Protein AF-A0A4Z1SU25-F1 (afdb_monomer_lite)

pLDDT: mean 70.7, std 11.26, range [32.59, 88.38]

Foldseek 3Di:
DDDDDDDQDDDDDFPFDQDDPVRLVVLCVVLVLDPPDPLVVVCVVPVDPDLDDPDLVSLLSSVQVLCVVVVHQGLQNVLQVVLVVQCVVCVPPPDRCSVVSSLVSSQVVLCVVLVVLRDNPDDSCLSPVDDDSSNNVNHVSVSSSSSSVVVVVVVVVVVVVVVVVVVVVVVVVVVVVVVVVVVVVVVVVVVVVVVVVVVVVVVVVVVVVVVVVVVVVVVVVVVVVVVVVVVVVVVVVVVVVVVVVVVVVVVVVVVVVVVVVVVVVPPDDPCVVVVVVVVVVVVVVVVVVVVVVVVVVVVVVVVVVVVVVVVVVVVVVVVVVVVVVVVVVVVVVVVVVVVVLVVLVVVLVVLVVVLVVLVVVLVVLVVVLVVCVVPVPPDDDDVVVVSVVVSVVSVVVSVVSVVVSVVSVVVSVVSVVVSVVSVVVVVVVVVVVVVVVVVVCVVVVVVVVVVVVVVVVVVVVVPDDD

Sequence (466 aa):
MQTKGSEAVKPPPVNFPLIPWDELYTILADMQLYPGDAHRILSQRTGKPIGIVLPADSVRTIFRLFYEDFELPTPDSVGRALADRVADIYAGASFDPSPLLPTYTQLALYQKLLSACDYDSLVQADISPVTDMAHCKARFQVTISALTNFLRFKGMVVGDFQTKLDELSETRKQMADLTESARSLQLIVDMLSSSQAAVNGMMGRFTEETKEAVAAYHEALHVQDSLDAEQKKCLAELQYLKDRVERLRYSIDQTHAEIAQLRERLITKEDSDALEAQCEAVEKVLKENQQRYEELNRTIMQSDSKIRSLEMTLGDISTLIDLVAQYDEAAGDLEARQKGVEELRGDNDAKEQETKHLRGRIEALRNEIHNYDANGQVGVSADDTAASRHYARLVAERDELIGKRQSIIQKRDAVYGELSKLEAREAQLISAHEQKVAGIVGPTQTLFDLFSRQVSLLMQELRRPV

Organism: Giardia muris (NCBI:txid5742)

Radius of gyration: 61.67 Å; chains: 1; bounding box: 126×102×176 Å

Structure (mmCIF, N/CA/C/O backbone):
data_AF-A0A4Z1SU25-F1
#
_entry.id   AF-A0A4Z1SU25-F1
#
loop_
_atom_site.group_PDB
_atom_site.id
_atom_site.type_symbol
_atom_site.label_atom_id
_atom_site.label_alt_id
_atom_site.label_comp_id
_atom_site.label_asym_id
_atom_site.label_entity_id
_atom_site.label_seq_id
_atom_site.pdbx_PDB_ins_code
_atom_site.Cartn_x
_atom_site.Cartn_y
_atom_site.Cartn_z
_atom_site.occupancy
_atom_site.B_iso_or_equiv
_atom_site.auth_seq_id
_atom_site.auth_comp_id
_atom_site.auth_asym_id
_atom_site.auth_atom_id
_atom_site.pdbx_PDB_model_num
ATOM 1 N N . MET A 1 1 ? 61.034 42.117 -81.019 1.00 40.47 1 MET A N 1
ATOM 2 C CA . MET A 1 1 ? 61.505 41.628 -79.704 1.00 40.47 1 MET A CA 1
ATOM 3 C C . MET A 1 1 ? 60.902 40.251 -79.476 1.00 40.47 1 MET A C 1
ATOM 5 O O . MET A 1 1 ? 59.686 40.143 -79.467 1.00 40.47 1 MET A O 1
ATOM 9 N N . GLN A 1 2 ? 61.728 39.204 -79.413 1.00 32.59 2 GLN A N 1
ATOM 10 C CA . GLN A 1 2 ? 61.295 37.832 -79.122 1.00 32.59 2 GLN A CA 1
ATOM 11 C C . GLN A 1 2 ? 60.893 37.730 -77.644 1.00 32.59 2 GLN A C 1
ATOM 13 O O . GLN A 1 2 ? 61.698 38.036 -76.765 1.00 32.59 2 GLN A O 1
ATOM 18 N N . THR A 1 3 ? 59.660 37.312 -77.364 1.00 37.78 3 THR A N 1
ATOM 19 C CA . THR A 1 3 ? 59.222 36.929 -76.018 1.00 37.78 3 THR A CA 1
ATOM 20 C C . THR A 1 3 ? 59.907 35.614 -75.650 1.00 37.78 3 THR A C 1
ATOM 22 O O . THR A 1 3 ? 59.643 34.585 -76.272 1.00 37.78 3 THR A O 1
ATOM 25 N N . LYS A 1 4 ? 60.821 35.652 -74.672 1.00 43.50 4 LYS A N 1
ATOM 26 C CA . LYS A 1 4 ? 61.389 34.450 -74.046 1.00 43.50 4 LYS A CA 1
ATOM 27 C C . LYS A 1 4 ? 60.244 33.552 -73.564 1.00 43.50 4 LYS A C 1
ATOM 29 O O . LYS A 1 4 ? 59.293 34.051 -72.967 1.00 43.50 4 LYS A O 1
ATOM 34 N N . GLY A 1 5 ? 60.339 32.254 -73.852 1.00 43.28 5 GLY A N 1
ATOM 35 C CA . GLY A 1 5 ? 59.385 31.255 -73.380 1.00 43.28 5 GLY A CA 1
ATOM 36 C C . GLY A 1 5 ? 59.253 31.316 -71.860 1.00 43.28 5 GLY A C 1
ATOM 37 O O . GLY A 1 5 ? 60.256 31.296 -71.151 1.00 43.28 5 GLY A O 1
ATOM 38 N N . SER A 1 6 ? 58.014 31.440 -71.390 1.00 45.91 6 SER A N 1
ATOM 39 C CA . SER A 1 6 ? 57.644 31.297 -69.985 1.00 45.91 6 SER A CA 1
ATOM 40 C C . SER A 1 6 ? 57.999 29.872 -69.551 1.00 45.91 6 SER A C 1
ATOM 42 O O . SER A 1 6 ? 57.409 28.906 -70.034 1.00 45.91 6 SER A O 1
ATOM 44 N N . GLU A 1 7 ? 59.022 29.729 -68.705 1.00 47.31 7 GLU A N 1
ATOM 45 C CA . GLU A 1 7 ? 59.263 28.482 -67.982 1.00 47.31 7 GLU A CA 1
ATOM 46 C C . GLU A 1 7 ? 58.016 28.167 -67.153 1.00 47.31 7 GLU A C 1
ATOM 48 O O . GLU A 1 7 ? 57.533 29.010 -66.396 1.00 47.31 7 GLU A O 1
ATOM 53 N N . ALA A 1 8 ? 57.479 26.956 -67.315 1.00 56.53 8 ALA A N 1
ATOM 54 C CA . ALA A 1 8 ? 56.336 26.490 -66.546 1.00 56.53 8 ALA A CA 1
ATOM 55 C C . ALA A 1 8 ? 56.692 26.508 -65.053 1.00 56.53 8 ALA A C 1
ATOM 57 O O . ALA A 1 8 ? 57.445 25.661 -64.566 1.00 56.53 8 ALA A O 1
ATOM 58 N N . VAL A 1 9 ? 56.167 27.496 -64.329 1.00 58.59 9 VAL A N 1
ATOM 59 C CA . VAL A 1 9 ? 56.385 27.634 -62.891 1.00 58.59 9 VAL A CA 1
ATOM 60 C C . VAL A 1 9 ? 55.740 26.439 -62.197 1.00 58.59 9 VAL A C 1
ATOM 62 O O . VAL A 1 9 ? 54.522 26.263 -62.249 1.00 58.59 9 VAL A O 1
ATOM 65 N N . LYS A 1 10 ? 56.561 25.596 -61.563 1.00 66.31 10 LYS A N 1
ATOM 66 C CA . LYS A 1 10 ? 56.062 24.477 -60.760 1.00 66.31 10 LYS A CA 1
ATOM 67 C C . LYS A 1 10 ? 55.269 25.027 -59.564 1.00 66.31 10 LYS A C 1
ATOM 69 O O . LYS A 1 10 ? 55.740 25.974 -58.930 1.00 66.31 10 LYS A O 1
ATOM 74 N N . PRO A 1 11 ? 54.087 24.465 -59.252 1.00 68.25 11 PRO A N 1
ATOM 75 C CA . PRO A 1 11 ? 53.352 24.841 -58.051 1.00 68.25 11 PRO A CA 1
ATOM 76 C C . PRO A 1 11 ? 54.197 24.562 -56.795 1.00 68.25 11 PRO A C 1
ATOM 78 O O . PRO A 1 11 ? 55.082 23.698 -56.836 1.00 68.25 11 PRO A O 1
ATOM 81 N N . PRO A 1 12 ? 53.949 25.287 -55.689 1.00 73.81 12 PRO A N 1
ATOM 82 C CA . PRO A 1 12 ? 54.618 25.016 -54.422 1.00 73.81 12 PRO A CA 1
ATOM 83 C C . PRO A 1 12 ? 54.389 23.554 -53.997 1.00 73.81 12 PRO A C 1
ATOM 85 O O . PRO A 1 12 ? 53.321 23.002 -54.281 1.00 73.81 12 PRO A O 1
ATOM 88 N N . PRO A 1 13 ? 55.374 22.907 -53.348 1.00 77.75 13 PRO A N 1
ATOM 89 C CA . PRO A 1 13 ? 55.189 21.565 -52.811 1.00 77.75 13 PRO A CA 1
ATOM 90 C C . PRO A 1 13 ? 54.075 21.586 -51.760 1.00 77.75 13 PRO A C 1
ATOM 92 O O . PRO A 1 13 ? 54.032 22.485 -50.921 1.00 77.75 13 PRO A O 1
ATOM 95 N N . VAL A 1 14 ? 53.180 20.603 -51.819 1.00 85.62 14 VAL A N 1
ATOM 96 C CA . VAL A 1 14 ? 52.057 20.460 -50.887 1.00 85.62 14 VAL A CA 1
ATOM 97 C C . VAL A 1 14 ? 51.999 19.049 -50.318 1.00 85.62 14 VAL A C 1
ATOM 99 O O . VAL A 1 14 ? 52.392 18.094 -50.986 1.00 85.62 14 VAL A O 1
ATOM 102 N N . ASN A 1 15 ? 51.504 18.931 -49.085 1.00 86.44 15 ASN A N 1
ATOM 103 C CA . ASN A 1 15 ? 51.419 17.668 -48.341 1.00 86.44 15 ASN A CA 1
ATOM 104 C C . ASN A 1 15 ? 50.101 16.908 -48.568 1.00 86.44 15 ASN A C 1
ATOM 106 O O . ASN A 1 15 ? 49.859 15.883 -47.938 1.00 86.44 15 ASN A O 1
ATOM 110 N N . PHE A 1 16 ? 49.253 17.391 -49.474 1.00 85.31 16 PHE A N 1
ATOM 111 C CA . PHE A 1 16 ? 47.976 16.781 -49.829 1.00 85.31 16 PHE A CA 1
ATOM 112 C C . PHE A 1 16 ? 47.946 16.411 -51.318 1.00 85.31 16 PHE A C 1
ATOM 114 O O . PHE A 1 16 ? 48.629 17.045 -52.131 1.00 85.31 16 PHE A O 1
ATOM 121 N N . PRO A 1 17 ? 47.163 15.390 -51.712 1.00 87.06 17 PRO A N 1
ATOM 122 C CA . PRO A 1 17 ? 47.054 15.001 -53.109 1.00 87.06 17 PRO A CA 1
ATOM 123 C C . PRO A 1 17 ? 46.431 16.134 -53.930 1.00 87.06 17 PRO A C 1
ATOM 125 O O . PRO A 1 17 ? 45.371 16.664 -53.589 1.00 87.06 17 PRO A O 1
ATOM 128 N N . LEU A 1 18 ? 47.095 16.501 -55.028 1.00 88.38 18 LEU A N 1
ATOM 129 C CA . LEU A 1 18 ? 46.533 17.426 -56.007 1.00 88.38 18 LEU A CA 1
ATOM 130 C C . LEU A 1 18 ? 45.430 16.723 -56.787 1.00 88.38 18 LEU A C 1
ATOM 132 O O . LEU A 1 18 ? 45.662 15.676 -57.391 1.00 88.38 18 LEU A O 1
ATOM 136 N N . ILE A 1 19 ? 44.246 17.324 -56.791 1.00 84.44 19 ILE A N 1
ATOM 137 C CA . ILE A 1 19 ? 43.075 16.753 -57.443 1.00 84.44 19 ILE A CA 1
ATOM 138 C C . ILE A 1 19 ? 43.116 17.138 -58.929 1.00 84.44 19 ILE A C 1
ATOM 140 O O . ILE A 1 19 ? 43.270 18.327 -59.247 1.00 84.44 19 ILE A O 1
ATOM 144 N N . PRO A 1 20 ? 43.013 16.171 -59.858 1.00 86.69 20 PRO A N 1
ATOM 145 C CA . PRO A 1 20 ? 42.868 16.443 -61.284 1.00 86.69 20 PRO A CA 1
ATOM 146 C C . PRO A 1 20 ? 41.696 17.390 -61.568 1.00 86.69 20 PRO A C 1
ATOM 148 O O . PRO A 1 20 ? 40.693 17.394 -60.861 1.00 86.69 20 PRO A O 1
ATOM 151 N N . TRP A 1 21 ? 41.811 18.225 -62.600 1.00 80.19 21 TRP A N 1
ATOM 152 C CA . TRP A 1 21 ? 40.805 19.255 -62.886 1.00 80.19 21 TRP A CA 1
ATOM 153 C C . TRP A 1 21 ? 39.403 18.691 -63.133 1.00 80.19 21 TRP A C 1
ATOM 155 O O . TRP A 1 21 ? 38.427 19.255 -62.655 1.00 80.19 21 TRP A O 1
ATOM 165 N N . ASP A 1 22 ? 39.306 17.592 -63.870 1.00 79.31 22 ASP A N 1
ATOM 166 C CA . ASP A 1 22 ? 38.074 16.855 -64.152 1.00 79.31 22 ASP A CA 1
ATOM 167 C C . ASP A 1 22 ? 37.378 16.355 -62.878 1.00 79.31 22 ASP A C 1
ATOM 169 O O . ASP A 1 22 ? 36.166 16.529 -62.720 1.00 79.31 22 ASP A O 1
ATOM 173 N N . GLU A 1 23 ? 38.148 15.818 -61.933 1.00 80.62 23 GLU A N 1
ATOM 174 C CA . GLU A 1 23 ? 37.634 15.396 -60.630 1.00 80.62 23 GLU A CA 1
ATOM 175 C C . GLU A 1 23 ? 37.217 16.611 -59.784 1.00 80.62 23 GLU A C 1
ATOM 177 O O . GLU A 1 23 ? 36.121 16.643 -59.229 1.00 80.62 23 GLU A O 1
ATOM 182 N N . LEU A 1 24 ? 38.037 17.662 -59.764 1.00 77.75 24 LEU A N 1
ATOM 183 C CA . LEU A 1 24 ? 37.784 18.895 -59.018 1.00 77.75 24 LEU A CA 1
ATOM 184 C C . LEU A 1 24 ? 36.498 19.600 -59.475 1.00 77.75 24 LEU A C 1
ATOM 186 O O . LEU A 1 24 ? 35.753 20.108 -58.642 1.00 77.75 24 LEU A O 1
ATOM 190 N N . TYR A 1 25 ? 36.186 19.589 -60.775 1.00 76.94 25 TYR A N 1
ATOM 191 C CA . TYR A 1 25 ? 34.913 20.116 -61.280 1.00 76.94 25 TYR A CA 1
ATOM 192 C C . TYR A 1 25 ? 33.709 19.314 -60.807 1.00 76.94 25 TYR A C 1
ATOM 194 O O . TYR A 1 25 ? 32.689 19.908 -60.466 1.00 76.94 25 TYR A O 1
ATOM 202 N N . THR A 1 26 ? 33.826 17.988 -60.790 1.00 77.94 26 THR A N 1
ATOM 203 C CA . THR A 1 26 ? 32.750 17.106 -60.324 1.00 77.94 26 THR A CA 1
ATOM 204 C C . THR A 1 26 ? 32.462 17.377 -58.852 1.00 77.94 26 THR A C 1
ATOM 206 O O . THR A 1 26 ? 31.325 17.641 -58.483 1.00 77.94 26 THR A O 1
ATOM 209 N N . ILE A 1 27 ? 33.513 17.465 -58.038 1.00 75.12 27 ILE A N 1
ATOM 210 C CA . ILE A 1 27 ? 33.401 17.768 -56.611 1.00 75.12 27 ILE A CA 1
ATOM 211 C C . ILE A 1 27 ? 32.795 19.157 -56.374 1.00 75.12 27 ILE A C 1
ATOM 213 O O . ILE A 1 27 ? 31.881 19.299 -55.567 1.00 75.12 27 ILE A O 1
ATOM 217 N N . LEU A 1 28 ? 33.279 20.193 -57.068 1.00 73.00 28 LEU A N 1
ATOM 218 C CA . LEU A 1 28 ? 32.728 21.544 -56.920 1.00 73.00 28 LEU A CA 1
ATOM 219 C C . LEU A 1 28 ? 31.258 21.617 -57.360 1.00 73.00 28 LEU A C 1
ATOM 221 O O . LEU A 1 28 ? 30.499 22.405 -56.799 1.00 73.00 28 LEU A O 1
ATOM 225 N N . ALA A 1 29 ? 30.852 20.820 -58.352 1.00 75.44 29 ALA A N 1
ATOM 226 C CA . ALA A 1 29 ? 29.458 20.714 -58.769 1.00 75.44 29 ALA A CA 1
ATOM 227 C C . ALA A 1 29 ? 28.600 19.994 -57.715 1.00 75.44 29 ALA A C 1
ATOM 229 O O . ALA A 1 29 ? 27.524 20.490 -57.386 1.00 75.44 29 ALA A O 1
ATOM 230 N N . ASP A 1 30 ? 29.093 18.894 -57.141 1.00 73.06 30 ASP A N 1
ATOM 231 C CA . ASP A 1 30 ? 28.410 18.146 -56.076 1.00 73.06 30 ASP A CA 1
ATOM 232 C C . ASP A 1 30 ? 28.228 18.994 -54.809 1.00 73.06 30 ASP A C 1
ATOM 234 O O . ASP A 1 30 ? 27.188 18.937 -54.157 1.00 73.06 30 ASP A O 1
ATOM 238 N N . MET A 1 31 ? 29.204 19.852 -54.502 1.00 67.56 31 MET A N 1
ATOM 239 C CA . MET A 1 31 ? 29.132 20.818 -53.400 1.00 67.56 31 MET A CA 1
ATOM 240 C C . MET A 1 31 ? 28.268 22.051 -53.725 1.00 67.56 31 MET A C 1
ATOM 242 O O . MET A 1 31 ? 28.169 22.956 -52.904 1.00 67.56 31 MET A O 1
ATOM 246 N N . GLN A 1 32 ? 27.669 22.126 -54.921 1.00 72.44 32 GLN A N 1
ATOM 247 C CA . GLN A 1 32 ? 26.916 23.290 -55.418 1.00 72.44 32 GLN A CA 1
ATOM 248 C C . GLN A 1 32 ? 27.735 24.598 -55.446 1.00 72.44 32 GLN A C 1
ATOM 250 O O . GLN A 1 32 ? 27.188 25.698 -55.505 1.00 72.44 32 GLN A O 1
ATOM 255 N N . LEU A 1 33 ? 29.066 24.488 -55.457 1.00 64.62 33 LEU A N 1
ATOM 256 C CA . LEU A 1 33 ? 30.014 25.607 -55.462 1.00 64.62 33 LEU A CA 1
ATOM 257 C C . LEU A 1 33 ? 30.331 26.108 -56.878 1.00 64.62 33 LEU A C 1
ATOM 259 O O . LEU A 1 33 ? 31.034 27.108 -57.043 1.00 64.62 33 LEU A O 1
ATOM 263 N N . TYR A 1 34 ? 29.834 25.417 -57.908 1.00 62.97 34 TYR A N 1
ATOM 264 C CA . TYR A 1 34 ? 30.057 25.760 -59.307 1.00 62.97 34 TYR A CA 1
ATOM 265 C C . TYR A 1 34 ? 28.765 26.268 -59.975 1.00 62.97 34 TYR A C 1
ATOM 267 O O . TYR A 1 34 ? 27.800 25.509 -60.084 1.00 62.97 34 TYR A O 1
ATOM 275 N N . PRO A 1 35 ? 28.719 27.514 -60.487 1.00 56.31 35 PRO A N 1
ATOM 276 C CA . PRO A 1 35 ? 27.588 28.001 -61.275 1.00 56.31 35 PRO A CA 1
ATOM 277 C C . PRO A 1 35 ? 27.606 27.317 -62.656 1.00 56.31 35 PRO A C 1
ATOM 279 O O . PRO A 1 35 ? 28.254 27.768 -63.601 1.00 56.31 35 PRO A O 1
ATOM 282 N N . GLY A 1 36 ? 26.944 26.163 -62.746 1.00 55.53 36 GLY A N 1
ATOM 283 C CA . GLY A 1 36 ? 27.107 25.159 -63.804 1.00 55.53 36 GLY A CA 1
ATOM 284 C C . GLY A 1 36 ? 26.664 25.519 -65.224 1.00 55.53 36 GLY A C 1
ATOM 285 O O . GLY A 1 36 ? 26.983 24.768 -66.150 1.00 55.53 36 GLY A O 1
ATOM 286 N N . ASP A 1 37 ? 25.998 26.647 -65.459 1.00 50.38 37 ASP A N 1
ATOM 287 C CA . ASP A 1 37 ? 25.332 26.848 -66.753 1.00 50.38 37 ASP A CA 1
ATOM 288 C C . ASP A 1 37 ? 26.237 27.425 -67.854 1.00 50.38 37 ASP A C 1
ATOM 290 O O . ASP A 1 37 ? 26.097 27.066 -69.024 1.00 50.38 37 ASP A O 1
ATOM 294 N N . ALA A 1 38 ? 27.237 28.249 -67.533 1.00 45.72 38 ALA A N 1
ATOM 295 C CA . ALA A 1 38 ? 28.064 28.883 -68.569 1.00 45.72 38 ALA A CA 1
ATOM 296 C C . ALA A 1 38 ? 29.086 27.915 -69.203 1.00 45.72 38 ALA A C 1
ATOM 298 O O . ALA A 1 38 ? 29.364 27.972 -70.404 1.00 45.72 38 ALA A O 1
ATOM 299 N N . HIS A 1 39 ? 29.634 26.994 -68.408 1.00 52.75 39 HIS A N 1
ATOM 300 C CA . HIS A 1 39 ? 30.741 26.138 -68.832 1.00 52.75 39 HIS A CA 1
ATOM 301 C C . HIS A 1 39 ? 30.292 24.967 -69.716 1.00 52.75 39 HIS A C 1
ATOM 303 O O . HIS A 1 39 ? 30.917 24.656 -70.735 1.00 52.75 39 HIS A O 1
ATOM 309 N N . ARG A 1 40 ? 29.169 24.333 -69.354 1.00 49.66 40 ARG A N 1
ATOM 310 C CA . ARG A 1 40 ? 28.601 23.204 -70.102 1.00 49.66 40 ARG A CA 1
ATOM 311 C C . ARG A 1 40 ? 28.147 23.636 -71.502 1.00 49.66 40 ARG A C 1
ATOM 313 O O . ARG A 1 40 ? 28.410 22.926 -72.469 1.00 49.66 40 ARG A O 1
ATOM 320 N N . ILE A 1 41 ? 27.570 24.836 -71.621 1.00 43.09 41 ILE A N 1
ATOM 321 C CA . ILE A 1 41 ? 27.072 25.405 -72.885 1.00 43.09 41 ILE A CA 1
ATOM 322 C C . ILE A 1 41 ? 28.219 25.811 -73.836 1.00 43.09 41 ILE A C 1
ATOM 324 O O . ILE A 1 41 ? 28.113 25.617 -75.049 1.00 43.09 41 ILE A O 1
ATOM 328 N N . LEU A 1 42 ? 29.338 26.334 -73.318 1.00 39.56 42 LEU A N 1
ATOM 329 C CA . LEU A 1 42 ? 30.480 26.779 -74.136 1.00 39.56 42 LEU A CA 1
ATOM 330 C C . LEU A 1 42 ? 31.423 25.634 -74.552 1.00 39.56 42 LEU A C 1
ATOM 332 O O . LEU A 1 42 ? 31.930 25.637 -75.678 1.00 39.56 42 LEU A O 1
ATOM 336 N N . SER A 1 43 ? 31.604 24.629 -73.691 1.00 50.34 43 SER A N 1
ATOM 337 C CA . SER A 1 43 ? 32.351 23.398 -73.997 1.00 50.34 43 SER A CA 1
ATOM 338 C C . SER A 1 43 ? 31.679 22.591 -75.118 1.00 50.34 43 SER A C 1
ATOM 340 O O . SER A 1 43 ? 32.318 22.247 -76.116 1.00 50.34 43 SER A O 1
ATOM 342 N N . GLN A 1 44 ? 30.357 22.383 -75.022 1.00 47.22 44 GLN A N 1
ATOM 343 C CA . GLN A 1 44 ? 29.587 21.632 -76.022 1.00 47.22 44 GLN A CA 1
ATOM 344 C C . GLN A 1 44 ? 29.523 22.325 -77.392 1.00 47.22 44 GLN A C 1
ATOM 346 O O . GLN A 1 44 ? 29.439 21.648 -78.412 1.00 47.22 44 GLN A O 1
ATOM 351 N N . ARG A 1 45 ? 29.589 23.664 -77.443 1.00 39.22 45 ARG A N 1
ATOM 352 C CA . ARG A 1 45 ? 29.542 24.424 -78.705 1.00 39.22 45 ARG A CA 1
ATOM 353 C C . ARG A 1 45 ? 30.869 24.505 -79.460 1.00 39.22 45 ARG A C 1
ATOM 355 O O . ARG A 1 45 ? 30.842 24.756 -80.660 1.00 39.22 45 ARG A O 1
ATOM 362 N N . THR A 1 46 ? 32.013 24.352 -78.794 1.00 44.59 46 THR A N 1
ATOM 363 C CA . THR A 1 46 ? 33.323 24.688 -79.392 1.00 44.59 46 THR A CA 1
ATOM 364 C C . THR A 1 46 ? 34.257 23.497 -79.592 1.00 44.59 46 THR A C 1
ATOM 366 O O . THR A 1 46 ? 35.241 23.626 -80.322 1.00 44.59 46 THR A O 1
ATOM 369 N N . GLY A 1 47 ? 33.970 22.337 -78.985 1.00 39.66 47 GLY A N 1
ATOM 370 C CA . GLY A 1 47 ? 34.723 21.094 -79.206 1.00 39.66 47 GLY A CA 1
ATOM 371 C C . GLY A 1 47 ? 36.205 21.151 -78.806 1.00 39.66 47 GLY A C 1
ATOM 372 O O . GLY A 1 47 ? 36.974 20.267 -79.175 1.00 39.66 47 GLY A O 1
ATOM 373 N N . LYS A 1 48 ? 36.627 22.186 -78.071 1.00 38.69 48 LYS A N 1
ATOM 374 C CA . LYS A 1 48 ? 37.988 22.358 -77.552 1.00 38.69 48 LYS A CA 1
ATOM 375 C C . LYS A 1 48 ? 37.930 22.654 -76.053 1.00 38.69 48 LYS A C 1
ATOM 377 O O . LYS A 1 48 ? 36.996 23.327 -75.618 1.00 38.69 48 LYS A O 1
ATOM 382 N N . PRO A 1 49 ? 38.934 22.224 -75.266 1.00 46.56 49 PRO A N 1
ATOM 383 C CA . PRO A 1 49 ? 39.082 22.686 -73.895 1.00 46.56 49 PRO A CA 1
ATOM 384 C C . PRO A 1 49 ? 39.409 24.182 -73.940 1.00 46.56 49 PRO A C 1
ATOM 386 O O . PRO A 1 49 ? 40.548 24.579 -74.184 1.00 46.56 49 PRO A O 1
ATOM 389 N N . ILE A 1 50 ? 38.393 25.029 -73.777 1.00 49.22 50 ILE A N 1
ATOM 390 C CA . ILE A 1 50 ? 38.595 26.464 -73.579 1.00 49.22 50 ILE A CA 1
ATOM 391 C C . ILE A 1 50 ? 39.422 26.597 -72.298 1.00 49.22 50 ILE A C 1
ATOM 393 O O . ILE A 1 50 ? 39.065 26.024 -71.274 1.00 49.22 50 ILE A O 1
ATOM 397 N N . GLY A 1 51 ? 40.554 27.303 -72.350 1.00 50.50 51 GLY A N 1
ATOM 398 C CA . GLY A 1 51 ? 41.296 27.678 -71.149 1.00 50.50 51 GLY A CA 1
ATOM 399 C C . GLY A 1 51 ? 40.403 28.564 -70.288 1.00 50.50 51 GLY A C 1
ATOM 400 O O . GLY A 1 51 ? 40.148 29.712 -70.636 1.00 50.50 51 GLY A O 1
ATOM 401 N N . ILE A 1 52 ? 39.863 27.999 -69.215 1.00 53.22 52 ILE A N 1
ATOM 402 C CA . ILE A 1 52 ? 38.820 28.627 -68.407 1.00 53.22 52 ILE A CA 1
ATOM 403 C C . ILE A 1 52 ? 39.451 29.755 -67.603 1.00 53.22 52 ILE A C 1
ATOM 405 O O . ILE A 1 52 ? 40.264 29.509 -66.712 1.00 53.22 52 ILE A O 1
ATOM 409 N N . VAL A 1 53 ? 39.063 30.987 -67.916 1.00 53.34 53 VAL A N 1
ATOM 410 C CA . VAL A 1 53 ? 39.195 32.107 -66.988 1.00 53.34 53 VAL A CA 1
ATOM 411 C C . VAL A 1 53 ? 38.076 31.912 -65.971 1.00 53.34 53 VAL A C 1
ATOM 413 O O . VAL A 1 53 ? 36.911 32.107 -66.308 1.00 53.34 53 VAL A O 1
ATOM 416 N N . LEU A 1 54 ? 38.391 31.482 -64.750 1.00 56.81 54 LEU A N 1
ATOM 417 C CA . LEU A 1 54 ? 37.470 31.725 -63.642 1.00 56.81 54 LEU A CA 1
ATOM 418 C C . LEU A 1 54 ? 37.523 33.234 -63.376 1.00 56.81 54 LEU A C 1
ATOM 420 O O . LEU A 1 54 ? 38.618 33.745 -63.126 1.00 56.81 54 LEU A O 1
ATOM 424 N N . PRO A 1 55 ? 36.401 33.970 -63.473 1.00 60.56 55 PRO A N 1
ATOM 425 C CA . PRO A 1 55 ? 36.357 35.352 -63.017 1.00 60.56 55 PRO A CA 1
ATOM 426 C C . PRO A 1 55 ? 36.914 35.438 -61.591 1.00 60.56 55 PRO A C 1
ATOM 428 O O . PRO A 1 55 ? 36.664 34.542 -60.782 1.00 60.56 55 PRO A O 1
ATOM 431 N N . ALA A 1 56 ? 37.649 36.502 -61.261 1.00 61.50 56 ALA A N 1
ATOM 432 C CA . ALA A 1 56 ? 38.171 36.716 -59.904 1.00 61.50 56 ALA A CA 1
ATOM 433 C C . ALA A 1 56 ? 37.059 36.602 -58.834 1.00 61.50 56 ALA A C 1
ATOM 435 O O . ALA A 1 56 ? 37.275 36.087 -57.736 1.00 61.50 56 ALA A O 1
ATOM 436 N N . ASP A 1 57 ? 35.836 36.983 -59.206 1.00 65.88 57 ASP A N 1
ATOM 437 C CA . ASP A 1 57 ? 34.642 36.883 -58.369 1.00 65.88 57 ASP A CA 1
ATOM 438 C C . ASP A 1 57 ? 34.230 35.437 -58.060 1.00 65.88 57 ASP A C 1
ATOM 440 O O . ASP A 1 57 ? 33.689 35.167 -56.988 1.00 65.88 57 ASP A O 1
ATOM 444 N N . SER A 1 58 ? 34.528 34.476 -58.939 1.00 68.62 58 SER A N 1
ATOM 445 C CA . SER A 1 58 ? 34.243 33.056 -58.702 1.00 68.62 58 SER A CA 1
ATOM 446 C C . SER A 1 58 ? 35.122 32.479 -57.598 1.00 68.62 58 SER A C 1
ATOM 448 O O . SER A 1 58 ? 34.629 31.711 -56.780 1.00 68.62 58 SER A O 1
ATOM 450 N N . VAL A 1 59 ? 36.393 32.890 -57.514 1.00 70.50 59 VAL A N 1
ATOM 451 C CA . VAL A 1 59 ? 37.296 32.464 -56.432 1.00 70.50 59 VAL A CA 1
ATOM 452 C C . VAL A 1 59 ? 36.766 32.957 -55.088 1.00 70.50 59 VAL A C 1
ATOM 454 O O . VAL A 1 59 ? 36.579 32.165 -54.168 1.00 70.50 59 VAL A O 1
ATOM 457 N N . ARG A 1 60 ? 36.432 34.251 -54.997 1.00 73.50 60 ARG A N 1
ATOM 458 C CA . ARG A 1 60 ? 35.846 34.847 -53.784 1.00 73.50 60 ARG A CA 1
ATOM 459 C C . ARG A 1 60 ? 34.528 34.185 -53.393 1.00 73.50 60 ARG A C 1
ATOM 461 O O . ARG A 1 60 ? 34.306 33.933 -52.214 1.00 73.50 60 ARG A O 1
ATOM 468 N N . THR A 1 61 ? 33.682 33.882 -54.376 1.00 78.19 61 THR A N 1
ATOM 469 C CA . THR A 1 61 ? 32.395 33.211 -54.150 1.00 78.19 61 THR A CA 1
ATOM 470 C C . THR A 1 61 ? 32.598 31.817 -53.575 1.00 78.19 61 THR A C 1
ATOM 472 O O . THR A 1 61 ? 31.972 31.494 -52.572 1.00 78.19 61 THR A O 1
ATOM 475 N N . ILE A 1 62 ? 33.513 31.026 -54.144 1.00 75.44 62 ILE A N 1
ATOM 476 C CA . ILE A 1 62 ? 33.822 29.684 -53.642 1.00 75.44 62 ILE A CA 1
ATOM 477 C C . ILE A 1 62 ? 34.278 29.772 -52.186 1.00 75.44 62 ILE A C 1
ATOM 479 O O . ILE A 1 62 ? 33.667 29.155 -51.322 1.00 75.44 62 ILE A O 1
ATOM 483 N N . PHE A 1 63 ? 35.274 30.604 -51.877 1.00 78.44 63 PHE A N 1
ATOM 484 C CA . PHE A 1 63 ? 35.726 30.762 -50.495 1.00 78.44 63 PHE A CA 1
ATOM 485 C C . PHE A 1 63 ? 34.629 31.253 -49.547 1.00 78.44 63 PHE A C 1
ATOM 487 O O . PHE A 1 63 ? 34.572 30.805 -48.407 1.00 78.44 63 PHE A O 1
ATOM 494 N N . ARG A 1 64 ? 33.760 32.171 -49.981 1.00 79.81 64 ARG A N 1
ATOM 495 C CA . ARG A 1 64 ? 32.634 32.623 -49.157 1.00 79.81 64 ARG A CA 1
ATOM 496 C C . ARG A 1 64 ? 31.691 31.465 -48.829 1.00 79.81 64 ARG A C 1
ATOM 498 O O . ARG A 1 64 ? 31.357 31.290 -47.665 1.00 79.81 64 ARG A O 1
ATOM 505 N N . LEU A 1 65 ? 31.329 30.661 -49.827 1.00 78.12 65 LEU A N 1
ATOM 506 C CA . LEU A 1 65 ? 30.472 29.490 -49.644 1.00 78.12 65 LEU A CA 1
ATOM 507 C C . LEU A 1 65 ? 31.117 28.446 -48.719 1.00 78.12 65 LEU A C 1
ATOM 509 O O . LEU A 1 65 ? 30.425 27.850 -47.904 1.00 78.12 65 LEU A O 1
ATOM 513 N N . PHE A 1 66 ? 32.443 28.282 -48.765 1.00 77.50 66 PHE A N 1
ATOM 514 C CA . PHE A 1 66 ? 33.163 27.476 -47.775 1.00 77.50 66 PHE A CA 1
ATOM 515 C C . PHE A 1 66 ? 32.969 28.024 -46.355 1.00 77.50 66 PHE A C 1
ATOM 517 O O . PHE A 1 66 ? 32.614 27.275 -45.456 1.00 77.50 66 PHE A O 1
ATOM 524 N N . TYR A 1 67 ? 33.153 29.327 -46.130 1.00 79.44 67 TYR A N 1
ATOM 525 C CA . TYR A 1 67 ? 32.911 29.918 -44.806 1.00 79.44 67 TYR A CA 1
ATOM 526 C C . TYR A 1 67 ? 31.469 29.709 -44.327 1.00 79.44 67 TYR A C 1
ATOM 528 O O . TYR A 1 67 ? 31.267 29.417 -43.153 1.00 79.44 67 TYR A O 1
ATOM 536 N N . GLU A 1 68 ? 30.495 29.815 -45.230 1.00 77.81 68 GLU A N 1
ATOM 537 C CA . GLU A 1 68 ? 29.081 29.569 -44.933 1.00 77.81 68 GLU A CA 1
ATOM 538 C C . GLU A 1 68 ? 28.817 28.097 -44.557 1.00 77.81 68 GLU A C 1
ATOM 540 O O . GLU A 1 68 ? 28.167 27.851 -43.545 1.00 77.81 68 GLU A O 1
ATOM 545 N N . ASP A 1 69 ? 29.391 27.122 -45.274 1.00 75.75 69 ASP A N 1
ATOM 546 C CA . ASP A 1 69 ? 29.265 25.680 -44.961 1.00 75.75 69 ASP A CA 1
ATOM 547 C C . ASP A 1 69 ? 29.942 25.271 -43.636 1.00 75.75 69 ASP A C 1
ATOM 549 O O . ASP A 1 69 ? 29.612 24.259 -43.011 1.00 75.75 69 ASP A O 1
ATOM 553 N N . PHE A 1 70 ? 30.919 26.058 -43.188 1.00 72.88 70 PHE A N 1
ATOM 554 C CA . PHE A 1 70 ? 31.570 25.882 -41.890 1.00 72.88 70 PHE A CA 1
ATOM 555 C C . PHE A 1 70 ? 30.952 26.735 -40.775 1.00 72.88 70 PHE A C 1
ATOM 557 O O . PHE A 1 70 ? 31.500 26.754 -39.674 1.00 72.88 70 PHE A O 1
ATOM 564 N N . GLU A 1 71 ? 29.849 27.442 -41.047 1.00 78.50 71 GLU A N 1
ATOM 565 C CA . GLU A 1 71 ? 29.212 28.392 -40.121 1.00 78.50 71 GLU A CA 1
ATOM 566 C C . GLU A 1 71 ? 30.200 29.434 -39.553 1.00 78.50 71 GLU A C 1
ATOM 568 O O . GLU A 1 71 ? 30.042 29.966 -38.451 1.00 78.50 71 GLU A O 1
ATOM 573 N N . LEU A 1 72 ? 31.257 29.744 -40.308 1.00 79.25 72 LEU A N 1
ATOM 574 C CA . LEU A 1 72 ? 32.257 30.727 -39.924 1.00 79.25 72 LEU A CA 1
ATOM 575 C C . LEU A 1 72 ? 31.772 32.136 -40.292 1.00 79.25 72 LEU A C 1
ATOM 577 O O . LEU A 1 72 ? 31.123 32.326 -41.324 1.00 79.25 72 LEU A O 1
ATOM 581 N N . PRO A 1 73 ? 32.138 33.169 -39.509 1.00 81.31 73 PRO A N 1
ATOM 582 C CA . PRO A 1 73 ? 31.831 34.550 -39.855 1.00 81.31 73 PRO A CA 1
ATOM 583 C C . PRO A 1 73 ? 32.332 34.884 -41.263 1.00 81.31 73 PRO A C 1
ATOM 585 O O . PRO A 1 73 ? 33.523 34.746 -41.553 1.00 81.31 73 PRO A O 1
ATOM 588 N N . THR A 1 74 ? 31.431 35.332 -42.142 1.00 81.44 74 THR A N 1
ATOM 589 C CA . THR A 1 74 ? 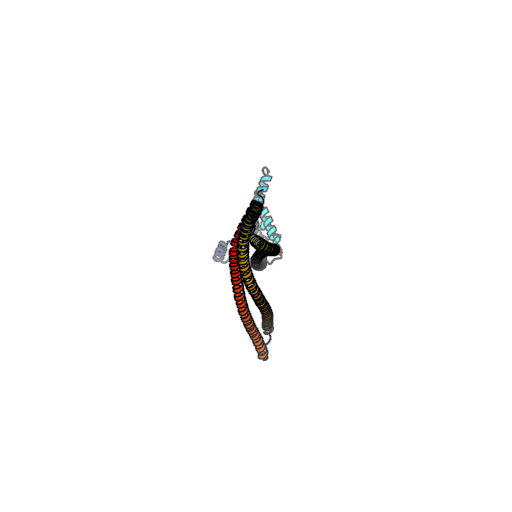31.806 35.630 -43.530 1.00 81.44 74 THR A CA 1
ATOM 590 C C . THR A 1 74 ? 32.875 36.727 -43.577 1.00 81.44 74 THR A C 1
ATOM 592 O O . THR A 1 74 ? 32.789 37.695 -42.807 1.00 81.44 74 THR A O 1
ATOM 595 N N . PRO A 1 75 ? 33.845 36.649 -44.502 1.00 79.06 75 PRO A N 1
ATOM 596 C CA . PRO A 1 75 ? 34.863 37.682 -44.662 1.00 79.06 75 PRO A CA 1
ATOM 597 C C . PRO A 1 75 ? 34.287 39.094 -44.799 1.00 79.06 75 PRO A C 1
ATOM 599 O O . PRO A 1 75 ? 34.829 40.034 -44.223 1.00 79.06 75 PRO A O 1
ATOM 602 N N . ASP A 1 76 ? 33.141 39.230 -45.472 1.00 80.19 76 ASP A N 1
ATOM 603 C CA . ASP A 1 76 ? 32.447 40.506 -45.650 1.00 80.19 76 ASP A CA 1
ATOM 604 C C . ASP A 1 76 ? 31.825 41.030 -44.350 1.00 80.19 76 ASP A C 1
ATOM 606 O O . ASP A 1 76 ? 31.767 42.241 -44.136 1.00 80.19 76 ASP A O 1
ATOM 610 N N . SER A 1 77 ? 31.331 40.149 -43.472 1.00 83.81 77 SER A N 1
ATOM 611 C CA . SER A 1 77 ? 30.829 40.558 -42.151 1.00 83.81 77 SER A CA 1
ATOM 612 C C . SER A 1 77 ? 31.954 40.991 -41.215 1.00 83.81 77 SER A C 1
ATOM 614 O O . SER A 1 77 ? 31.827 42.013 -40.543 1.00 83.81 77 SER A O 1
ATOM 616 N N . VAL A 1 78 ? 33.078 40.267 -41.213 1.00 85.12 78 VAL A N 1
ATOM 617 C CA . VAL A 1 78 ? 34.232 40.595 -40.366 1.00 85.12 78 VAL A CA 1
ATOM 618 C C . VAL A 1 78 ? 34.913 41.860 -40.879 1.00 85.12 78 VAL A C 1
ATOM 620 O O . VAL A 1 78 ? 35.234 42.745 -40.091 1.00 85.12 78 VAL A O 1
ATOM 623 N N . GLY A 1 79 ? 35.079 41.977 -42.199 1.00 83.06 79 GLY A N 1
ATOM 624 C CA . GLY A 1 79 ? 35.658 43.146 -42.853 1.00 83.06 79 GLY A CA 1
ATOM 625 C C . GLY A 1 79 ? 34.847 44.417 -42.611 1.00 83.06 79 GLY A C 1
ATOM 626 O O . GLY A 1 79 ? 35.438 45.440 -42.284 1.00 83.06 79 GLY A O 1
ATOM 627 N N . ARG A 1 80 ? 33.509 44.350 -42.690 1.00 82.56 80 ARG A N 1
ATOM 628 C CA . ARG A 1 80 ? 32.629 45.486 -42.360 1.00 82.56 80 ARG A CA 1
ATOM 629 C C . ARG A 1 80 ? 32.692 45.862 -40.885 1.00 82.56 80 ARG A C 1
ATOM 631 O O . ARG A 1 80 ? 32.951 47.014 -40.583 1.00 82.56 80 ARG A O 1
ATOM 638 N N . ALA A 1 81 ? 32.577 44.894 -39.974 1.00 84.00 81 ALA A N 1
ATOM 639 C CA . ALA A 1 81 ? 32.670 45.171 -38.539 1.00 84.00 81 ALA A CA 1
ATOM 640 C C . ALA A 1 81 ? 34.027 45.783 -38.135 1.00 84.00 81 ALA A C 1
ATOM 642 O O . ALA A 1 81 ? 34.101 46.595 -37.212 1.00 84.00 81 ALA A O 1
ATOM 643 N N . LEU A 1 82 ? 35.109 45.396 -38.819 1.00 81.81 82 LEU A N 1
ATOM 644 C CA . LEU A 1 82 ? 36.431 45.981 -38.624 1.00 81.81 82 LEU A CA 1
ATOM 645 C C . LEU A 1 82 ? 36.525 47.383 -39.245 1.00 81.81 82 LEU A C 1
ATOM 647 O O . LEU A 1 82 ? 37.063 48.282 -38.607 1.00 81.81 82 LEU A O 1
ATOM 651 N N . ALA A 1 83 ? 35.993 47.573 -40.455 1.00 82.19 83 ALA A N 1
ATOM 652 C CA . ALA A 1 83 ? 35.959 48.865 -41.133 1.00 82.19 83 ALA A CA 1
ATOM 653 C C . ALA A 1 83 ? 35.154 49.899 -40.338 1.00 82.19 83 ALA A C 1
ATOM 655 O O . ALA A 1 83 ? 35.660 50.989 -40.112 1.00 82.19 83 ALA A O 1
ATOM 656 N N . ASP A 1 84 ? 33.980 49.532 -39.820 1.00 84.31 84 ASP A N 1
ATOM 657 C CA . ASP A 1 84 ? 33.140 50.409 -38.998 1.00 84.31 84 ASP A CA 1
ATOM 658 C C . ASP A 1 84 ? 33.881 50.846 -37.722 1.00 84.31 84 ASP A C 1
ATOM 660 O O . ASP A 1 84 ? 33.928 52.027 -37.387 1.00 84.31 84 ASP A O 1
ATOM 664 N N . ARG A 1 85 ? 34.568 49.910 -37.050 1.00 82.69 85 ARG A N 1
ATOM 665 C CA . ARG A 1 85 ? 35.381 50.214 -35.859 1.00 82.69 85 ARG A CA 1
ATOM 666 C C . ARG A 1 85 ? 36.584 51.107 -36.150 1.00 82.69 85 ARG A C 1
ATOM 668 O O . ARG A 1 85 ? 36.998 51.864 -35.277 1.00 82.69 85 ARG A O 1
ATOM 675 N N . VAL A 1 86 ? 37.195 50.975 -37.324 1.00 81.81 86 VAL A N 1
ATOM 676 C CA . VAL A 1 86 ? 38.368 51.772 -37.705 1.00 81.81 86 VAL A CA 1
ATOM 677 C C . VAL A 1 86 ? 37.947 53.146 -38.231 1.00 81.81 86 VAL A C 1
ATOM 679 O O . VAL A 1 86 ? 38.626 54.126 -37.932 1.00 81.81 86 VAL A O 1
ATOM 682 N N . ALA A 1 87 ? 36.810 53.255 -38.919 1.00 81.50 87 ALA A N 1
ATOM 683 C CA . ALA A 1 87 ? 36.250 54.523 -39.378 1.00 81.50 87 ALA A CA 1
ATOM 684 C C . ALA A 1 87 ? 36.012 55.498 -38.211 1.00 81.50 87 ALA A C 1
ATOM 686 O O . ALA A 1 87 ? 36.370 56.672 -38.311 1.00 81.50 87 ALA A O 1
ATOM 687 N N . ASP A 1 88 ? 35.526 54.996 -37.071 1.00 77.44 88 ASP A N 1
ATOM 688 C CA . ASP A 1 88 ? 35.342 55.790 -35.847 1.00 77.44 88 ASP A CA 1
ATOM 689 C C . ASP A 1 88 ? 36.669 56.309 -35.260 1.00 77.44 88 ASP A C 1
ATOM 691 O O . ASP A 1 88 ? 36.729 57.406 -34.706 1.00 77.44 88 ASP A O 1
ATOM 695 N N . ILE A 1 89 ? 37.755 55.541 -35.395 1.00 81.12 89 ILE A N 1
ATOM 696 C CA . ILE A 1 89 ? 39.084 55.885 -34.860 1.00 81.12 89 ILE A CA 1
ATOM 697 C C . ILE A 1 89 ? 39.807 56.899 -35.760 1.00 81.12 89 ILE A C 1
ATOM 699 O O . ILE A 1 89 ? 40.556 57.741 -35.267 1.00 81.12 89 ILE A O 1
ATOM 703 N N . TYR A 1 90 ? 39.592 56.826 -37.076 1.00 77.81 90 TYR A N 1
ATOM 704 C CA . TYR A 1 90 ? 40.283 57.649 -38.075 1.00 77.81 90 TYR A CA 1
ATOM 705 C C . TYR A 1 90 ? 39.441 58.822 -38.599 1.00 77.81 90 TYR A C 1
ATOM 707 O O . TYR A 1 90 ? 39.841 59.486 -39.560 1.00 77.81 90 TYR A O 1
ATOM 715 N N . ALA A 1 91 ? 38.313 59.132 -37.952 1.00 75.62 91 ALA A N 1
ATOM 716 C CA . ALA A 1 91 ? 37.484 60.287 -38.276 1.00 75.62 91 ALA A CA 1
ATOM 717 C C . ALA A 1 91 ? 38.295 61.600 -38.162 1.00 75.62 91 ALA A C 1
ATOM 719 O O . ALA A 1 91 ? 38.558 62.102 -37.070 1.00 75.62 91 ALA A O 1
ATOM 720 N N . GLY A 1 92 ? 38.712 62.152 -39.309 1.00 72.44 92 GLY A N 1
ATOM 721 C CA . GLY A 1 92 ? 39.525 63.375 -39.411 1.00 72.44 92 GLY A CA 1
ATOM 722 C C . GLY A 1 92 ? 40.995 63.172 -39.808 1.00 72.44 92 GLY A C 1
ATOM 723 O O . GLY A 1 92 ? 41.725 64.156 -39.931 1.00 72.44 92 GLY A O 1
ATOM 724 N N . ALA A 1 93 ? 41.445 61.935 -40.041 1.00 78.25 93 ALA A N 1
ATOM 725 C CA . ALA A 1 93 ? 42.766 61.659 -40.606 1.00 78.25 93 ALA A CA 1
ATOM 726 C C . ALA A 1 93 ? 42.810 61.944 -42.122 1.00 78.25 93 ALA A C 1
ATOM 728 O O . ALA A 1 93 ? 41.803 61.859 -42.820 1.00 78.25 93 ALA A O 1
ATOM 729 N N . SER A 1 94 ? 43.996 62.248 -42.662 1.00 78.19 94 SER A N 1
ATOM 730 C CA . SER A 1 94 ? 44.193 62.485 -44.105 1.00 78.19 94 SER A CA 1
ATOM 731 C C . SER A 1 94 ? 44.114 61.215 -44.963 1.00 78.19 94 SER A C 1
ATOM 733 O O . SER A 1 94 ? 44.087 61.305 -46.190 1.00 78.19 94 SER A O 1
ATOM 735 N N . PHE A 1 95 ? 44.087 60.040 -44.332 1.00 79.75 95 PHE A N 1
ATOM 736 C CA . PHE A 1 95 ? 43.990 58.741 -44.982 1.00 79.75 95 PHE A CA 1
ATOM 737 C C . PHE A 1 95 ? 42.988 57.863 -44.235 1.00 79.75 95 PHE A C 1
ATOM 739 O O . PHE A 1 95 ? 43.162 57.601 -43.045 1.00 79.75 95 PHE A O 1
ATOM 746 N N . ASP A 1 96 ? 41.969 57.398 -44.954 1.00 79.00 96 ASP A N 1
ATOM 747 C CA . ASP A 1 96 ? 40.973 56.456 -44.457 1.00 79.00 96 ASP A CA 1
ATOM 748 C C . ASP A 1 96 ? 41.297 55.039 -44.975 1.00 79.00 96 ASP A C 1
ATOM 750 O O . ASP A 1 96 ? 41.150 54.778 -46.174 1.00 79.00 96 ASP A O 1
ATOM 754 N N . PRO A 1 97 ? 41.766 54.110 -44.115 1.00 79.81 97 PRO A N 1
ATOM 755 C CA . PRO A 1 97 ? 42.052 52.733 -44.513 1.00 79.81 97 PRO A CA 1
ATOM 756 C C . PRO A 1 97 ? 40.786 51.879 -44.707 1.00 79.81 97 PRO A C 1
ATOM 758 O O . PRO A 1 97 ? 40.893 50.757 -45.213 1.00 79.81 97 PRO A O 1
ATOM 761 N N . SER A 1 98 ? 39.601 52.373 -44.330 1.00 77.88 98 SER A N 1
ATOM 762 C CA . SER A 1 98 ? 38.337 51.618 -44.331 1.00 77.88 98 SER A CA 1
ATOM 763 C C . SER A 1 98 ? 37.995 50.929 -45.661 1.00 77.88 98 SER A C 1
ATOM 765 O O . SER A 1 98 ? 37.570 49.775 -45.620 1.00 77.88 98 SER A O 1
ATOM 767 N N . PRO A 1 99 ? 38.254 51.518 -46.848 1.00 80.88 99 PRO A N 1
ATOM 768 C CA . PRO A 1 99 ? 38.001 50.850 -48.129 1.00 80.88 99 PRO A CA 1
ATOM 769 C C . PRO A 1 99 ? 38.920 49.649 -48.412 1.00 80.88 99 PRO A C 1
ATOM 771 O O . PRO A 1 99 ? 38.562 48.767 -49.193 1.00 80.88 99 PRO A O 1
ATOM 774 N N . LEU A 1 100 ? 40.112 49.602 -47.804 1.00 81.62 100 LEU A N 1
ATOM 775 C CA . LEU A 1 100 ? 41.096 48.534 -48.020 1.00 81.62 100 LEU A CA 1
ATOM 776 C C . LEU A 1 100 ? 40.942 47.382 -47.021 1.00 81.62 100 LEU A C 1
ATOM 778 O O . LEU A 1 100 ? 41.285 46.242 -47.347 1.00 81.62 100 LEU A O 1
ATOM 782 N N . LEU A 1 101 ? 40.411 47.663 -45.826 1.00 80.00 101 LEU A N 1
ATOM 783 C CA . LEU A 1 101 ? 40.265 46.685 -44.746 1.00 80.00 101 LEU A CA 1
ATOM 784 C C . LEU A 1 101 ? 39.502 45.420 -45.166 1.00 80.00 101 LEU A C 1
ATOM 786 O O . LEU A 1 101 ? 40.050 44.344 -44.939 1.00 80.00 101 LEU A O 1
ATOM 790 N N . PRO A 1 102 ? 38.345 45.479 -45.858 1.00 82.50 102 PRO A N 1
ATOM 791 C CA . PRO A 1 102 ? 37.638 44.270 -46.282 1.00 82.50 102 PRO A CA 1
ATOM 792 C C . PRO A 1 102 ? 38.502 43.321 -47.120 1.00 82.50 102 PRO A C 1
ATOM 794 O O . PRO A 1 102 ? 38.469 42.111 -46.910 1.00 82.50 102 PRO A O 1
ATOM 797 N N . THR A 1 103 ? 39.343 43.859 -48.010 1.00 81.38 103 THR A N 1
ATOM 798 C CA . THR A 1 103 ? 40.203 43.047 -48.888 1.00 81.38 103 THR A CA 1
ATOM 799 C C . THR A 1 103 ? 41.333 42.371 -48.105 1.00 81.38 103 THR A C 1
ATOM 801 O O . THR A 1 103 ? 41.609 41.188 -48.311 1.00 81.38 103 THR A O 1
ATOM 804 N N . TYR A 1 104 ? 41.974 43.090 -47.179 1.00 83.56 104 TYR A N 1
ATOM 805 C CA . TYR A 1 104 ? 43.034 42.519 -46.339 1.00 83.56 104 TYR A CA 1
ATOM 806 C C . TYR A 1 104 ? 42.487 41.547 -45.292 1.00 83.56 104 TYR A C 1
ATOM 808 O O . TYR A 1 104 ? 43.094 40.505 -45.054 1.00 83.56 104 TYR A O 1
ATOM 816 N N . THR A 1 105 ? 41.323 41.839 -44.708 1.00 84.00 105 THR A N 1
ATOM 817 C CA . THR A 1 105 ? 40.621 40.924 -43.802 1.00 84.00 105 THR A CA 1
ATOM 818 C C . THR A 1 105 ? 40.235 39.640 -44.528 1.00 84.00 105 THR A C 1
ATOM 820 O O . THR A 1 105 ? 40.460 38.556 -43.998 1.00 84.00 105 THR A O 1
ATOM 823 N N . GLN A 1 106 ? 39.732 39.740 -45.760 1.00 83.50 106 GLN A N 1
ATOM 824 C CA . GLN A 1 106 ? 39.414 38.582 -46.588 1.00 83.50 106 GLN A CA 1
ATOM 825 C C . GLN A 1 106 ? 40.652 37.726 -46.881 1.00 83.50 106 GLN A C 1
ATOM 827 O O . GLN A 1 106 ? 40.615 36.516 -46.672 1.00 83.50 106 GLN A O 1
ATOM 832 N N . LEU A 1 107 ? 41.768 38.343 -47.284 1.00 84.69 107 LEU A N 1
ATOM 833 C CA . LEU A 1 107 ? 43.030 37.631 -47.505 1.00 84.69 107 LEU A CA 1
ATOM 834 C C . LEU A 1 107 ? 43.540 36.944 -46.229 1.00 84.69 107 LEU A C 1
ATOM 836 O O . LEU A 1 107 ? 43.904 35.772 -46.283 1.00 84.69 107 LEU A O 1
ATOM 840 N N . ALA A 1 108 ? 43.532 37.639 -45.089 1.00 86.62 108 ALA A N 1
ATOM 841 C CA . ALA A 1 108 ? 44.002 37.095 -43.814 1.00 86.62 108 ALA A CA 1
ATOM 842 C C . ALA A 1 108 ? 43.140 35.917 -43.331 1.00 86.62 108 ALA A C 1
ATOM 844 O O . ALA A 1 108 ? 43.660 34.919 -42.829 1.00 86.62 108 ALA A O 1
ATOM 845 N N . LEU A 1 109 ? 41.820 36.010 -43.506 1.00 86.50 109 LEU A N 1
ATOM 846 C CA . LEU A 1 109 ? 40.901 34.921 -43.197 1.00 86.50 109 LEU A CA 1
ATOM 847 C C . LEU A 1 109 ? 41.172 33.716 -44.103 1.00 86.50 109 LEU A C 1
ATOM 849 O O . LEU A 1 109 ? 41.385 32.618 -43.593 1.00 86.50 109 LEU A O 1
ATOM 853 N N . TYR A 1 110 ? 41.278 33.919 -45.418 1.00 87.12 110 TYR A N 1
ATOM 854 C CA . TYR A 1 110 ? 41.561 32.830 -46.359 1.00 87.12 110 TYR A CA 1
ATOM 855 C C . TYR A 1 110 ? 42.916 32.171 -46.109 1.00 87.12 110 TYR A C 1
ATOM 857 O O . TYR A 1 110 ? 43.007 30.948 -46.158 1.00 87.12 110 TYR A O 1
ATOM 865 N N . GLN A 1 111 ? 43.948 32.947 -45.771 1.00 88.25 111 GLN A N 1
ATOM 866 C CA . GLN A 1 111 ? 45.241 32.412 -45.343 1.00 88.25 111 GLN A CA 1
ATOM 867 C C . GLN A 1 111 ? 45.095 31.517 -44.113 1.00 88.25 111 GLN A C 1
ATOM 869 O O . GLN A 1 111 ? 45.632 30.415 -44.094 1.00 88.25 111 GLN A O 1
ATOM 874 N N . LYS A 1 112 ? 44.333 31.951 -43.104 1.00 87.62 112 LYS A N 1
ATOM 875 C CA . LYS A 1 112 ? 44.125 31.168 -41.882 1.00 87.62 112 LYS A CA 1
ATOM 876 C C . LYS A 1 112 ? 43.340 29.878 -42.137 1.00 87.62 112 LYS A C 1
ATOM 878 O O . LYS A 1 112 ? 43.705 28.841 -41.592 1.00 87.62 112 LYS A O 1
ATOM 883 N N . LEU A 1 113 ? 42.293 29.929 -42.965 1.00 85.69 113 LEU A N 1
ATOM 884 C CA . LEU A 1 113 ? 41.525 28.740 -43.354 1.00 85.69 113 LEU A CA 1
ATOM 885 C C . LEU A 1 113 ? 42.403 27.736 -44.105 1.00 85.69 113 LEU A C 1
ATOM 887 O O . LEU A 1 113 ? 42.383 26.548 -43.803 1.00 85.69 113 LEU A O 1
ATOM 891 N N . LEU A 1 114 ? 43.184 28.210 -45.073 1.00 86.25 114 LEU A N 1
ATOM 892 C CA . LEU A 1 114 ? 44.036 27.340 -45.874 1.00 86.25 114 LEU A CA 1
ATOM 893 C C . LEU A 1 114 ? 45.235 26.807 -45.101 1.00 86.25 114 LEU A C 1
ATOM 895 O O . LEU A 1 114 ? 45.613 25.666 -45.327 1.00 86.25 114 LEU A O 1
ATOM 899 N N . SER A 1 115 ? 45.779 27.571 -44.155 1.00 88.25 115 SER A N 1
ATOM 900 C CA . SER A 1 115 ? 46.795 27.085 -43.217 1.00 88.25 115 SER A CA 1
ATOM 901 C C . SER A 1 115 ? 46.269 25.899 -42.402 1.00 88.25 115 SER A C 1
ATOM 903 O O . SER A 1 115 ? 46.947 24.887 -42.271 1.00 88.25 115 SER A O 1
ATOM 905 N N . ALA A 1 116 ? 45.004 25.949 -41.966 1.00 84.75 116 ALA A N 1
ATOM 906 C CA . ALA A 1 116 ? 44.339 24.807 -41.330 1.00 84.75 116 ALA A CA 1
ATOM 907 C C . ALA A 1 116 ? 44.088 23.616 -42.283 1.00 84.75 116 ALA A C 1
ATOM 909 O O . ALA A 1 116 ? 43.777 22.521 -41.821 1.00 84.75 116 ALA A O 1
ATOM 910 N N . CYS A 1 117 ? 44.232 23.824 -43.594 1.00 85.00 117 CYS A N 1
ATOM 911 C CA . CYS A 1 117 ? 44.197 22.796 -44.638 1.00 85.00 117 CYS A CA 1
ATOM 912 C C . CYS A 1 117 ? 45.609 22.454 -45.168 1.00 85.00 117 CYS A C 1
ATOM 914 O O . CYS A 1 117 ? 45.734 21.979 -46.297 1.00 85.00 117 CYS A O 1
ATOM 916 N N . ASP A 1 118 ? 46.665 22.749 -44.400 1.00 87.00 118 ASP A N 1
ATOM 917 C CA . ASP A 1 118 ? 48.079 22.545 -44.751 1.00 87.00 118 ASP A CA 1
ATOM 918 C C . ASP A 1 118 ? 48.562 23.319 -46.000 1.00 87.00 118 ASP A C 1
ATOM 920 O O . ASP A 1 118 ? 49.444 22.869 -46.740 1.00 87.00 118 ASP A O 1
ATOM 924 N N . TYR A 1 119 ? 48.002 24.509 -46.254 1.00 87.31 119 TYR A N 1
ATOM 925 C CA . TYR A 1 119 ? 48.420 25.418 -47.328 1.00 87.31 119 TYR A CA 1
ATOM 926 C C . TYR A 1 119 ? 48.687 26.850 -46.828 1.00 87.31 119 TYR A C 1
ATOM 928 O O . TYR A 1 119 ? 47.813 27.716 -46.834 1.00 87.31 119 TYR A O 1
ATOM 936 N N . ASP A 1 120 ? 49.945 27.139 -46.485 1.00 87.12 120 ASP A N 1
ATOM 937 C CA . ASP A 1 120 ? 50.364 28.438 -45.922 1.00 87.12 120 ASP A CA 1
ATOM 938 C C . ASP A 1 120 ? 50.719 29.509 -46.967 1.00 87.12 120 ASP A C 1
ATOM 940 O O . ASP A 1 120 ? 51.023 30.654 -46.639 1.00 87.12 120 ASP A O 1
ATOM 944 N N . SER A 1 121 ? 50.724 29.155 -48.253 1.00 86.06 121 SER A N 1
ATOM 945 C CA . SER A 1 121 ? 51.342 29.979 -49.300 1.00 86.06 121 SER A CA 1
ATOM 946 C C . SER A 1 121 ? 50.382 30.926 -50.029 1.00 86.06 121 SER A C 1
ATOM 948 O O . SER A 1 121 ? 50.753 31.428 -51.089 1.00 86.06 121 SER A O 1
ATOM 950 N N . LEU A 1 122 ? 49.164 31.175 -49.528 1.00 85.06 122 LEU A N 1
ATOM 951 C CA . LEU A 1 122 ? 48.181 32.029 -50.214 1.00 85.06 122 LEU A CA 1
ATOM 952 C C . LEU A 1 122 ? 48.646 33.495 -50.281 1.00 85.06 122 LEU A C 1
ATOM 954 O O . LEU A 1 122 ? 48.952 34.113 -49.261 1.00 85.06 122 LEU A O 1
ATOM 958 N N . VAL A 1 123 ? 48.639 34.075 -51.482 1.00 84.75 123 VAL A N 1
ATOM 959 C CA . VAL A 1 123 ? 48.984 35.485 -51.731 1.00 84.75 123 VAL A CA 1
ATOM 960 C C . VAL A 1 123 ? 47.813 36.240 -52.358 1.00 84.75 123 VAL A C 1
ATOM 962 O O . VAL A 1 123 ? 46.894 35.649 -52.915 1.00 84.75 123 VAL A O 1
ATOM 965 N N . GLN A 1 124 ? 47.856 37.575 -52.339 1.00 81.50 124 GLN A N 1
ATOM 966 C CA . GLN A 1 124 ? 46.796 38.416 -52.914 1.00 81.50 124 GLN A CA 1
ATOM 967 C C . GLN A 1 124 ? 46.518 38.121 -54.401 1.00 81.50 124 GLN A C 1
ATOM 969 O O . GLN A 1 124 ? 45.369 38.192 -54.840 1.00 81.50 124 GLN A O 1
ATOM 974 N N . ALA A 1 125 ? 47.548 37.737 -55.163 1.00 79.06 125 ALA A N 1
ATOM 975 C CA . ALA A 1 125 ? 47.420 37.357 -56.572 1.00 79.06 125 ALA A CA 1
ATOM 976 C C . ALA A 1 125 ? 46.558 36.098 -56.795 1.00 79.06 125 ALA A C 1
ATOM 978 O O . ALA A 1 125 ? 46.043 35.910 -57.895 1.00 79.06 125 ALA A O 1
ATOM 979 N N . ASP A 1 126 ? 46.358 35.272 -55.761 1.00 76.12 126 ASP A N 1
ATOM 980 C CA . ASP A 1 126 ? 45.484 34.094 -55.820 1.00 76.12 126 ASP A CA 1
ATOM 981 C C . ASP A 1 126 ? 43.996 34.468 -55.719 1.00 76.12 126 ASP A C 1
ATOM 983 O O . ASP A 1 126 ? 43.138 33.739 -56.209 1.00 76.12 126 ASP A O 1
ATOM 987 N N . ILE A 1 127 ? 43.685 35.615 -55.105 1.00 72.31 127 ILE A N 1
ATOM 988 C CA . ILE A 1 127 ? 42.314 36.116 -54.899 1.00 72.31 127 ILE A CA 1
ATOM 989 C C . ILE A 1 127 ? 41.922 37.120 -55.993 1.00 72.31 127 ILE A C 1
ATOM 991 O O . ILE A 1 127 ? 40.747 37.273 -56.322 1.00 72.31 127 ILE A O 1
ATOM 995 N N . SER A 1 128 ? 42.903 37.836 -56.543 1.00 72.88 128 SER A N 1
ATOM 996 C CA . SER A 1 128 ? 42.705 38.874 -57.555 1.00 72.88 128 SER A CA 1
ATOM 997 C C . SER A 1 128 ? 43.754 38.726 -58.663 1.00 72.88 128 SER A C 1
ATOM 999 O O . SER A 1 128 ? 44.745 39.459 -58.659 1.00 72.88 128 SER A O 1
ATOM 1001 N N . PRO A 1 129 ? 43.585 37.773 -59.597 1.00 63.41 129 PRO A N 1
ATOM 1002 C CA . PRO A 1 129 ? 44.552 37.533 -60.664 1.00 63.41 129 PRO A CA 1
ATOM 1003 C C . PRO A 1 129 ? 44.582 38.722 -61.635 1.00 63.41 129 PRO A C 1
ATOM 1005 O O . PRO A 1 129 ? 43.594 38.988 -62.316 1.00 63.41 129 PRO A O 1
ATOM 1008 N N . VAL A 1 130 ? 45.700 39.459 -61.694 1.00 58.06 130 VAL A N 1
ATOM 1009 C CA . VAL A 1 130 ? 45.787 40.686 -62.513 1.00 58.06 130 VAL A CA 1
ATOM 1010 C C . VAL A 1 130 ? 46.320 40.432 -63.930 1.00 58.06 130 VAL A C 1
ATOM 1012 O O . VAL A 1 130 ? 45.881 41.137 -64.830 1.00 58.06 130 VAL A O 1
ATOM 1015 N N . THR A 1 131 ? 47.183 39.436 -64.204 1.00 56.31 131 THR A N 1
ATOM 1016 C CA . THR A 1 131 ? 47.767 39.310 -65.568 1.00 56.31 131 THR A CA 1
ATOM 1017 C C . THR A 1 131 ? 48.378 37.962 -66.007 1.00 56.31 131 THR A C 1
ATOM 1019 O O . THR A 1 131 ? 48.444 37.748 -67.216 1.00 56.31 131 THR A O 1
ATOM 1022 N N . ASP A 1 132 ? 48.800 37.035 -65.128 1.00 63.44 132 ASP A N 1
ATOM 1023 C CA . ASP A 1 132 ? 49.388 35.737 -65.548 1.00 63.44 132 ASP A CA 1
ATOM 1024 C C . ASP A 1 132 ? 48.482 34.540 -65.226 1.00 63.44 132 ASP A C 1
ATOM 1026 O O . ASP A 1 132 ? 48.468 33.971 -64.132 1.00 63.44 132 ASP A O 1
ATOM 1030 N N . MET A 1 133 ? 47.715 34.145 -66.235 1.00 61.22 133 MET A N 1
ATOM 1031 C CA . MET A 1 133 ? 46.642 33.165 -66.119 1.00 61.22 133 MET A CA 1
ATOM 1032 C C . MET A 1 133 ? 47.140 31.726 -65.912 1.00 61.22 133 MET A C 1
ATOM 1034 O O . MET A 1 133 ? 46.444 30.920 -65.294 1.00 61.22 133 MET A O 1
ATOM 1038 N N . ALA A 1 134 ? 48.338 31.388 -66.401 1.00 66.50 134 ALA A N 1
ATOM 1039 C CA . ALA A 1 134 ? 48.891 30.042 -66.256 1.00 66.50 134 ALA A CA 1
ATOM 1040 C C . ALA A 1 134 ? 49.382 29.802 -64.822 1.00 66.50 134 ALA A C 1
ATOM 1042 O O . ALA A 1 134 ? 49.101 28.753 -64.236 1.00 66.50 134 ALA A O 1
ATOM 1043 N N . HIS A 1 135 ? 50.043 30.803 -64.237 1.00 68.12 135 HIS A N 1
ATOM 1044 C CA . HIS A 1 135 ? 50.500 30.757 -62.852 1.00 68.12 135 HIS A CA 1
ATOM 1045 C C . HIS A 1 135 ? 49.323 30.727 -61.863 1.00 68.12 135 HIS A C 1
ATOM 1047 O O . HIS A 1 135 ? 49.295 29.900 -60.947 1.00 68.12 135 HIS A O 1
ATOM 1053 N N . CYS A 1 136 ? 48.298 31.552 -62.102 1.00 71.19 136 CYS A N 1
ATOM 1054 C CA . CYS A 1 136 ? 47.082 31.571 -61.287 1.00 71.19 136 CYS A CA 1
ATOM 1055 C C . CYS A 1 136 ? 46.300 30.252 -61.368 1.00 71.19 136 CYS A C 1
ATOM 1057 O O . CYS A 1 136 ? 45.750 29.811 -60.362 1.00 71.19 136 CYS A O 1
ATOM 1059 N N . LYS A 1 137 ? 46.294 29.574 -62.525 1.00 76.44 137 LYS A N 1
ATOM 1060 C CA . LYS A 1 137 ? 45.608 28.284 -62.687 1.00 76.44 137 LYS A CA 1
ATOM 1061 C C . LYS A 1 137 ? 46.202 27.197 -61.787 1.00 76.44 137 LYS A C 1
ATOM 1063 O O . LYS A 1 137 ? 45.454 26.511 -61.096 1.00 76.44 137 LYS A O 1
ATOM 1068 N N . ALA A 1 138 ? 47.527 27.045 -61.772 1.00 79.69 138 ALA A N 1
ATOM 1069 C CA . ALA A 1 138 ? 48.185 26.027 -60.950 1.00 79.69 138 ALA A CA 1
ATOM 1070 C C . ALA A 1 138 ? 47.974 26.283 -59.449 1.00 79.69 138 ALA A C 1
ATOM 1072 O O . ALA A 1 138 ? 47.649 25.362 -58.704 1.00 79.69 138 ALA A O 1
ATOM 1073 N N . ARG A 1 139 ? 48.095 27.541 -59.010 1.00 81.44 139 ARG A N 1
ATOM 1074 C CA . ARG A 1 139 ? 47.895 27.919 -57.603 1.00 81.44 139 ARG A CA 1
ATOM 1075 C C . ARG A 1 139 ? 46.440 27.767 -57.165 1.00 81.44 139 ARG A C 1
ATOM 1077 O O . ARG A 1 139 ? 46.190 27.203 -56.107 1.00 81.44 139 ARG A O 1
ATOM 1084 N N . PHE A 1 140 ? 45.484 28.145 -58.011 1.00 81.56 140 PHE A N 1
ATOM 1085 C CA . PHE A 1 140 ? 44.067 27.923 -57.735 1.00 81.56 140 PHE A CA 1
ATOM 1086 C C . PHE A 1 140 ? 43.728 26.431 -57.604 1.00 81.56 140 PHE A C 1
ATOM 1088 O O . PHE A 1 140 ? 43.018 26.046 -56.678 1.00 81.56 140 PHE A O 1
ATOM 1095 N N . GLN A 1 141 ? 44.274 25.571 -58.474 1.00 84.19 141 GLN A N 1
ATOM 1096 C CA . GLN A 1 141 ? 44.084 24.120 -58.363 1.00 84.19 141 GLN A CA 1
ATOM 1097 C C . GLN A 1 141 ? 44.579 23.588 -57.016 1.00 84.19 141 GLN A C 1
ATOM 1099 O O . GLN A 1 141 ? 43.887 22.798 -56.377 1.00 84.19 141 GLN A O 1
ATOM 1104 N N . VAL A 1 142 ? 45.758 24.036 -56.576 1.00 85.75 142 VAL A N 1
ATOM 1105 C CA . VAL A 1 142 ? 46.344 23.663 -55.282 1.00 85.75 142 VAL A CA 1
ATOM 1106 C C . VAL A 1 142 ? 45.433 24.106 -54.136 1.00 85.75 142 VAL A C 1
ATOM 1108 O O . VAL A 1 142 ? 45.098 23.305 -53.269 1.00 85.75 142 VAL A O 1
ATOM 1111 N N . THR A 1 143 ? 44.976 25.356 -54.168 1.00 82.81 143 THR A N 1
ATOM 1112 C CA . THR A 1 143 ? 44.083 25.937 -53.164 1.00 82.81 143 THR A CA 1
ATOM 1113 C C . THR A 1 143 ? 42.757 25.185 -53.042 1.00 82.81 143 THR A C 1
ATOM 1115 O O . THR A 1 143 ? 42.353 24.826 -51.938 1.00 82.81 143 THR A O 1
ATOM 1118 N N . ILE A 1 144 ? 42.088 24.894 -54.160 1.00 82.38 144 ILE A N 1
ATOM 1119 C CA . ILE A 1 144 ? 40.829 24.143 -54.128 1.00 82.38 144 ILE A CA 1
ATOM 1120 C C . ILE A 1 144 ? 41.063 22.675 -53.751 1.00 82.38 144 ILE A C 1
ATOM 1122 O O . ILE A 1 144 ? 40.236 22.093 -53.050 1.00 82.38 144 ILE A O 1
ATOM 1126 N N . SER A 1 145 ? 42.195 22.082 -54.144 1.00 84.44 145 SER A N 1
ATOM 1127 C CA . SER A 1 14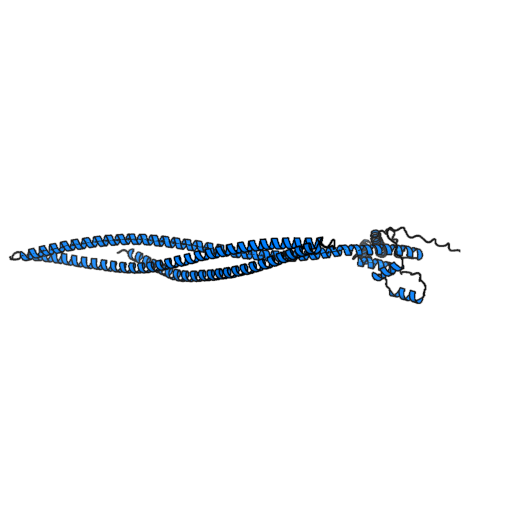5 ? 42.561 20.725 -53.714 1.00 84.44 145 SER A CA 1
ATOM 1128 C C . SER A 1 145 ? 42.730 20.644 -52.194 1.00 84.44 145 SER A C 1
ATOM 1130 O O . SER A 1 145 ? 42.237 19.697 -51.589 1.00 84.44 145 SER A O 1
ATOM 1132 N N . ALA A 1 146 ? 43.351 21.648 -51.564 1.00 86.00 146 ALA A N 1
ATOM 1133 C CA . ALA A 1 146 ? 43.494 21.724 -50.107 1.00 86.00 146 ALA A CA 1
ATOM 1134 C C . ALA A 1 146 ? 42.124 21.709 -49.407 1.00 86.00 146 ALA A C 1
ATOM 1136 O O . ALA A 1 146 ? 41.845 20.848 -48.574 1.00 86.00 146 ALA A O 1
ATOM 1137 N N . LEU A 1 147 ? 41.235 22.617 -49.820 1.00 81.94 147 LEU A N 1
ATOM 1138 C CA . LEU A 1 147 ? 39.887 22.748 -49.262 1.00 81.94 147 LEU A CA 1
ATOM 1139 C C . LEU A 1 147 ? 39.034 21.492 -49.480 1.00 81.94 147 LEU A C 1
ATOM 1141 O O . LEU A 1 147 ? 38.296 21.061 -48.597 1.00 81.94 147 LEU A O 1
ATOM 1145 N N . THR A 1 148 ? 39.156 20.879 -50.653 1.00 82.69 148 THR A N 1
ATOM 1146 C CA . THR A 1 148 ? 38.421 19.662 -51.000 1.00 82.69 148 THR A CA 1
ATOM 1147 C C . THR A 1 148 ? 38.871 18.469 -50.164 1.00 82.69 148 THR A C 1
ATOM 1149 O O . THR A 1 148 ? 38.037 17.715 -49.662 1.00 82.69 148 THR A O 1
ATOM 1152 N N . ASN A 1 149 ? 40.183 18.289 -49.994 1.00 84.38 149 ASN A N 1
ATOM 1153 C CA . ASN A 1 149 ? 40.720 17.221 -49.154 1.00 84.38 149 ASN A CA 1
ATOM 1154 C C . ASN A 1 149 ? 40.296 17.406 -47.691 1.00 84.38 149 ASN A C 1
ATOM 1156 O O . ASN A 1 149 ? 39.920 16.433 -47.037 1.00 84.38 149 ASN A O 1
ATOM 1160 N N . PHE A 1 150 ? 40.255 18.650 -47.206 1.00 83.62 150 PHE A N 1
ATOM 1161 C CA . PHE A 1 150 ? 39.722 18.965 -45.883 1.00 83.62 150 PHE A CA 1
ATOM 1162 C C . PHE A 1 150 ? 38.227 18.630 -45.750 1.00 83.62 150 PHE A C 1
ATOM 1164 O O . PHE A 1 150 ? 37.821 18.022 -44.762 1.00 83.62 150 PHE A O 1
ATOM 1171 N N . LEU A 1 151 ? 37.401 18.937 -46.757 1.00 79.19 151 LEU A N 1
ATOM 1172 C CA . LEU A 1 151 ? 35.983 18.553 -46.751 1.00 79.19 151 LEU A CA 1
ATOM 1173 C C . LEU A 1 151 ? 35.770 17.037 -46.795 1.00 79.19 151 LEU A C 1
ATOM 1175 O O . LEU A 1 151 ? 34.888 16.532 -46.103 1.00 79.19 151 LEU A O 1
ATOM 1179 N N . ARG A 1 152 ? 36.586 16.295 -47.554 1.00 81.75 152 ARG A N 1
ATOM 1180 C CA . ARG A 1 152 ? 36.559 14.821 -47.534 1.00 81.75 152 ARG A CA 1
ATOM 1181 C C . ARG A 1 152 ? 36.858 14.287 -46.135 1.00 81.75 152 ARG A C 1
ATOM 1183 O O . ARG A 1 152 ? 36.135 13.422 -45.647 1.00 81.75 152 ARG A O 1
ATOM 1190 N N . PHE A 1 153 ? 37.868 14.847 -45.472 1.00 80.69 153 PHE A N 1
ATOM 1191 C CA . PHE A 1 153 ? 38.191 14.512 -44.089 1.00 80.69 153 PHE A CA 1
ATOM 1192 C C . PHE A 1 153 ? 37.042 14.857 -43.123 1.00 80.69 153 PHE A C 1
ATOM 1194 O O . PHE A 1 153 ? 36.640 13.999 -42.341 1.00 80.69 153 PHE A O 1
ATOM 1201 N N . LYS A 1 154 ? 36.443 16.056 -43.228 1.00 76.38 154 LYS A N 1
ATOM 1202 C CA . LYS A 1 154 ? 35.241 16.455 -42.465 1.00 76.38 154 LYS A CA 1
ATOM 1203 C C . LYS A 1 154 ? 34.117 15.435 -42.651 1.00 76.38 154 LYS A C 1
ATOM 1205 O O . LYS A 1 154 ? 33.556 14.988 -41.662 1.00 76.38 154 LYS A O 1
ATOM 1210 N N . GLY A 1 155 ? 33.817 15.035 -43.888 1.00 75.69 155 GLY A N 1
ATOM 1211 C CA . GLY A 1 155 ? 32.765 14.059 -44.187 1.00 75.69 155 GLY A CA 1
ATOM 1212 C C . GLY A 1 155 ? 32.995 12.698 -43.525 1.00 75.69 155 GLY A C 1
ATOM 1213 O O . GLY A 1 155 ? 32.065 12.132 -42.955 1.00 75.69 155 GLY A O 1
ATOM 1214 N N . MET A 1 156 ? 34.238 12.204 -43.529 1.00 75.31 156 MET A N 1
ATOM 1215 C CA . MET A 1 156 ? 34.599 10.965 -42.827 1.00 75.31 156 MET A CA 1
ATOM 1216 C C . MET A 1 156 ? 34.417 11.097 -41.310 1.00 75.31 156 MET A C 1
ATOM 1218 O O . MET A 1 156 ? 33.779 10.257 -40.684 1.00 75.31 156 MET A O 1
ATOM 1222 N N . VAL A 1 157 ? 34.925 12.184 -40.727 1.00 72.44 157 VAL A N 1
ATOM 1223 C CA . VAL A 1 157 ? 34.866 12.432 -39.280 1.00 72.44 157 VAL A CA 1
ATOM 1224 C C . VAL A 1 157 ? 33.429 12.669 -38.798 1.00 72.44 157 VAL A C 1
ATOM 1226 O O . VAL A 1 157 ? 33.049 12.196 -37.730 1.00 72.44 157 VAL A O 1
ATOM 1229 N N . VAL A 1 158 ? 32.601 13.360 -39.586 1.00 74.12 158 VAL A N 1
ATOM 1230 C CA . VAL A 1 158 ? 31.176 13.576 -39.287 1.00 74.12 158 VAL A CA 1
ATOM 1231 C C . VAL A 1 158 ? 30.411 12.252 -39.269 1.00 74.12 158 VAL A C 1
ATOM 1233 O O . VAL A 1 158 ? 29.566 12.081 -38.398 1.00 74.12 158 VAL A O 1
ATOM 1236 N N . GLY A 1 159 ? 30.731 11.294 -40.147 1.00 71.56 159 GLY A N 1
ATOM 1237 C CA . GLY A 1 159 ? 30.137 9.951 -40.103 1.00 71.56 159 GLY A CA 1
ATOM 1238 C C . GLY A 1 159 ? 30.419 9.213 -38.787 1.00 71.56 159 GLY A C 1
ATOM 1239 O O . GLY A 1 159 ? 29.502 8.661 -38.167 1.00 71.56 159 GLY A O 1
ATOM 1240 N N . ASP A 1 160 ? 31.662 9.280 -38.305 1.00 71.06 160 ASP A N 1
ATOM 1241 C CA . ASP A 1 160 ? 32.058 8.687 -37.020 1.00 71.06 160 ASP A CA 1
ATOM 1242 C C . ASP A 1 160 ? 31.368 9.378 -35.830 1.00 71.06 160 ASP A C 1
ATOM 1244 O O . ASP A 1 160 ? 30.931 8.721 -34.880 1.00 71.06 160 ASP A O 1
ATOM 1248 N N . PHE A 1 161 ? 31.232 10.708 -35.873 1.00 68.88 161 PHE A N 1
ATOM 1249 C CA . PHE A 1 161 ? 30.522 11.457 -34.834 1.00 68.88 161 PHE A CA 1
ATOM 1250 C C . PHE A 1 161 ? 29.014 11.224 -34.858 1.00 68.88 161 PHE A C 1
ATOM 1252 O O . PHE A 1 161 ? 28.420 11.131 -33.787 1.00 68.88 161 PHE A O 1
ATOM 1259 N N . GLN A 1 162 ? 28.402 11.093 -36.036 1.00 71.25 162 GLN A N 1
ATOM 1260 C CA . GLN A 1 162 ? 26.971 10.827 -36.164 1.00 71.25 162 GLN A CA 1
ATOM 1261 C C . GLN A 1 162 ? 26.614 9.473 -35.550 1.00 71.25 162 GLN A C 1
ATOM 1263 O O . GLN A 1 162 ? 25.673 9.391 -34.771 1.00 71.25 162 GLN A O 1
ATOM 1268 N N . THR A 1 163 ? 27.436 8.450 -35.793 1.00 75.12 163 THR A N 1
ATOM 1269 C CA . THR A 1 163 ? 27.263 7.124 -35.179 1.00 75.12 163 THR A CA 1
ATOM 1270 C C . THR A 1 163 ? 27.277 7.211 -33.648 1.00 75.12 163 THR A C 1
ATOM 1272 O O . THR A 1 163 ? 26.386 6.690 -32.980 1.00 75.12 163 THR A O 1
ATOM 1275 N N . LYS A 1 164 ? 28.232 7.954 -33.070 1.00 73.38 164 LYS A N 1
ATOM 1276 C CA . LYS A 1 164 ? 28.282 8.192 -31.615 1.00 73.38 164 LYS A CA 1
ATOM 1277 C C . LYS A 1 164 ? 27.107 9.019 -31.098 1.00 73.38 164 LYS A C 1
ATOM 1279 O O . LYS A 1 164 ? 26.673 8.829 -29.963 1.00 73.38 164 LYS A O 1
ATOM 1284 N N . LEU A 1 165 ? 26.617 9.968 -31.891 1.00 73.81 165 LEU A N 1
ATOM 1285 C CA . LEU A 1 165 ? 25.467 10.791 -31.531 1.00 73.81 165 LEU A CA 1
ATOM 1286 C C . LEU A 1 165 ? 24.189 9.944 -31.480 1.00 73.81 165 LEU A C 1
ATOM 1288 O O . LEU A 1 165 ? 23.400 10.089 -30.546 1.00 73.81 165 LEU A O 1
ATOM 1292 N N . ASP A 1 166 ? 24.034 9.019 -32.425 1.00 81.50 166 ASP A N 1
ATOM 1293 C CA . ASP A 1 166 ? 22.925 8.071 -32.466 1.00 81.50 166 ASP A CA 1
ATOM 1294 C C . ASP A 1 166 ? 22.988 7.109 -31.260 1.00 81.50 166 ASP A C 1
ATOM 1296 O O . ASP A 1 166 ? 21.988 6.958 -30.553 1.00 81.50 166 ASP A O 1
ATOM 1300 N N . GLU A 1 167 ? 24.167 6.568 -30.919 1.00 79.81 167 GLU A N 1
ATOM 1301 C CA . GLU A 1 167 ? 24.389 5.766 -29.697 1.00 79.81 167 GLU A CA 1
ATOM 1302 C C . GLU A 1 167 ? 24.040 6.538 -28.407 1.00 79.81 167 GLU A C 1
ATOM 1304 O O . GLU A 1 167 ? 23.392 6.014 -27.492 1.00 79.81 167 GLU A O 1
ATOM 1309 N N . LEU A 1 168 ? 24.430 7.815 -28.324 1.00 71.50 168 LEU A N 1
ATOM 1310 C CA . LEU A 1 168 ? 24.092 8.682 -27.192 1.00 71.50 168 LEU A CA 1
ATOM 1311 C C . LEU A 1 168 ? 22.593 9.000 -27.124 1.00 71.50 168 LEU A C 1
ATOM 1313 O O . LEU A 1 168 ? 22.032 9.137 -26.035 1.00 71.50 168 LEU A O 1
ATOM 1317 N N . SER A 1 169 ? 21.923 9.109 -28.269 1.00 77.62 169 SER A N 1
ATOM 1318 C CA . SER A 1 169 ? 20.479 9.338 -28.315 1.00 77.62 169 SER A CA 1
ATOM 1319 C C . SER A 1 169 ? 19.695 8.120 -27.812 1.00 77.62 169 SER A C 1
ATOM 1321 O O . SER A 1 169 ? 18.758 8.274 -27.024 1.00 77.62 169 SER A O 1
ATOM 1323 N N . GLU A 1 170 ? 20.137 6.910 -28.168 1.00 80.56 170 GLU A N 1
ATOM 1324 C CA . GLU A 1 170 ? 19.501 5.660 -27.750 1.00 80.56 170 GLU A CA 1
ATOM 1325 C C . GLU A 1 170 ? 19.726 5.389 -26.255 1.00 80.56 170 GLU A C 1
ATOM 1327 O O . GLU A 1 170 ? 18.785 5.072 -25.525 1.00 80.56 170 GLU A O 1
ATOM 1332 N N . THR A 1 171 ? 20.940 5.620 -25.744 1.00 73.62 171 THR A N 1
ATOM 1333 C CA . THR A 1 171 ? 21.214 5.521 -24.296 1.00 73.62 171 THR A CA 1
ATOM 1334 C C . THR A 1 171 ? 20.411 6.541 -23.485 1.00 73.62 171 THR A C 1
ATOM 1336 O O . THR A 1 171 ? 19.909 6.223 -22.404 1.00 73.62 171 THR A O 1
ATOM 1339 N N . ARG A 1 172 ? 20.204 7.755 -24.012 1.00 69.44 172 ARG A N 1
ATOM 1340 C CA . ARG A 1 172 ? 19.341 8.764 -23.381 1.00 69.44 172 ARG A CA 1
ATOM 1341 C C . ARG A 1 172 ? 17.877 8.321 -23.323 1.00 69.44 172 ARG A C 1
ATOM 1343 O O . ARG A 1 172 ? 17.211 8.592 -22.324 1.00 69.44 172 ARG A O 1
ATOM 1350 N N . LYS A 1 173 ? 17.381 7.635 -24.355 1.00 77.94 173 LYS A N 1
ATOM 1351 C CA . LYS A 1 173 ? 16.025 7.069 -24.376 1.00 77.94 173 LYS A CA 1
ATOM 1352 C C . LYS A 1 173 ? 15.863 5.970 -23.322 1.00 77.94 173 LYS A C 1
ATOM 1354 O O . LYS A 1 173 ? 14.933 6.031 -22.526 1.00 77.94 173 LYS A O 1
ATOM 1359 N N . GLN A 1 174 ? 16.833 5.062 -23.219 1.00 71.19 174 GLN A N 1
ATOM 1360 C CA . GLN A 1 174 ? 16.852 4.024 -22.179 1.00 71.19 174 GLN A CA 1
ATOM 1361 C C . GLN A 1 174 ? 16.878 4.614 -20.755 1.00 71.19 174 GLN A C 1
ATOM 1363 O O . GLN A 1 174 ? 16.204 4.109 -19.856 1.00 71.19 174 GLN A O 1
ATOM 1368 N N . MET A 1 175 ? 17.607 5.717 -20.530 1.00 59.81 175 MET A N 1
ATOM 1369 C CA . MET A 1 175 ? 17.574 6.424 -19.240 1.00 59.81 175 MET A CA 1
ATOM 1370 C C . MET A 1 175 ? 16.222 7.087 -18.948 1.00 59.81 175 MET A C 1
ATOM 1372 O O . MET A 1 175 ? 15.823 7.154 -17.783 1.00 59.81 175 MET A O 1
ATOM 1376 N N . ALA A 1 176 ? 15.513 7.585 -19.965 1.00 67.44 176 ALA A N 1
ATOM 1377 C CA . ALA A 1 176 ? 14.184 8.167 -19.782 1.00 67.44 176 ALA A CA 1
ATOM 1378 C C . ALA A 1 176 ? 13.187 7.110 -19.279 1.00 67.44 176 ALA A C 1
ATOM 1380 O O . ALA A 1 176 ? 12.513 7.351 -18.275 1.00 67.44 176 ALA A O 1
ATOM 1381 N N . ASP A 1 177 ? 13.199 5.916 -19.879 1.00 70.25 177 ASP A N 1
ATOM 1382 C CA . ASP A 1 177 ? 12.355 4.787 -19.468 1.00 70.25 177 ASP A CA 1
ATOM 1383 C C . ASP A 1 177 ? 12.667 4.337 -18.027 1.00 70.25 177 ASP A C 1
ATOM 1385 O O . ASP A 1 177 ? 11.764 4.112 -17.217 1.00 70.25 177 ASP A O 1
ATOM 1389 N N . LEU A 1 178 ? 13.954 4.287 -17.653 1.00 65.88 178 LEU A N 1
ATOM 1390 C CA . LEU A 1 178 ? 14.378 4.007 -16.273 1.00 65.88 178 LEU A CA 1
ATOM 1391 C C . LEU A 1 178 ? 13.903 5.079 -15.285 1.00 65.88 178 LEU A C 1
ATOM 1393 O O . LEU A 1 178 ? 13.499 4.755 -14.168 1.00 65.88 178 LEU A O 1
ATOM 1397 N N . THR A 1 179 ? 13.923 6.350 -15.687 1.00 69.06 179 THR A N 1
ATOM 1398 C CA . THR A 1 179 ? 13.466 7.463 -14.843 1.00 69.06 179 THR A CA 1
ATOM 1399 C C . THR A 1 179 ? 11.954 7.395 -14.614 1.00 69.06 179 THR A C 1
ATOM 1401 O O . THR A 1 179 ? 11.478 7.666 -13.511 1.00 69.06 179 THR A O 1
ATOM 1404 N N . GLU A 1 180 ? 11.184 6.994 -15.624 1.00 68.88 180 GLU A N 1
ATOM 1405 C CA . GLU A 1 180 ? 9.737 6.798 -15.509 1.00 68.88 180 GLU A CA 1
ATOM 1406 C C . GLU A 1 180 ? 9.381 5.569 -14.656 1.00 68.88 180 GLU A C 1
ATOM 1408 O O . GLU A 1 180 ? 8.511 5.645 -13.779 1.00 68.88 180 GLU A O 1
A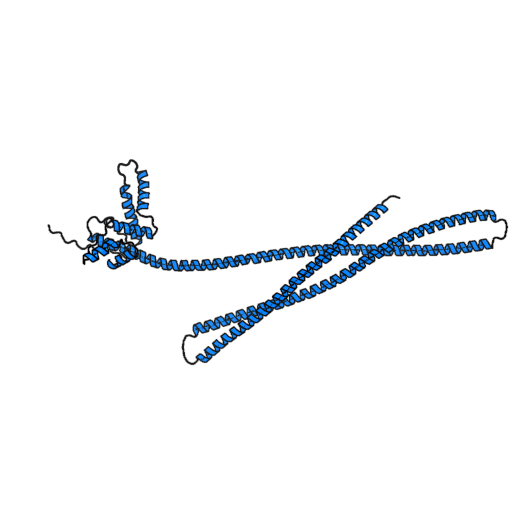TOM 1413 N N . SER A 1 181 ? 10.139 4.476 -14.796 1.00 61.28 181 SER A N 1
ATOM 1414 C CA . SER A 1 181 ? 10.037 3.323 -13.895 1.00 61.28 181 SER A CA 1
ATOM 1415 C C . SER A 1 181 ? 10.375 3.695 -12.443 1.00 61.28 181 SER A C 1
ATOM 1417 O O . SER A 1 181 ? 9.698 3.231 -11.526 1.00 61.28 181 SER A O 1
ATOM 1419 N N . ALA A 1 182 ? 11.381 4.548 -12.216 1.00 62.12 182 ALA A N 1
ATOM 1420 C CA . ALA A 1 182 ? 11.771 5.023 -10.886 1.00 62.12 182 ALA A CA 1
ATOM 1421 C C . ALA A 1 182 ? 10.740 5.977 -10.256 1.00 62.12 182 ALA A C 1
ATOM 1423 O O . ALA A 1 182 ? 10.566 5.974 -9.039 1.00 62.12 182 ALA A O 1
ATOM 1424 N N . ARG A 1 183 ? 10.007 6.759 -11.061 1.00 75.19 183 ARG A N 1
ATOM 1425 C CA . ARG A 1 183 ? 8.852 7.537 -10.573 1.00 75.19 183 ARG A CA 1
ATOM 1426 C C . ARG A 1 183 ? 7.680 6.637 -10.183 1.00 75.19 183 ARG A C 1
ATOM 1428 O O . ARG A 1 183 ? 7.047 6.889 -9.164 1.00 75.19 183 ARG A O 1
ATOM 1435 N N . SER A 1 184 ? 7.423 5.581 -10.957 1.00 67.81 184 SER A N 1
ATOM 1436 C CA . SER A 1 184 ? 6.338 4.621 -10.692 1.00 67.81 184 SER A CA 1
ATOM 1437 C C . SER A 1 184 ? 6.589 3.825 -9.400 1.00 67.81 184 SER A C 1
ATOM 1439 O O . SER A 1 184 ? 5.792 3.903 -8.471 1.00 67.81 184 SER A O 1
ATOM 1441 N N . LEU A 1 185 ? 7.748 3.156 -9.312 1.00 64.81 185 LEU A N 1
ATOM 1442 C CA . LEU A 1 185 ? 8.698 3.330 -8.209 1.00 64.81 185 LEU A CA 1
ATOM 1443 C C . LEU A 1 185 ? 8.227 3.996 -6.909 1.00 64.81 185 LEU A C 1
ATOM 1445 O O . LEU A 1 185 ? 7.644 3.404 -6.000 1.00 64.81 185 LEU A O 1
ATOM 1449 N N . GLN A 1 186 ? 8.580 5.276 -6.856 1.00 73.62 186 GLN A N 1
ATOM 1450 C CA . GLN A 1 186 ? 8.357 6.179 -5.745 1.00 73.62 186 GLN A CA 1
ATOM 1451 C C . GLN A 1 186 ? 6.874 6.320 -5.388 1.00 73.62 186 GLN A C 1
ATOM 1453 O O . GLN A 1 186 ? 6.545 6.323 -4.208 1.00 73.62 186 GLN A O 1
ATOM 1458 N N . LEU A 1 187 ? 5.973 6.360 -6.376 1.00 77.38 187 LEU A N 1
ATOM 1459 C CA . LEU A 1 187 ? 4.533 6.460 -6.125 1.00 77.38 187 LEU A CA 1
ATOM 1460 C C . LEU A 1 187 ? 4.012 5.269 -5.300 1.00 77.38 187 LEU A C 1
ATOM 1462 O O . LEU A 1 187 ? 3.209 5.451 -4.387 1.00 77.38 187 LEU A O 1
ATOM 1466 N N . ILE A 1 188 ? 4.497 4.055 -5.588 1.00 65.19 188 ILE A N 1
ATOM 1467 C CA . ILE A 1 188 ? 4.146 2.849 -4.822 1.00 65.19 188 ILE A CA 1
ATOM 1468 C C . ILE A 1 188 ? 4.685 2.948 -3.389 1.00 65.19 188 ILE A C 1
ATOM 1470 O O . ILE A 1 188 ? 3.971 2.615 -2.444 1.00 65.19 188 ILE A O 1
ATOM 1474 N N . VAL A 1 189 ? 5.917 3.433 -3.208 1.00 70.62 189 VAL A N 1
ATOM 1475 C CA . VAL A 1 189 ? 6.513 3.637 -1.874 1.00 70.62 189 VAL A CA 1
ATOM 1476 C C . VAL A 1 189 ? 5.714 4.657 -1.058 1.00 70.62 189 VAL A C 1
ATOM 1478 O O . VAL A 1 189 ? 5.442 4.420 0.123 1.00 70.62 189 VAL A O 1
ATOM 1481 N N . ASP A 1 190 ? 5.287 5.755 -1.679 1.00 78.25 190 ASP A N 1
ATOM 1482 C CA . ASP A 1 190 ? 4.489 6.793 -1.027 1.00 78.25 190 ASP A CA 1
ATOM 1483 C C . ASP A 1 190 ? 3.099 6.254 -0.636 1.00 78.25 190 ASP A C 1
ATOM 1485 O O . ASP A 1 190 ? 2.633 6.480 0.485 1.00 78.25 190 ASP A O 1
ATOM 1489 N N . MET A 1 191 ? 2.466 5.460 -1.511 1.00 72.88 191 MET A N 1
ATOM 1490 C CA . MET A 1 191 ? 1.207 4.764 -1.211 1.00 72.88 191 MET A CA 1
ATOM 1491 C C . MET A 1 191 ? 1.344 3.787 -0.037 1.00 72.88 191 MET A C 1
ATOM 1493 O O . MET A 1 191 ? 0.513 3.800 0.872 1.00 72.88 191 MET A O 1
ATOM 1497 N N . LEU A 1 192 ? 2.394 2.959 -0.026 1.00 63.81 192 LEU A N 1
ATOM 1498 C CA . LEU A 1 192 ? 2.656 2.015 1.066 1.00 63.81 192 LEU A CA 1
ATOM 1499 C C . LEU A 1 192 ? 2.917 2.745 2.388 1.00 63.81 192 LEU A C 1
ATOM 1501 O O . LEU A 1 192 ? 2.387 2.345 3.423 1.00 63.81 192 LEU A O 1
ATOM 1505 N N . SER A 1 193 ? 3.662 3.852 2.353 1.00 76.44 193 SER A N 1
ATOM 1506 C CA . SER A 1 193 ? 3.931 4.676 3.538 1.00 76.44 193 SER A CA 1
ATOM 1507 C C . SER A 1 193 ? 2.650 5.311 4.091 1.00 76.44 193 SER A C 1
ATOM 1509 O O . SER A 1 193 ? 2.432 5.316 5.304 1.00 76.44 193 SER A O 1
ATOM 1511 N N . SER A 1 194 ? 1.763 5.792 3.213 1.00 75.94 194 SER A N 1
ATOM 1512 C CA . SER A 1 194 ? 0.446 6.309 3.606 1.00 75.94 194 SER A CA 1
ATOM 1513 C C . SER A 1 194 ? -0.433 5.216 4.226 1.00 75.94 194 SER A C 1
ATOM 1515 O O . SER A 1 194 ? -1.017 5.429 5.290 1.00 75.94 194 SER A O 1
ATOM 1517 N N . SER A 1 195 ? -0.462 4.023 3.622 1.00 66.12 195 SER A N 1
ATOM 1518 C CA . SER A 1 195 ? -1.185 2.865 4.160 1.00 66.12 195 SER A CA 1
ATOM 1519 C C . SER A 1 195 ? -0.655 2.450 5.535 1.00 66.12 195 SER A C 1
ATOM 1521 O O . SER A 1 195 ? -1.437 2.182 6.445 1.00 66.12 195 SER A O 1
ATOM 1523 N N . GLN A 1 196 ? 0.667 2.440 5.724 1.00 67.19 196 GLN A N 1
ATOM 1524 C CA . GLN A 1 196 ? 1.288 2.125 7.010 1.00 67.19 196 GLN A CA 1
ATOM 1525 C C . GLN A 1 196 ? 0.931 3.160 8.087 1.00 67.19 196 GLN A C 1
ATOM 1527 O O . GLN A 1 196 ? 0.628 2.791 9.221 1.00 67.19 196 GLN A O 1
ATOM 1532 N N . ALA A 1 197 ? 0.910 4.451 7.742 1.00 76.81 197 ALA A N 1
ATOM 1533 C CA . ALA A 1 197 ? 0.479 5.503 8.661 1.00 76.81 197 ALA A CA 1
ATOM 1534 C C . ALA A 1 197 ? -0.995 5.343 9.075 1.00 76.81 197 ALA A C 1
ATOM 1536 O O . ALA A 1 197 ? -1.321 5.514 10.251 1.00 76.81 197 ALA A O 1
ATOM 1537 N N . ALA A 1 198 ? -1.874 4.961 8.142 1.00 70.62 198 ALA A N 1
ATOM 1538 C CA . ALA A 1 198 ? -3.281 4.692 8.433 1.00 70.62 198 ALA A CA 1
ATOM 1539 C C . ALA A 1 198 ? -3.457 3.501 9.390 1.00 70.62 198 ALA A C 1
ATOM 1541 O O . ALA A 1 198 ? -4.196 3.610 10.369 1.00 70.62 198 ALA A O 1
ATOM 1542 N N . VAL A 1 199 ? -2.731 2.399 9.159 1.00 68.56 199 VAL A N 1
ATOM 1543 C CA . VAL A 1 199 ? -2.730 1.223 10.049 1.00 68.56 199 VAL A CA 1
ATOM 1544 C C . VAL A 1 199 ? -2.237 1.590 11.446 1.00 68.56 199 VAL A C 1
ATOM 1546 O O . VAL A 1 199 ? -2.894 1.260 12.431 1.00 68.56 199 VAL A O 1
ATOM 1549 N N . ASN A 1 200 ? -1.142 2.344 11.552 1.00 74.69 200 ASN A N 1
ATOM 1550 C CA . ASN A 1 200 ? -0.636 2.807 12.845 1.00 74.69 200 ASN A CA 1
ATOM 1551 C C . ASN A 1 200 ? -1.650 3.708 13.571 1.00 74.69 200 ASN A C 1
ATOM 1553 O O . ASN A 1 200 ? -1.817 3.595 14.784 1.00 74.69 200 ASN A O 1
ATOM 1557 N N . GLY A 1 201 ? -2.363 4.570 12.840 1.00 77.62 201 GLY A N 1
ATOM 1558 C CA . GLY A 1 201 ? -3.437 5.394 13.397 1.00 77.62 201 GLY A CA 1
ATOM 1559 C C . GLY A 1 201 ? -4.648 4.583 13.874 1.00 77.62 201 GLY A C 1
ATOM 1560 O O . GLY A 1 201 ? -5.265 4.935 14.878 1.00 77.62 201 GLY A O 1
ATOM 1561 N N . MET A 1 202 ? -4.994 3.489 13.188 1.00 69.69 202 MET A N 1
ATOM 1562 C CA . MET A 1 202 ? -6.034 2.555 13.641 1.00 69.69 202 MET A CA 1
ATOM 1563 C C . MET A 1 202 ? -5.595 1.787 14.889 1.00 69.69 202 MET A C 1
ATOM 1565 O O . MET A 1 202 ? -6.329 1.778 15.870 1.00 69.69 202 MET A O 1
ATOM 1569 N N . MET A 1 203 ? -4.373 1.246 14.903 1.00 66.44 203 MET A N 1
ATOM 1570 C CA . MET A 1 203 ? -3.808 0.571 16.078 1.00 66.44 203 MET A CA 1
ATOM 1571 C C . MET A 1 203 ? -3.745 1.490 17.301 1.00 66.44 203 MET A C 1
ATOM 1573 O O . MET A 1 203 ? -4.057 1.059 18.409 1.00 66.44 203 MET A O 1
ATOM 1577 N N . GLY A 1 204 ? -3.388 2.765 17.115 1.00 76.38 204 GLY A N 1
ATOM 1578 C CA . GLY A 1 204 ? -3.395 3.755 18.194 1.00 76.38 204 GLY A CA 1
ATOM 1579 C C . GLY A 1 204 ? -4.787 3.967 18.793 1.00 76.38 204 GLY A C 1
ATOM 1580 O O . GLY A 1 204 ? -4.926 3.965 20.013 1.00 76.38 204 GLY A O 1
ATOM 1581 N N . ARG A 1 205 ? -5.821 4.080 17.948 1.00 76.94 205 ARG A N 1
ATOM 1582 C CA . ARG A 1 205 ? -7.219 4.201 18.399 1.00 76.94 205 ARG A CA 1
ATOM 1583 C C . ARG A 1 205 ? -7.701 2.945 19.113 1.00 76.94 205 ARG A C 1
ATOM 1585 O O . ARG A 1 205 ? -8.188 3.052 20.228 1.00 76.94 205 ARG A O 1
ATOM 1592 N N . PHE A 1 206 ? -7.444 1.771 18.540 1.00 69.94 206 PHE A N 1
ATOM 1593 C CA . PHE A 1 206 ? -7.780 0.490 19.163 1.00 69.94 206 PHE A CA 1
ATOM 1594 C C . PHE A 1 206 ? -7.112 0.324 20.535 1.00 69.94 206 PHE A C 1
ATOM 1596 O O . PHE A 1 206 ? -7.719 -0.190 21.471 1.00 69.94 206 PHE A O 1
ATOM 1603 N N . THR A 1 207 ? -5.869 0.795 20.682 1.00 76.56 207 THR A N 1
ATOM 1604 C CA . THR A 1 207 ? -5.140 0.747 21.960 1.00 76.56 207 THR A CA 1
ATOM 1605 C C . THR A 1 207 ? -5.768 1.657 23.016 1.00 76.56 207 THR A C 1
ATOM 1607 O O . THR A 1 207 ? -5.781 1.300 24.191 1.00 76.56 207 THR A O 1
ATOM 1610 N N . GLU A 1 208 ? -6.283 2.828 22.633 1.00 77.81 208 GLU A N 1
ATOM 1611 C CA . GLU A 1 208 ? -6.996 3.684 23.587 1.00 77.81 208 GLU A CA 1
ATOM 1612 C C . GLU A 1 208 ? -8.395 3.169 23.910 1.00 77.81 208 GLU A C 1
ATOM 1614 O O . GLU A 1 208 ? -8.747 3.096 25.082 1.00 77.81 208 GLU A O 1
ATOM 1619 N N . GLU A 1 209 ? -9.147 2.695 22.920 1.00 72.69 209 GLU A N 1
ATOM 1620 C CA . GLU A 1 209 ? -10.458 2.075 23.150 1.00 72.69 209 GLU A CA 1
ATOM 1621 C C . GLU A 1 209 ? -10.350 0.858 24.081 1.00 72.69 209 GLU A C 1
ATOM 1623 O O . GLU A 1 209 ? -11.159 0.688 24.992 1.00 72.69 209 GLU A O 1
ATOM 1628 N N . THR A 1 210 ? -9.307 0.035 23.926 1.00 71.75 210 THR A N 1
ATOM 1629 C CA . THR A 1 210 ? -9.052 -1.084 24.846 1.00 71.75 210 THR A CA 1
ATOM 1630 C C . THR A 1 210 ? -8.657 -0.619 26.245 1.00 71.75 210 THR A C 1
ATOM 1632 O O . THR A 1 210 ? -9.100 -1.226 27.218 1.00 71.75 210 THR A O 1
ATOM 1635 N N . LYS A 1 211 ? -7.880 0.460 26.396 1.00 80.62 211 LYS A N 1
ATOM 1636 C CA . LYS A 1 211 ? -7.588 1.027 27.725 1.00 80.62 211 LYS A CA 1
ATOM 1637 C C . LYS A 1 211 ? -8.840 1.578 28.399 1.00 80.62 211 LYS A C 1
ATOM 1639 O O . LYS A 1 211 ? -9.031 1.325 29.587 1.00 80.62 211 LYS A O 1
ATOM 1644 N N . GLU A 1 212 ? -9.684 2.295 27.663 1.00 78.38 212 GLU A N 1
ATOM 1645 C CA . GLU A 1 212 ? -10.956 2.818 28.169 1.00 78.38 212 GLU A CA 1
ATOM 1646 C C . GLU A 1 212 ? -11.895 1.678 28.577 1.00 78.38 212 GLU A C 1
ATOM 1648 O O . GLU A 1 212 ? -12.440 1.700 29.680 1.00 78.38 212 GLU A O 1
ATOM 1653 N N . ALA A 1 213 ? -12.006 0.628 27.758 1.00 69.25 213 ALA A N 1
ATOM 1654 C CA . ALA A 1 213 ? -12.798 -0.556 28.083 1.00 69.25 213 ALA A CA 1
ATOM 1655 C C . ALA A 1 213 ? -12.274 -1.285 29.333 1.00 69.25 213 ALA A C 1
ATOM 1657 O O . ALA A 1 213 ? -13.055 -1.674 30.202 1.00 69.25 213 ALA A O 1
ATOM 1658 N N . VAL A 1 214 ? -10.951 -1.435 29.470 1.00 76.75 214 VAL A N 1
ATOM 1659 C CA . VAL A 1 214 ? -10.333 -2.038 30.662 1.00 76.75 214 VAL A CA 1
ATOM 1660 C C . VAL A 1 214 ? -10.574 -1.180 31.906 1.00 76.75 214 VAL A C 1
ATOM 1662 O O . VAL A 1 214 ? -10.857 -1.732 32.972 1.00 76.75 214 VAL A O 1
ATOM 1665 N N . ALA A 1 215 ? -10.498 0.148 31.788 1.00 79.00 215 ALA A N 1
ATOM 1666 C CA . ALA A 1 215 ? -10.791 1.065 32.885 1.00 79.00 215 ALA A CA 1
ATOM 1667 C C . ALA A 1 215 ? -12.262 0.969 33.320 1.00 79.00 215 ALA A C 1
ATOM 1669 O O . ALA A 1 215 ? -12.530 0.810 34.511 1.00 79.00 215 ALA A O 1
ATOM 1670 N N . ALA A 1 216 ? -13.195 0.961 32.363 1.00 71.56 216 ALA A N 1
ATOM 1671 C CA . ALA A 1 216 ? -14.620 0.775 32.626 1.00 71.56 216 ALA A CA 1
ATOM 1672 C C . ALA A 1 216 ? -14.908 -0.581 33.291 1.00 71.56 216 ALA A C 1
ATOM 1674 O O . ALA A 1 216 ? -15.698 -0.658 34.231 1.00 71.56 216 ALA A O 1
ATOM 1675 N N . TYR A 1 217 ? -14.222 -1.648 32.866 1.00 75.25 217 TYR A N 1
ATOM 1676 C CA . TYR A 1 217 ? -14.328 -2.962 33.500 1.00 75.25 217 TYR A CA 1
ATOM 1677 C C . TYR A 1 217 ? -13.845 -2.945 34.958 1.00 75.25 217 TYR A C 1
ATOM 1679 O O . TYR A 1 217 ? -14.505 -3.501 35.832 1.00 75.25 217 TYR A O 1
ATOM 1687 N N . HIS A 1 218 ? -12.722 -2.280 35.247 1.00 83.44 218 HIS A N 1
ATOM 1688 C CA . HIS A 1 218 ? -12.219 -2.157 36.621 1.00 83.44 218 HIS A CA 1
ATOM 1689 C C . HIS A 1 218 ? -13.162 -1.333 37.505 1.00 83.44 218 HIS A C 1
ATOM 1691 O O . HIS A 1 218 ? -13.364 -1.676 38.669 1.00 83.44 218 HIS A O 1
ATOM 1697 N N . GLU A 1 219 ? -13.762 -0.273 36.961 1.00 82.19 219 GLU A N 1
ATOM 1698 C CA . GLU A 1 219 ? -14.768 0.519 37.667 1.00 82.19 219 GLU A CA 1
ATOM 1699 C C . GLU A 1 219 ? -16.025 -0.310 37.963 1.00 82.19 219 GLU A C 1
ATOM 1701 O O . GLU A 1 219 ? -16.494 -0.321 39.102 1.00 82.19 219 GLU A O 1
ATOM 1706 N N . ALA A 1 220 ? -16.515 -1.085 36.990 1.00 70.69 220 ALA A N 1
ATOM 1707 C CA . ALA A 1 220 ? -17.635 -2.003 37.185 1.00 70.69 220 ALA A CA 1
ATOM 1708 C C . ALA A 1 220 ? -17.339 -3.057 38.265 1.00 70.69 220 ALA A C 1
ATOM 1710 O O . ALA A 1 220 ? -18.186 -3.311 39.122 1.00 70.69 220 ALA A O 1
ATOM 1711 N N . LEU A 1 221 ? -16.120 -3.608 38.283 1.00 80.69 221 LEU A N 1
ATOM 1712 C CA . LEU A 1 221 ? -15.683 -4.549 39.316 1.00 80.69 221 LEU A CA 1
ATOM 1713 C C . LEU A 1 221 ? -15.723 -3.906 40.712 1.00 80.69 221 LEU A C 1
ATOM 1715 O O . LEU A 1 221 ? -16.225 -4.494 41.666 1.00 80.69 221 LEU A O 1
ATOM 1719 N N . HIS A 1 222 ? -15.259 -2.659 40.820 1.00 81.69 222 HIS A N 1
ATOM 1720 C CA . HIS A 1 222 ? -15.260 -1.918 42.079 1.00 81.69 222 HIS A CA 1
ATOM 1721 C C . HIS A 1 222 ? -16.682 -1.562 42.552 1.00 81.69 222 HIS A C 1
ATOM 1723 O O . HIS A 1 222 ? -16.955 -1.532 43.758 1.00 81.69 222 HIS A O 1
ATOM 1729 N N . VAL A 1 223 ? -17.602 -1.289 41.621 1.00 79.88 223 VAL A N 1
ATOM 1730 C CA . VAL A 1 223 ? -19.029 -1.108 41.927 1.00 79.88 223 VAL A CA 1
ATOM 1731 C C . VAL A 1 223 ? -19.636 -2.415 42.431 1.00 79.88 223 VAL A C 1
ATOM 1733 O O . VAL A 1 223 ? -20.368 -2.387 43.420 1.00 79.88 223 VAL A O 1
ATOM 1736 N N . GLN A 1 224 ? -19.301 -3.549 41.814 1.00 75.56 224 GLN A N 1
ATOM 1737 C CA . GLN A 1 224 ? -19.779 -4.862 42.240 1.00 75.56 224 GLN A CA 1
ATOM 1738 C C . GLN A 1 224 ? -19.306 -5.215 43.657 1.00 75.56 224 GLN A C 1
ATOM 1740 O O . GLN A 1 224 ? -20.131 -5.583 44.492 1.00 75.56 224 GLN A O 1
ATOM 1745 N N . ASP A 1 225 ? -18.030 -4.988 43.977 1.00 84.38 225 ASP A N 1
ATOM 1746 C CA . ASP A 1 225 ? -17.497 -5.195 45.331 1.00 84.38 225 ASP A CA 1
ATOM 1747 C C . ASP A 1 225 ? -18.217 -4.329 46.384 1.00 84.38 225 ASP A C 1
ATOM 1749 O O . ASP A 1 225 ? -18.501 -4.773 47.501 1.00 84.38 225 ASP A O 1
ATOM 1753 N N . SER A 1 226 ? -18.539 -3.080 46.029 1.00 85.00 226 SER A N 1
ATOM 1754 C CA . SER A 1 226 ? -19.307 -2.168 46.886 1.00 85.00 226 SER A CA 1
ATOM 1755 C C . SER A 1 226 ? -20.744 -2.659 47.097 1.00 85.00 226 SER A C 1
ATOM 1757 O O . SER A 1 226 ? -21.263 -2.621 48.217 1.00 85.00 226 SER A O 1
ATOM 1759 N N . LEU A 1 227 ? -21.378 -3.166 46.035 1.00 78.62 227 LEU A N 1
ATOM 1760 C CA . LEU A 1 227 ? -22.731 -3.712 46.085 1.00 78.62 227 LEU A CA 1
ATOM 1761 C C . LEU A 1 227 ? -22.793 -4.961 46.973 1.00 78.62 227 LEU A C 1
ATOM 1763 O O . LEU A 1 227 ? -23.683 -5.062 47.815 1.00 78.62 227 LEU A O 1
ATOM 1767 N N . ASP A 1 228 ? -21.816 -5.861 46.856 1.00 81.25 228 ASP A N 1
ATOM 1768 C CA . ASP A 1 228 ? -21.699 -7.063 47.687 1.00 81.25 228 ASP A CA 1
ATOM 1769 C C . ASP A 1 228 ? -21.491 -6.714 49.170 1.00 81.25 228 ASP A C 1
ATOM 1771 O O . ASP A 1 228 ? -22.036 -7.369 50.071 1.00 81.25 228 ASP A O 1
ATOM 1775 N N . ALA A 1 229 ? -20.719 -5.658 49.449 1.00 84.94 229 ALA A N 1
ATOM 1776 C CA . ALA A 1 229 ? -20.517 -5.155 50.803 1.00 84.94 229 ALA A CA 1
ATOM 1777 C C . ALA A 1 229 ? -21.815 -4.588 51.405 1.00 84.94 229 ALA A C 1
ATOM 1779 O O . ALA A 1 229 ? -22.163 -4.925 52.543 1.00 84.94 229 ALA A O 1
ATOM 1780 N N . GLU A 1 230 ? -22.561 -3.780 50.647 1.00 80.12 230 GLU A N 1
ATOM 1781 C CA . GLU A 1 230 ? -23.866 -3.268 51.080 1.00 80.12 230 GLU A CA 1
ATOM 1782 C C . GLU A 1 230 ? -24.908 -4.387 51.203 1.00 80.12 230 GLU A C 1
ATOM 1784 O O . GLU A 1 230 ? -25.648 -4.430 52.186 1.00 80.12 230 GLU A O 1
ATOM 1789 N N . GLN A 1 231 ? -24.916 -5.373 50.302 1.00 82.94 231 GLN A N 1
ATOM 1790 C CA . GLN A 1 231 ? -25.794 -6.538 50.410 1.00 82.94 231 GLN A CA 1
ATOM 1791 C C . GLN A 1 231 ? -25.530 -7.312 51.708 1.00 82.94 231 GLN A C 1
ATOM 1793 O O . GLN A 1 231 ? -26.473 -7.649 52.431 1.00 82.94 231 GLN A O 1
ATOM 1798 N N . LYS A 1 232 ? -24.259 -7.552 52.060 1.00 87.31 232 LYS A N 1
ATOM 1799 C CA . LYS A 1 232 ? -23.892 -8.168 53.347 1.00 87.31 232 LYS A CA 1
ATOM 1800 C C . LYS A 1 232 ? -24.380 -7.352 54.540 1.00 87.31 232 LYS A C 1
ATOM 1802 O O . LYS A 1 232 ? -24.859 -7.932 55.515 1.00 87.31 232 LYS A O 1
ATOM 1807 N N . LYS A 1 233 ? -24.272 -6.025 54.475 1.00 85.81 233 LYS A N 1
ATOM 1808 C CA . LYS A 1 233 ? -24.732 -5.128 55.538 1.00 85.81 233 LYS A CA 1
ATOM 1809 C C . LYS A 1 233 ? -26.254 -5.166 55.691 1.00 85.81 233 LYS A C 1
ATOM 1811 O O . LYS A 1 233 ? -26.737 -5.360 56.805 1.00 85.81 233 LYS A O 1
ATOM 1816 N N . CYS A 1 234 ? -27.004 -5.092 54.591 1.00 78.31 234 CYS A N 1
ATOM 1817 C CA . CYS A 1 234 ? -28.461 -5.231 54.604 1.00 78.31 234 CYS A CA 1
ATOM 1818 C C . CYS A 1 234 ? -28.908 -6.595 55.147 1.00 78.31 234 CYS A C 1
ATOM 1820 O O . CYS A 1 234 ? -29.848 -6.660 55.938 1.00 78.31 234 CYS A O 1
ATOM 1822 N N . LEU A 1 235 ? -28.222 -7.686 54.786 1.00 82.62 235 LEU A N 1
ATOM 1823 C CA . LEU A 1 235 ? -28.506 -9.014 55.342 1.00 82.62 235 LEU A CA 1
ATOM 1824 C C . LEU A 1 235 ? -28.284 -9.064 56.862 1.00 82.62 235 LEU A C 1
ATOM 1826 O O . LEU A 1 235 ? -29.096 -9.650 57.580 1.00 82.62 235 LEU A O 1
ATOM 1830 N N . ALA A 1 236 ? -27.228 -8.421 57.367 1.00 85.31 236 ALA A N 1
ATOM 1831 C CA . ALA A 1 236 ? -26.972 -8.333 58.804 1.00 85.31 236 ALA A CA 1
ATOM 1832 C C . ALA A 1 236 ? -28.045 -7.507 59.541 1.00 85.31 236 ALA A C 1
ATOM 1834 O O . ALA A 1 236 ? -28.509 -7.911 60.610 1.00 85.31 236 ALA A O 1
ATOM 1835 N N . GLU A 1 237 ? -28.481 -6.384 58.964 1.00 81.12 237 GLU A N 1
ATOM 1836 C CA . GLU A 1 237 ? -29.562 -5.556 59.515 1.00 81.12 237 GLU A CA 1
ATOM 1837 C C . GLU A 1 237 ? -30.906 -6.298 59.532 1.00 81.12 237 GLU A C 1
ATOM 1839 O O . GLU A 1 237 ? -31.611 -6.273 60.543 1.00 81.12 237 GLU A O 1
ATOM 1844 N N . LEU A 1 238 ? -31.240 -7.021 58.457 1.00 77.44 238 LEU A N 1
ATOM 1845 C CA . LEU A 1 238 ? -32.439 -7.861 58.396 1.00 77.44 238 LEU A CA 1
ATOM 1846 C C . LEU A 1 238 ? -32.420 -8.953 59.465 1.00 77.44 238 LEU A C 1
ATOM 1848 O O . LEU A 1 238 ? -33.436 -9.179 60.125 1.00 77.44 238 LEU A O 1
ATOM 1852 N N . GLN A 1 239 ? -31.273 -9.600 59.678 1.00 83.06 239 GLN A N 1
ATOM 1853 C CA . GLN A 1 239 ? -31.135 -10.605 60.728 1.00 83.06 239 GLN A CA 1
ATOM 1854 C C . GLN A 1 239 ? -31.329 -9.989 62.122 1.00 83.06 239 GLN A C 1
ATOM 1856 O O . GLN A 1 239 ? -32.083 -10.525 62.933 1.00 83.06 239 GLN A O 1
ATOM 1861 N N . TYR A 1 240 ? -30.736 -8.821 62.385 1.00 85.44 240 TYR A N 1
ATOM 1862 C CA . TYR A 1 240 ? -30.939 -8.096 63.642 1.00 85.44 240 TYR A CA 1
ATOM 1863 C C . TYR A 1 240 ? -32.414 -7.731 63.877 1.00 85.44 240 TYR A C 1
ATOM 1865 O O . TYR A 1 240 ? -32.938 -7.914 64.981 1.00 85.44 240 TYR A O 1
ATOM 1873 N N . LEU A 1 241 ? -33.098 -7.223 62.846 1.00 75.50 241 LEU A N 1
ATOM 1874 C CA . LEU A 1 241 ? -34.520 -6.887 62.919 1.00 75.50 241 LEU A CA 1
ATOM 1875 C C . LEU A 1 241 ? -35.376 -8.131 63.168 1.00 75.50 241 LEU A C 1
ATOM 1877 O O . LEU A 1 241 ? -36.277 -8.082 64.006 1.00 75.50 241 LEU A O 1
ATOM 1881 N N . LYS A 1 242 ? -35.064 -9.254 62.515 1.00 82.62 242 LYS A N 1
ATOM 1882 C CA . LYS A 1 242 ? -35.733 -10.541 62.741 1.00 82.62 242 LYS A CA 1
ATOM 1883 C C . LYS A 1 242 ? -35.609 -10.991 64.201 1.00 82.62 242 LYS A C 1
ATOM 1885 O O . LYS A 1 242 ? -36.630 -11.234 64.846 1.00 82.62 242 LYS A O 1
ATOM 1890 N N . ASP A 1 243 ? -34.396 -10.993 64.752 1.00 85.44 243 ASP A N 1
ATOM 1891 C CA . ASP A 1 243 ? -34.142 -11.367 66.151 1.00 85.44 243 ASP A CA 1
ATOM 1892 C C . ASP A 1 243 ? -34.833 -10.410 67.142 1.00 85.44 243 ASP A C 1
ATOM 1894 O O . ASP A 1 243 ? -35.201 -10.776 68.264 1.00 85.44 243 ASP A O 1
ATOM 1898 N N . ARG A 1 244 ? -34.986 -9.135 66.767 1.00 82.25 244 ARG A N 1
ATOM 1899 C CA . ARG A 1 244 ? -35.705 -8.138 67.570 1.00 82.25 244 ARG A CA 1
ATOM 1900 C C . ARG A 1 244 ? -37.214 -8.373 67.544 1.00 82.25 244 ARG A C 1
ATOM 1902 O O . ARG A 1 244 ? -37.845 -8.265 68.594 1.00 82.25 244 ARG A O 1
ATOM 1909 N N . VAL A 1 245 ? -37.783 -8.710 66.388 1.00 75.94 245 VAL A N 1
ATOM 1910 C CA . VAL A 1 245 ? -39.204 -9.064 66.255 1.00 75.94 245 VAL A CA 1
ATOM 1911 C C . VAL A 1 245 ? -39.525 -10.318 67.065 1.00 75.94 245 VAL A C 1
ATOM 1913 O O . VAL A 1 245 ? -40.514 -10.317 67.793 1.00 75.94 245 VAL A O 1
ATOM 1916 N N . GLU A 1 246 ? -38.679 -11.351 67.025 1.00 83.06 246 GLU A N 1
ATOM 1917 C CA . GLU A 1 246 ? -38.861 -12.553 67.853 1.00 83.06 246 GLU A CA 1
ATOM 1918 C C . GLU A 1 246 ? -38.843 -12.240 69.353 1.00 83.06 246 GLU A C 1
ATOM 1920 O O . GLU A 1 246 ? -39.724 -12.690 70.087 1.00 83.06 246 GLU A O 1
ATOM 1925 N N . ARG A 1 247 ? -37.905 -11.401 69.811 1.00 84.56 247 ARG A N 1
ATOM 1926 C CA . ARG A 1 247 ? -37.859 -10.952 71.213 1.00 84.56 247 ARG A CA 1
ATOM 1927 C C . ARG A 1 247 ? -39.102 -10.170 71.627 1.00 84.56 247 ARG A C 1
ATOM 1929 O O . ARG A 1 247 ? -39.634 -10.399 72.711 1.00 84.56 247 ARG A O 1
ATOM 1936 N N . LEU A 1 248 ? -39.575 -9.261 70.774 1.00 78.62 248 LEU A N 1
ATOM 1937 C CA . LEU A 1 248 ? -40.806 -8.511 71.033 1.00 78.62 248 LEU A CA 1
ATOM 1938 C C . LEU A 1 248 ? -42.022 -9.436 71.076 1.00 78.62 248 LEU A C 1
ATOM 1940 O O . LEU A 1 248 ? -42.869 -9.274 71.948 1.00 78.62 248 LEU A O 1
ATOM 1944 N N . ARG A 1 249 ? -42.088 -10.431 70.188 1.00 80.69 249 ARG A N 1
ATOM 1945 C CA . ARG A 1 249 ? -43.170 -11.417 70.169 1.00 80.69 249 ARG A CA 1
ATOM 1946 C C . ARG A 1 249 ? -43.209 -12.233 71.459 1.00 80.69 249 ARG A C 1
ATOM 1948 O O . ARG A 1 249 ? -44.260 -12.310 72.082 1.00 80.69 249 ARG A O 1
ATOM 1955 N N . TYR A 1 250 ? -42.055 -12.725 71.911 1.00 84.31 250 TYR A N 1
ATOM 1956 C CA . TYR A 1 250 ? -41.937 -13.413 73.198 1.00 84.31 250 TYR A CA 1
ATOM 1957 C C . TYR A 1 250 ? -42.393 -12.528 74.370 1.00 84.31 250 TYR A C 1
ATOM 1959 O O . TYR A 1 250 ? -43.148 -12.972 75.230 1.00 84.31 250 TYR A O 1
ATOM 1967 N N . SER A 1 251 ? -41.991 -11.252 74.380 1.00 82.94 251 SER A N 1
ATOM 1968 C CA . SER A 1 251 ? -42.417 -10.295 75.408 1.00 82.94 251 SER A CA 1
ATOM 1969 C C . SER A 1 251 ? -43.926 -10.036 75.390 1.00 82.94 251 SER A C 1
ATOM 1971 O O . SER A 1 251 ? -44.510 -9.888 76.459 1.00 82.94 251 SER A O 1
ATOM 1973 N N . ILE A 1 252 ? -44.553 -9.966 74.212 1.00 77.50 252 ILE A N 1
ATOM 1974 C CA . ILE A 1 252 ? -46.007 -9.794 74.068 1.00 77.50 252 ILE A CA 1
ATOM 1975 C C . ILE A 1 252 ? -46.750 -11.033 74.572 1.00 77.50 252 ILE A C 1
ATOM 1977 O O . ILE A 1 252 ? -47.743 -10.911 75.283 1.00 77.50 252 ILE A O 1
ATOM 1981 N N . ASP A 1 253 ? -46.271 -12.230 74.240 1.00 82.12 253 ASP A N 1
ATOM 1982 C CA . ASP A 1 253 ? -46.888 -13.470 74.716 1.00 82.12 253 ASP A CA 1
ATOM 1983 C C . ASP A 1 253 ? -46.803 -13.575 76.249 1.00 82.12 253 ASP A C 1
ATOM 1985 O O . ASP A 1 253 ? -47.760 -13.990 76.907 1.00 82.12 253 ASP A O 1
ATOM 1989 N N . GLN A 1 254 ? -45.693 -13.114 76.834 1.00 82.25 254 GLN A N 1
ATOM 1990 C CA . GLN A 1 254 ? -45.505 -13.057 78.282 1.00 82.25 254 GLN A CA 1
ATOM 1991 C C . GLN A 1 254 ? -46.458 -12.054 78.955 1.00 82.25 254 GLN A C 1
ATOM 1993 O O . GLN A 1 254 ? -47.117 -12.407 79.935 1.00 82.25 254 GLN A O 1
ATOM 1998 N N . THR A 1 255 ? -46.608 -10.841 78.411 1.00 78.06 255 THR A N 1
ATOM 1999 C CA . THR A 1 255 ? -47.553 -9.850 78.959 1.00 78.06 255 THR A CA 1
ATOM 2000 C C . THR A 1 255 ? -49.008 -10.278 78.779 1.00 78.06 255 THR A C 1
ATOM 2002 O O . THR A 1 255 ? -49.825 -10.063 79.672 1.00 78.06 255 THR A O 1
ATOM 2005 N N . HIS A 1 256 ? -49.357 -10.949 77.677 1.00 75.06 256 HIS A N 1
ATOM 2006 C CA . HIS A 1 256 ? -50.684 -11.543 77.506 1.00 75.06 256 HIS A CA 1
ATOM 2007 C C . HIS A 1 256 ? -50.979 -12.630 78.548 1.00 75.06 256 HIS A C 1
ATOM 2009 O O . HIS A 1 256 ? -52.099 -12.685 79.062 1.00 75.06 256 HIS A O 1
ATOM 2015 N N . ALA A 1 257 ? -49.994 -13.463 78.896 1.00 76.38 257 ALA A N 1
ATOM 2016 C CA . ALA A 1 257 ? -50.141 -14.458 79.956 1.00 76.38 257 ALA A CA 1
ATOM 2017 C C . ALA A 1 257 ? -50.336 -13.807 81.339 1.00 76.38 257 ALA A C 1
ATOM 2019 O O . ALA A 1 257 ? -51.196 -14.244 82.105 1.00 76.38 257 ALA A O 1
ATOM 2020 N N . GLU A 1 258 ? -49.605 -12.733 81.645 1.00 76.81 258 GLU A N 1
ATOM 2021 C CA . GLU A 1 258 ? -49.776 -11.958 82.884 1.00 76.81 258 GLU A CA 1
ATOM 2022 C C . GLU A 1 258 ? -51.155 -11.287 82.961 1.00 76.81 258 GLU A C 1
ATOM 2024 O O . GLU A 1 258 ? -51.825 -11.366 83.992 1.00 76.81 258 GLU A O 1
ATOM 2029 N N . ILE A 1 259 ? -51.637 -10.696 81.861 1.00 72.31 259 ILE A N 1
ATOM 2030 C CA . ILE A 1 259 ? -52.988 -10.117 81.779 1.00 72.31 259 ILE A CA 1
ATOM 2031 C C . ILE A 1 259 ? -54.057 -11.193 81.997 1.00 72.31 259 ILE A C 1
ATOM 2033 O O . ILE A 1 259 ? -55.039 -10.943 82.696 1.00 72.31 259 ILE A O 1
ATOM 2037 N N . ALA A 1 260 ? -53.886 -12.391 81.431 1.00 74.06 260 ALA A N 1
ATOM 2038 C CA . ALA A 1 260 ? -54.807 -13.503 81.656 1.00 74.06 260 ALA A CA 1
ATOM 2039 C C . ALA A 1 260 ? -54.850 -13.918 83.140 1.00 74.06 260 ALA A C 1
ATOM 2041 O O . ALA A 1 260 ? -55.939 -14.077 83.688 1.00 74.06 260 ALA A O 1
ATOM 2042 N N . GLN A 1 261 ? -53.696 -13.994 83.812 1.00 73.81 261 GLN A N 1
ATOM 2043 C CA . GLN A 1 261 ? -53.616 -14.290 85.250 1.00 73.81 261 GLN A CA 1
ATOM 2044 C C . GLN A 1 261 ? -54.231 -13.186 86.124 1.00 73.81 261 GLN A C 1
ATOM 2046 O O . GLN A 1 261 ? -54.900 -13.481 87.114 1.00 73.81 261 GLN A O 1
ATOM 2051 N N . LEU A 1 262 ? -54.027 -11.912 85.774 1.00 66.38 262 LEU A N 1
ATOM 2052 C CA . LEU A 1 262 ? -54.633 -10.777 86.481 1.00 66.38 262 LEU A CA 1
ATOM 2053 C C . LEU A 1 262 ? -56.155 -10.755 86.310 1.00 66.38 262 LEU A C 1
ATOM 2055 O O . LEU A 1 262 ? -56.873 -10.526 87.279 1.00 66.38 262 LEU A O 1
ATOM 2059 N N . ARG A 1 263 ? -56.654 -11.074 85.109 1.00 66.19 263 ARG A N 1
ATOM 2060 C CA . ARG A 1 263 ? -58.093 -11.238 84.847 1.00 66.19 263 ARG A CA 1
ATOM 2061 C C . ARG A 1 263 ? -58.707 -12.382 85.656 1.00 66.19 263 ARG A C 1
ATOM 2063 O O . ARG A 1 263 ? -59.843 -12.257 86.095 1.00 66.19 263 ARG A O 1
ATOM 2070 N N . GLU A 1 264 ? -57.969 -13.466 85.884 1.00 62.31 264 GLU A N 1
ATOM 2071 C CA . GLU A 1 264 ? -58.426 -14.618 86.674 1.00 62.31 264 GLU A CA 1
ATOM 2072 C C . GLU A 1 264 ? -58.438 -14.339 88.192 1.00 62.31 264 GLU A C 1
ATOM 2074 O O . GLU A 1 264 ? -59.256 -14.895 88.922 1.00 62.31 264 GLU A O 1
ATOM 2079 N N . ARG A 1 265 ? -57.586 -13.421 88.676 1.00 59.91 265 ARG A N 1
ATOM 2080 C CA . ARG A 1 265 ? -57.574 -12.950 90.077 1.00 59.91 265 ARG A CA 1
ATOM 2081 C C . ARG A 1 265 ? -58.664 -11.922 90.403 1.00 59.91 265 ARG A C 1
ATOM 2083 O O . ARG A 1 265 ? -58.870 -11.613 91.574 1.00 59.91 265 ARG A O 1
ATOM 2090 N N . LEU A 1 266 ? -59.379 -11.416 89.402 1.00 49.31 266 LEU A N 1
ATOM 2091 C CA . LEU A 1 266 ? -60.331 -10.316 89.539 1.00 49.31 266 LEU A CA 1
ATOM 2092 C C . LEU A 1 266 ? -61.729 -10.797 89.981 1.00 49.31 266 LEU A C 1
ATOM 2094 O O . LEU A 1 266 ? -62.708 -10.723 89.241 1.00 49.31 266 LEU A O 1
ATOM 2098 N N . ILE A 1 267 ? -61.826 -11.275 91.226 1.00 47.44 267 ILE A N 1
ATOM 2099 C CA . ILE A 1 267 ? -63.080 -11.339 91.998 1.00 47.44 267 ILE A CA 1
ATOM 2100 C C . ILE A 1 267 ? -62.798 -10.796 93.408 1.00 47.44 267 ILE A C 1
ATOM 2102 O O . ILE A 1 267 ? -62.632 -11.579 94.332 1.00 47.44 267 ILE A O 1
ATOM 2106 N N . THR A 1 268 ? -62.739 -9.465 93.569 1.00 50.56 268 THR A N 1
ATOM 2107 C CA . THR A 1 268 ? -63.211 -8.691 94.748 1.00 50.56 268 THR A CA 1
ATOM 2108 C C . THR A 1 268 ? -63.029 -7.175 94.531 1.00 50.56 268 THR A C 1
ATOM 2110 O O . THR A 1 268 ? -62.388 -6.747 93.585 1.00 50.56 268 THR A O 1
ATOM 2113 N N . LYS A 1 269 ? -63.707 -6.351 95.342 1.00 50.12 269 LYS A N 1
ATOM 2114 C CA . LYS A 1 269 ? -64.265 -5.032 94.971 1.00 50.12 269 LYS A CA 1
ATOM 2115 C C . LYS A 1 269 ? -63.399 -3.790 95.298 1.00 50.12 269 LYS A C 1
ATOM 2117 O O . LYS A 1 269 ? -63.937 -2.690 95.259 1.00 50.12 269 LYS A O 1
ATOM 2122 N N . GLU A 1 270 ? -62.112 -3.933 95.617 1.00 51.41 270 GLU A N 1
ATOM 2123 C CA . GLU A 1 270 ? -61.214 -2.803 95.972 1.00 51.41 270 GLU A CA 1
ATOM 2124 C C . GLU A 1 270 ? -60.205 -2.415 94.868 1.00 51.41 270 GLU A C 1
ATOM 2126 O O . GLU A 1 270 ? -59.485 -1.433 95.011 1.00 51.41 270 GLU A O 1
ATOM 2131 N N . ASP A 1 271 ? -60.208 -3.103 93.721 1.00 50.50 271 ASP A N 1
ATOM 2132 C CA . ASP A 1 271 ? -59.188 -2.945 92.668 1.00 50.50 271 ASP A CA 1
ATOM 2133 C C . ASP A 1 271 ? -59.496 -1.865 91.603 1.00 50.50 271 ASP A C 1
ATOM 2135 O O . ASP A 1 271 ? -58.700 -1.659 90.690 1.00 50.50 271 ASP A O 1
ATOM 2139 N N . SER A 1 272 ? -60.634 -1.162 91.687 1.00 50.56 272 SER A N 1
ATOM 2140 C CA . SER A 1 272 ? -61.167 -0.312 90.598 1.00 50.56 272 SER A CA 1
ATOM 2141 C C . SER A 1 272 ? -60.284 0.891 90.221 1.00 50.56 272 SER A C 1
ATOM 2143 O O . SER A 1 272 ? -60.100 1.147 89.034 1.00 50.56 272 SER A O 1
ATOM 2145 N N . ASP A 1 273 ? -59.699 1.599 91.191 1.00 55.88 273 ASP A N 1
ATOM 2146 C CA . ASP A 1 273 ? -58.906 2.814 90.914 1.00 55.88 273 ASP A CA 1
ATOM 2147 C C . ASP A 1 273 ? -57.460 2.471 90.499 1.00 55.88 273 ASP A C 1
ATOM 2149 O O . ASP A 1 273 ? -56.838 3.161 89.691 1.00 55.88 273 ASP A O 1
ATOM 2153 N N . ALA A 1 274 ? -56.927 1.349 90.999 1.00 58.66 274 ALA A N 1
ATOM 2154 C CA . ALA A 1 274 ? -55.646 0.803 90.547 1.00 58.66 274 ALA A CA 1
ATOM 2155 C C . ALA A 1 274 ? -55.747 0.210 89.128 1.00 58.66 274 ALA A C 1
ATOM 2157 O O . ALA A 1 274 ? -54.789 0.285 88.355 1.00 58.66 274 ALA A O 1
ATOM 2158 N N . LEU A 1 275 ? -56.916 -0.336 88.771 1.00 55.22 275 LEU A N 1
ATOM 2159 C CA . LEU A 1 275 ? -57.246 -0.817 87.429 1.00 55.22 275 LEU A CA 1
ATOM 2160 C C . LEU A 1 275 ? -57.302 0.310 86.402 1.00 55.22 275 LEU A C 1
ATOM 2162 O O . LEU A 1 275 ? -56.828 0.116 85.288 1.00 55.22 275 LEU A O 1
ATOM 2166 N N . GLU A 1 276 ? -57.828 1.480 86.759 1.00 62.16 276 GLU A N 1
ATOM 2167 C CA . GLU A 1 276 ? -57.918 2.612 85.832 1.00 62.16 276 GLU A CA 1
ATOM 2168 C C . GLU A 1 276 ? -56.517 3.136 85.466 1.00 62.16 276 GLU A C 1
ATOM 2170 O O . GLU A 1 276 ? -56.193 3.282 84.286 1.00 62.16 276 GLU A O 1
ATOM 2175 N N . ALA A 1 277 ? -55.618 3.246 86.453 1.00 65.81 277 ALA A N 1
ATOM 2176 C CA . ALA A 1 277 ? -54.212 3.588 86.221 1.00 65.81 277 ALA A CA 1
ATOM 2177 C C . ALA A 1 277 ? -53.452 2.517 85.406 1.00 65.81 277 ALA A C 1
ATOM 2179 O O . ALA A 1 277 ? -52.593 2.845 84.582 1.00 65.81 277 ALA A O 1
ATOM 2180 N N . GLN A 1 278 ? -53.759 1.229 85.603 1.00 66.31 278 GLN A N 1
ATOM 2181 C CA . GLN A 1 278 ? -53.182 0.147 84.796 1.00 66.31 278 GLN A CA 1
ATOM 2182 C C . GLN A 1 278 ? -53.745 0.120 83.369 1.00 66.31 278 GLN A C 1
ATOM 2184 O O . GLN A 1 278 ? -52.991 -0.130 82.429 1.00 66.31 278 GLN A O 1
ATOM 2189 N N . CYS A 1 279 ? -55.030 0.424 83.176 1.00 66.31 279 CYS A N 1
ATOM 2190 C CA . CYS A 1 279 ? -55.643 0.557 81.857 1.00 66.31 279 CYS A CA 1
ATOM 2191 C C . CYS A 1 279 ? -55.048 1.734 81.073 1.00 66.31 279 CYS A C 1
ATOM 2193 O O . CYS A 1 279 ? -54.691 1.546 79.910 1.00 66.31 279 CYS A O 1
ATOM 2195 N N . GLU A 1 280 ? -54.832 2.895 81.700 1.00 73.12 280 GLU A N 1
ATOM 2196 C CA . GLU A 1 280 ? -54.142 4.029 81.062 1.00 73.12 280 GLU A CA 1
ATOM 2197 C C . GLU A 1 280 ? -52.691 3.688 80.681 1.00 73.12 280 GLU A C 1
ATOM 2199 O O . GLU A 1 280 ? -52.222 4.038 79.592 1.00 73.12 280 GLU A O 1
ATOM 2204 N N . ALA A 1 281 ? -51.974 2.952 81.538 1.00 73.06 281 ALA A N 1
ATOM 2205 C CA . ALA A 1 281 ? -50.623 2.485 81.233 1.00 73.06 281 ALA A CA 1
ATOM 2206 C C . ALA A 1 281 ? -50.604 1.505 80.044 1.00 73.06 281 ALA A C 1
ATOM 2208 O O . ALA A 1 281 ? -49.741 1.611 79.169 1.00 73.06 281 ALA A O 1
ATOM 2209 N N . VAL A 1 282 ? -51.573 0.586 79.970 1.00 71.06 282 VAL A N 1
ATOM 2210 C CA . VAL A 1 282 ? -51.716 -0.364 78.855 1.00 71.06 282 VAL A CA 1
ATOM 2211 C C . VAL A 1 282 ? -52.107 0.349 77.560 1.00 71.06 282 VAL A C 1
ATOM 2213 O O . VAL A 1 282 ? -51.529 0.047 76.518 1.00 71.06 282 VAL A O 1
ATOM 2216 N N . GLU A 1 283 ? -53.014 1.328 77.594 1.00 74.06 283 GLU A N 1
ATOM 2217 C CA . GLU A 1 283 ? -53.363 2.130 76.412 1.00 74.06 283 GLU A CA 1
ATOM 2218 C C . GLU A 1 283 ? -52.175 2.940 75.887 1.00 74.06 283 GLU A C 1
ATOM 2220 O O . GLU A 1 283 ? -51.979 3.044 74.671 1.00 74.06 283 GLU A O 1
ATOM 2225 N N . LYS A 1 284 ? -51.340 3.477 76.783 1.00 80.00 284 LYS A N 1
ATOM 2226 C CA . LYS A 1 284 ? -50.101 4.156 76.395 1.00 80.00 284 LYS A CA 1
ATOM 2227 C C . LYS A 1 284 ? -49.141 3.200 75.682 1.00 80.00 284 LYS A C 1
ATOM 2229 O O . LYS A 1 284 ? -48.656 3.524 74.598 1.00 80.00 284 LYS A O 1
ATOM 2234 N N . VAL A 1 285 ? -48.924 2.007 76.239 1.00 74.25 285 VAL A N 1
ATOM 2235 C CA . VAL A 1 285 ? -48.086 0.965 75.616 1.00 74.25 285 VAL A CA 1
ATOM 2236 C C . VAL A 1 285 ? -48.674 0.501 74.277 1.00 74.25 285 VAL A C 1
ATOM 2238 O O . VAL A 1 285 ? -47.929 0.260 73.326 1.00 74.25 285 VAL A O 1
ATOM 2241 N N . LEU A 1 286 ? -50.003 0.421 74.158 1.00 72.50 286 LEU A N 1
ATOM 2242 C CA . LEU A 1 286 ? -50.684 0.063 72.914 1.00 72.50 286 LEU A CA 1
ATOM 2243 C C . LEU A 1 286 ? -50.437 1.108 71.813 1.00 72.50 286 LEU A C 1
ATOM 2245 O O . LEU A 1 286 ? -50.103 0.735 70.688 1.00 72.50 286 LEU A O 1
ATOM 2249 N N . LYS A 1 287 ? -50.533 2.407 72.137 1.00 79.44 287 LYS A N 1
ATOM 2250 C CA . LYS A 1 287 ? -50.234 3.502 71.195 1.00 79.44 287 LYS A CA 1
ATOM 2251 C C . LYS A 1 287 ? -48.765 3.520 70.776 1.00 79.44 287 LYS A C 1
ATOM 2253 O O . LYS A 1 287 ? -48.473 3.681 69.593 1.00 79.44 287 LYS A O 1
ATOM 2258 N N . GLU A 1 288 ? -47.842 3.305 71.713 1.00 77.38 288 GLU A N 1
ATOM 2259 C CA . GLU A 1 288 ? -46.409 3.196 71.405 1.00 77.38 288 GLU A CA 1
ATOM 2260 C C . GLU A 1 288 ? -46.117 1.996 70.485 1.00 77.38 288 GLU A C 1
ATOM 2262 O O . GLU A 1 288 ? -45.317 2.102 69.554 1.00 77.38 288 GLU A O 1
ATOM 2267 N N . ASN A 1 289 ? -46.795 0.861 70.684 1.00 68.75 289 ASN A N 1
ATOM 2268 C CA . ASN A 1 289 ? -46.666 -0.300 69.802 1.00 68.75 289 ASN A CA 1
ATOM 2269 C C . ASN A 1 289 ? -47.289 -0.076 68.417 1.00 68.75 289 ASN A C 1
ATOM 2271 O O . ASN A 1 289 ? -46.717 -0.537 67.431 1.00 68.75 289 ASN A O 1
ATOM 2275 N N . GLN A 1 290 ? -48.403 0.655 68.312 1.00 77.38 290 GLN A N 1
ATOM 2276 C CA . GLN A 1 290 ? -48.965 1.052 67.015 1.00 77.38 290 GLN A CA 1
ATOM 2277 C C . GLN A 1 290 ? -47.993 1.936 66.228 1.00 77.38 290 GLN A C 1
ATOM 2279 O O . GLN A 1 290 ? -47.736 1.656 65.060 1.00 77.38 290 GLN A O 1
ATOM 2284 N N . GLN A 1 291 ? -47.376 2.929 66.874 1.00 77.81 291 GLN A N 1
ATOM 2285 C CA . GLN A 1 291 ? -46.360 3.773 66.232 1.00 77.81 291 GLN A CA 1
ATOM 2286 C C . GLN A 1 291 ? -45.150 2.959 65.760 1.00 77.81 291 GLN A C 1
ATOM 2288 O O . GLN A 1 291 ? -44.705 3.117 64.625 1.00 77.81 291 GLN A O 1
ATOM 2293 N N . ARG A 1 292 ? -44.659 2.024 66.585 1.00 72.62 292 ARG A N 1
ATOM 2294 C CA . ARG A 1 292 ? -43.569 1.112 66.192 1.00 72.62 292 ARG A CA 1
ATOM 2295 C C . ARG A 1 292 ? -43.946 0.228 65.005 1.00 72.62 292 ARG A C 1
ATOM 2297 O O . ARG A 1 292 ? -43.093 -0.053 64.167 1.00 72.62 292 ARG A O 1
ATOM 2304 N N . TYR A 1 293 ? -45.200 -0.215 64.931 1.00 72.19 293 TYR A N 1
ATOM 2305 C CA . TYR A 1 293 ? -45.691 -1.022 63.817 1.00 72.19 293 TYR A CA 1
ATOM 2306 C C . TYR A 1 293 ? -45.770 -0.207 62.522 1.00 72.19 293 TYR A C 1
ATOM 2308 O O . TYR A 1 293 ? -45.326 -0.674 61.477 1.00 72.19 293 TYR A O 1
ATOM 2316 N N . GLU A 1 294 ? -46.277 1.026 62.586 1.00 78.06 294 GLU A N 1
ATOM 2317 C CA . GLU A 1 294 ? -46.315 1.941 61.440 1.00 78.06 294 GLU A CA 1
ATOM 2318 C C . GLU A 1 294 ? -44.914 2.286 60.929 1.00 78.06 294 GLU A C 1
ATOM 2320 O O . GLU A 1 294 ? -44.685 2.307 59.719 1.00 78.06 294 GLU A O 1
ATOM 2325 N N . GLU A 1 295 ? -43.968 2.523 61.837 1.00 72.56 295 GLU A N 1
ATOM 2326 C CA . GLU A 1 295 ? -42.583 2.835 61.493 1.00 72.56 295 GLU A CA 1
ATOM 2327 C C . GLU A 1 295 ? -41.883 1.640 60.834 1.00 72.56 295 GLU A C 1
ATOM 2329 O O . GLU A 1 295 ? -41.275 1.803 59.775 1.00 72.56 295 GLU A O 1
ATOM 2334 N N . LEU A 1 296 ? -42.082 0.429 61.371 1.00 70.75 296 LEU A N 1
ATOM 2335 C CA . LEU A 1 296 ? -41.613 -0.819 60.763 1.00 70.75 296 LEU A CA 1
ATOM 2336 C C . LEU A 1 296 ? -42.204 -1.028 59.361 1.00 70.75 296 LEU A C 1
ATOM 2338 O O . LEU A 1 296 ? -41.470 -1.354 58.430 1.00 70.75 296 LEU A O 1
ATOM 2342 N N . ASN A 1 297 ? -43.508 -0.794 59.182 1.00 73.56 297 ASN A N 1
ATOM 2343 C CA . ASN A 1 297 ? -44.160 -0.912 57.874 1.00 73.56 297 ASN A CA 1
ATOM 2344 C C . ASN A 1 297 ? -43.572 0.078 56.858 1.00 73.56 297 ASN A C 1
ATOM 2346 O O . ASN A 1 297 ? -43.376 -0.253 55.688 1.00 73.56 297 ASN A O 1
ATOM 2350 N N . ARG A 1 298 ? -43.231 1.288 57.317 1.00 77.50 298 ARG A N 1
ATOM 2351 C CA . ARG A 1 298 ? -42.567 2.305 56.498 1.00 77.50 298 ARG A CA 1
ATOM 2352 C C . ARG A 1 298 ? -41.165 1.848 56.071 1.00 77.50 298 ARG A C 1
ATOM 2354 O O . ARG A 1 298 ? -40.802 2.028 54.911 1.00 77.50 298 ARG A O 1
ATOM 2361 N N . THR A 1 299 ? -40.408 1.206 56.966 1.00 75.62 299 THR A N 1
ATOM 2362 C CA . THR A 1 299 ? -39.076 0.651 56.654 1.00 75.62 299 THR A CA 1
ATOM 2363 C C . THR A 1 299 ? -39.152 -0.530 55.681 1.00 75.62 299 THR A C 1
ATOM 2365 O O . THR A 1 299 ? -38.330 -0.630 54.769 1.00 75.62 299 THR A O 1
ATOM 2368 N N . ILE A 1 300 ? -40.157 -1.401 55.831 1.00 72.06 300 ILE A N 1
ATOM 2369 C CA . ILE A 1 300 ? -40.399 -2.528 54.917 1.00 72.06 300 ILE A CA 1
ATOM 2370 C C . ILE A 1 300 ? -40.693 -2.006 53.507 1.00 72.06 300 ILE A C 1
ATOM 2372 O O . ILE A 1 300 ? -40.033 -2.423 52.561 1.00 72.06 300 ILE A O 1
ATOM 2376 N N . MET A 1 301 ? -41.578 -1.013 53.358 1.00 72.44 301 MET A N 1
ATOM 2377 C CA . MET A 1 301 ? -41.874 -0.435 52.039 1.00 72.44 301 MET A CA 1
ATOM 2378 C C . MET A 1 301 ? -40.661 0.229 51.372 1.00 72.44 301 MET A C 1
ATOM 2380 O O . MET A 1 301 ? -40.502 0.140 50.155 1.00 72.44 301 MET A O 1
ATOM 2384 N N . GLN A 1 302 ? -39.788 0.877 52.150 1.00 69.06 302 GLN A N 1
ATOM 2385 C CA . GLN A 1 302 ? -38.528 1.430 51.637 1.00 69.06 302 GLN A CA 1
ATOM 2386 C C . GLN A 1 302 ? -37.519 0.344 51.241 1.00 69.06 302 GLN A C 1
ATOM 2388 O O . GLN A 1 302 ? -36.692 0.561 50.359 1.00 69.06 302 GLN A O 1
ATOM 2393 N N . SER A 1 303 ? -37.568 -0.817 51.891 1.00 60.59 303 SER A N 1
ATOM 2394 C CA . SER A 1 303 ? -36.711 -1.956 51.556 1.00 60.59 303 SER A CA 1
ATOM 2395 C C . SER A 1 303 ? -37.208 -2.655 50.288 1.00 60.59 303 SER A C 1
ATOM 2397 O O . SER A 1 303 ? -36.409 -2.938 49.400 1.00 60.59 303 SER A O 1
ATOM 2399 N N . ASP A 1 304 ? -38.523 -2.825 50.135 1.00 69.00 304 ASP A N 1
ATOM 2400 C CA . ASP A 1 304 ? -39.140 -3.409 48.937 1.00 69.00 304 ASP A CA 1
ATOM 2401 C C . ASP A 1 304 ? -38.874 -2.583 47.671 1.00 69.00 304 ASP A C 1
ATOM 2403 O O . ASP A 1 304 ? -38.666 -3.144 46.594 1.00 69.00 304 ASP A O 1
ATOM 2407 N N . SER A 1 305 ? -38.856 -1.248 47.770 1.00 69.19 305 SER A N 1
ATOM 2408 C CA . SER A 1 305 ? -38.517 -0.398 46.622 1.00 69.19 305 SER A CA 1
ATOM 2409 C C . SER A 1 305 ? -37.047 -0.538 46.212 1.00 69.19 305 SER A C 1
ATOM 2411 O O . SER A 1 305 ? -36.750 -0.575 45.017 1.00 69.19 305 SER A O 1
ATOM 2413 N N . LYS A 1 306 ? -36.132 -0.691 47.179 1.00 66.31 306 LYS A N 1
ATOM 2414 C CA . LYS A 1 306 ? -34.709 -0.965 46.918 1.00 66.31 306 LYS A CA 1
ATOM 2415 C C . LYS A 1 306 ? -34.491 -2.344 46.298 1.00 66.31 306 LYS A C 1
ATOM 2417 O O . LYS A 1 306 ? -33.701 -2.453 45.367 1.00 66.31 306 LYS A O 1
ATOM 2422 N N . ILE A 1 307 ? -35.215 -3.367 46.755 1.00 71.25 307 ILE A N 1
ATOM 2423 C CA . ILE A 1 307 ? -35.140 -4.723 46.186 1.00 71.25 307 ILE A CA 1
ATOM 2424 C C . ILE A 1 307 ? -35.528 -4.706 44.704 1.00 71.25 307 ILE A C 1
ATOM 2426 O O . ILE A 1 307 ? -34.766 -5.202 43.883 1.00 71.25 307 ILE A O 1
ATOM 2430 N N . ARG A 1 308 ? -36.631 -4.043 44.332 1.00 72.94 308 ARG A N 1
ATOM 2431 C CA . ARG A 1 308 ? -37.031 -3.934 42.914 1.00 72.94 308 ARG A CA 1
ATOM 2432 C C . ARG A 1 308 ? -36.001 -3.204 42.054 1.00 72.94 308 ARG A C 1
ATOM 2434 O O . ARG A 1 308 ? -35.793 -3.569 40.901 1.00 72.94 308 ARG A O 1
ATOM 2441 N N . SER A 1 309 ? -35.356 -2.172 42.603 1.00 67.50 309 SER A N 1
ATOM 2442 C CA . SER A 1 309 ? -34.267 -1.478 41.906 1.00 67.50 309 SER A CA 1
ATOM 2443 C C . SER A 1 309 ? -33.074 -2.404 41.663 1.00 67.50 309 SER A C 1
ATOM 2445 O O . SER A 1 309 ? -32.494 -2.358 40.583 1.00 67.50 309 SER A O 1
ATOM 2447 N N . LEU A 1 310 ? -32.724 -3.240 42.647 1.00 64.31 310 LEU A N 1
ATOM 2448 C CA . LEU A 1 310 ? -31.631 -4.204 42.531 1.00 64.31 310 LEU A CA 1
ATOM 2449 C C . LEU A 1 310 ? -31.952 -5.313 41.522 1.00 64.31 310 LEU A C 1
ATOM 2451 O O . LEU A 1 310 ? -31.092 -5.669 40.722 1.00 64.31 310 LEU A O 1
ATOM 2455 N N . GLU A 1 311 ? -33.189 -5.814 41.511 1.00 70.69 311 GLU A N 1
ATOM 2456 C CA . GLU A 1 311 ? -33.662 -6.807 40.535 1.00 70.69 311 GLU A CA 1
ATOM 2457 C C . GLU A 1 311 ? -33.561 -6.292 39.094 1.00 70.69 311 GLU A C 1
ATOM 2459 O O . GLU A 1 311 ? -33.123 -7.027 38.211 1.00 70.69 311 GLU A O 1
ATOM 2464 N N . MET A 1 312 ? -33.900 -5.019 38.860 1.00 69.69 312 MET A N 1
ATOM 2465 C CA . MET A 1 312 ? -33.715 -4.379 37.555 1.00 69.69 312 MET A CA 1
ATOM 2466 C C . MET A 1 312 ? -32.243 -4.351 37.131 1.00 69.69 312 MET A C 1
ATOM 2468 O O . MET A 1 312 ? -31.917 -4.816 36.042 1.00 69.69 312 MET A O 1
ATOM 2472 N N . THR A 1 313 ? -31.346 -3.873 38.002 1.00 63.94 313 THR A N 1
ATOM 2473 C CA . THR A 1 313 ? -29.905 -3.839 37.695 1.00 63.94 313 THR A CA 1
ATOM 2474 C C . THR A 1 313 ? -29.320 -5.230 37.463 1.00 63.94 313 THR A C 1
ATOM 2476 O O . THR A 1 313 ? -28.433 -5.393 36.631 1.00 63.94 313 THR A O 1
ATOM 2479 N N . LEU A 1 314 ? -29.830 -6.254 38.152 1.00 61.62 314 LEU A N 1
ATOM 2480 C CA . LEU A 1 314 ? -29.398 -7.638 37.953 1.00 61.62 314 LEU A CA 1
ATOM 2481 C C . LEU A 1 314 ? -29.825 -8.172 36.576 1.00 61.62 314 LEU A C 1
ATOM 2483 O O . LEU A 1 314 ? -29.074 -8.913 35.943 1.00 61.62 314 LEU A O 1
ATOM 2487 N N . GLY A 1 315 ? -31.003 -7.759 36.096 1.00 70.75 315 GLY A N 1
ATOM 2488 C CA . GLY A 1 315 ? -31.465 -8.030 34.734 1.00 70.75 315 GLY A CA 1
ATOM 2489 C C . GLY A 1 315 ? -30.545 -7.422 33.672 1.00 70.75 315 GLY A C 1
ATOM 2490 O O . GLY A 1 315 ? -30.128 -8.125 32.753 1.00 70.75 315 GLY A O 1
ATOM 2491 N N . ASP A 1 316 ? -30.157 -6.157 33.841 1.00 65.19 316 ASP A N 1
ATOM 2492 C CA . ASP A 1 316 ? -29.239 -5.465 32.925 1.00 65.19 316 ASP A CA 1
ATOM 2493 C C . ASP A 1 316 ? -27.849 -6.130 32.898 1.00 65.19 316 ASP A C 1
ATOM 2495 O O . ASP A 1 316 ? -27.286 -6.367 31.826 1.00 65.19 316 ASP A O 1
ATOM 2499 N N . ILE A 1 317 ? -27.320 -6.529 34.061 1.00 63.03 317 ILE A N 1
ATOM 2500 C CA . ILE A 1 317 ? -26.047 -7.265 34.161 1.00 63.03 317 ILE A CA 1
ATOM 2501 C C . ILE A 1 317 ? -26.124 -8.601 33.412 1.00 63.03 317 ILE A C 1
ATOM 2503 O O . ILE A 1 317 ? -25.192 -8.947 32.688 1.00 63.03 317 ILE A O 1
ATOM 2507 N N . SER A 1 318 ? -27.238 -9.334 33.521 1.00 66.75 318 SER A N 1
ATOM 2508 C CA . SER A 1 318 ? -27.421 -10.588 32.780 1.00 66.75 318 SER A CA 1
ATOM 2509 C C . SER A 1 318 ? -27.344 -10.369 31.268 1.00 66.75 318 SER A C 1
ATOM 2511 O O . SER A 1 318 ? -26.688 -11.140 30.572 1.00 66.75 318 SER A O 1
ATOM 2513 N N . THR A 1 319 ? -27.951 -9.293 30.755 1.00 68.56 319 THR A N 1
ATOM 2514 C CA . THR A 1 319 ? -27.871 -8.977 29.319 1.00 68.56 319 THR A CA 1
ATOM 2515 C C . THR A 1 319 ? -26.464 -8.596 28.865 1.00 68.56 319 THR A C 1
ATOM 2517 O O . THR A 1 319 ? -26.083 -8.912 27.739 1.00 68.56 319 THR A O 1
ATOM 2520 N N . LEU A 1 320 ? -25.667 -7.965 29.735 1.00 58.34 320 LEU A N 1
ATOM 2521 C CA . LEU A 1 320 ? -24.268 -7.650 29.444 1.00 58.34 320 LEU A CA 1
ATOM 2522 C C . LEU A 1 320 ? -23.406 -8.917 29.404 1.00 58.34 320 LEU A C 1
ATOM 2524 O O . LEU A 1 320 ? -22.559 -9.038 28.524 1.00 58.34 320 LEU A O 1
ATOM 2528 N N . ILE A 1 321 ? -23.653 -9.882 30.296 1.00 65.81 321 ILE A N 1
ATOM 2529 C CA . ILE A 1 321 ? -22.958 -11.179 30.306 1.00 65.8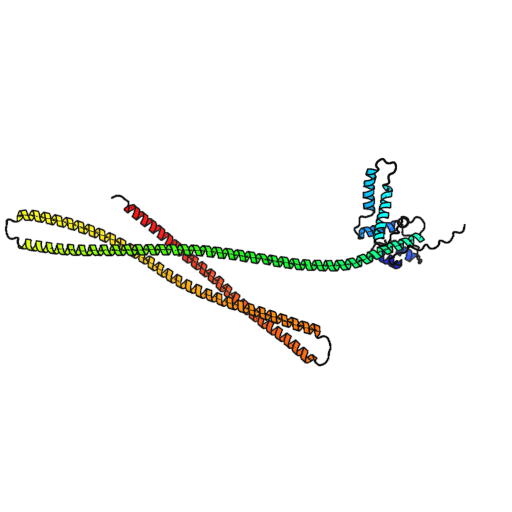1 321 ILE A CA 1
ATOM 2530 C C . ILE A 1 321 ? -23.229 -11.957 29.010 1.00 65.81 321 ILE A C 1
ATOM 2532 O O . ILE A 1 321 ? -22.288 -12.451 28.388 1.00 65.81 321 ILE A O 1
ATOM 2536 N N . ASP A 1 322 ? -24.486 -12.011 28.560 1.00 68.25 322 ASP A N 1
ATOM 2537 C CA . ASP A 1 322 ? -24.846 -12.667 27.295 1.00 68.25 322 ASP A CA 1
ATOM 2538 C C . ASP A 1 322 ? -24.167 -11.999 26.086 1.00 68.25 322 ASP A C 1
ATOM 2540 O O . ASP A 1 322 ? -23.806 -12.667 25.114 1.00 68.25 322 ASP A O 1
ATOM 2544 N N . LEU A 1 323 ? -23.966 -10.679 26.145 1.00 63.38 323 LEU A N 1
ATOM 2545 C CA . LEU A 1 323 ? -23.258 -9.924 25.114 1.00 63.38 323 LEU A CA 1
ATOM 2546 C C . LEU A 1 323 ? -21.755 -10.229 25.094 1.00 63.38 323 LEU A C 1
ATOM 2548 O O . LEU A 1 323 ? -21.178 -10.373 24.019 1.00 63.38 323 LEU A O 1
ATOM 2552 N N . VAL A 1 324 ? -21.127 -10.330 26.270 1.00 62.50 324 VAL A N 1
ATOM 2553 C CA . VAL A 1 324 ? -19.704 -10.680 26.406 1.00 62.50 324 VAL A CA 1
ATOM 2554 C C . VAL A 1 324 ? -19.449 -12.087 25.868 1.00 62.50 324 VAL A C 1
ATOM 2556 O O . VAL A 1 324 ? -18.512 -12.279 25.101 1.00 62.50 324 VAL A O 1
ATOM 2559 N N . ALA A 1 325 ? -20.333 -13.045 26.159 1.00 64.19 325 ALA A N 1
ATOM 2560 C CA . ALA A 1 325 ? -20.227 -14.401 25.622 1.00 64.19 325 ALA A CA 1
ATOM 2561 C C . ALA A 1 325 ? -20.284 -14.436 24.080 1.00 64.19 325 ALA A C 1
ATOM 2563 O O . ALA A 1 325 ? -19.512 -15.152 23.445 1.00 64.19 325 ALA A O 1
ATOM 2564 N N . GLN A 1 326 ? -21.149 -13.622 23.464 1.00 63.66 326 GLN A N 1
ATOM 2565 C CA . GLN A 1 326 ? -21.197 -13.477 22.001 1.00 63.66 326 GLN A CA 1
ATOM 2566 C C . GLN A 1 326 ? -19.925 -12.828 21.433 1.00 63.66 326 GLN A C 1
ATOM 2568 O O . GLN A 1 326 ? -19.538 -13.107 20.297 1.00 63.66 326 GLN A O 1
ATOM 2573 N N . TYR A 1 327 ? -19.282 -11.953 22.207 1.00 60.81 327 TYR A N 1
ATOM 2574 C CA . TYR A 1 327 ? -18.042 -11.288 21.821 1.00 60.81 327 TYR A CA 1
ATOM 2575 C C . TYR A 1 327 ? -16.852 -12.253 21.842 1.00 60.81 327 TYR A C 1
ATOM 2577 O O . TYR A 1 327 ? -16.058 -12.258 20.902 1.00 60.81 327 TYR A O 1
ATOM 2585 N N . ASP A 1 328 ? -16.766 -13.108 22.862 1.00 61.41 328 ASP A N 1
ATOM 2586 C CA . ASP A 1 328 ? -15.733 -14.145 22.967 1.00 61.41 328 ASP A CA 1
ATOM 2587 C C . ASP A 1 328 ? -15.834 -15.165 21.822 1.00 61.41 328 ASP A C 1
ATOM 2589 O O . ASP A 1 328 ? -14.820 -15.564 21.245 1.00 61.41 328 ASP A O 1
ATOM 2593 N N . GLU A 1 329 ? -17.054 -15.540 21.428 1.00 67.00 329 GLU A N 1
ATOM 2594 C CA . GLU A 1 329 ? -17.281 -16.436 20.288 1.00 67.00 329 GLU A CA 1
ATOM 2595 C C . GLU A 1 329 ? -16.841 -15.787 18.960 1.00 67.00 329 GLU A C 1
ATOM 2597 O O . GLU A 1 329 ? -16.139 -16.405 18.156 1.00 67.00 329 GLU A O 1
ATOM 2602 N N . ALA A 1 330 ? -17.161 -14.503 18.757 1.00 59.81 330 ALA A N 1
ATOM 2603 C CA . ALA A 1 330 ? -16.724 -13.748 17.582 1.00 59.81 330 ALA A CA 1
ATOM 2604 C C . ALA A 1 330 ? -15.197 -13.534 17.536 1.00 59.81 330 ALA A C 1
ATOM 2606 O O . ALA A 1 330 ? -14.605 -13.542 16.453 1.00 59.81 330 ALA A O 1
ATOM 2607 N N . ALA A 1 331 ? -14.552 -13.362 18.694 1.00 57.66 331 ALA A N 1
ATOM 2608 C CA . ALA A 1 331 ? -13.102 -13.240 18.802 1.00 57.66 331 ALA A CA 1
ATOM 2609 C C . ALA A 1 331 ? -12.390 -14.555 18.438 1.00 57.66 331 ALA A C 1
ATOM 2611 O O . ALA A 1 331 ? -11.424 -14.534 17.673 1.00 57.66 331 ALA A O 1
ATOM 2612 N N . GLY A 1 332 ? -12.908 -15.701 18.896 1.00 65.38 332 GLY A N 1
ATOM 2613 C CA . GLY A 1 332 ? -12.382 -17.018 18.517 1.00 65.38 332 GLY A CA 1
ATOM 2614 C C . GLY A 1 332 ? -12.487 -17.296 17.012 1.00 65.38 332 GLY A C 1
ATOM 2615 O O . GLY A 1 332 ? -11.548 -17.810 16.398 1.00 65.38 332 GLY A O 1
ATOM 2616 N N . ASP A 1 333 ? -13.594 -16.888 16.387 1.00 65.75 333 ASP A N 1
ATOM 2617 C CA . ASP A 1 333 ? -13.793 -16.984 14.935 1.00 65.75 333 ASP A CA 1
ATOM 2618 C C . ASP A 1 333 ? -12.794 -16.129 14.133 1.00 65.75 333 ASP A C 1
ATOM 2620 O O . ASP A 1 333 ? -12.359 -16.526 13.045 1.00 65.75 333 ASP A O 1
ATOM 2624 N N . LEU A 1 334 ? -12.427 -14.951 14.648 1.00 63.53 334 LEU A N 1
ATOM 2625 C CA . LEU A 1 334 ? -11.415 -14.082 14.043 1.00 63.53 334 LEU A CA 1
ATOM 2626 C C . LEU A 1 334 ? -10.013 -14.692 14.152 1.00 63.53 334 LEU A C 1
ATOM 2628 O O . LEU A 1 334 ? -9.294 -14.736 13.153 1.00 63.53 334 LEU A O 1
ATOM 2632 N N . GLU A 1 335 ? -9.651 -15.237 15.313 1.00 68.12 335 GLU A N 1
ATOM 2633 C CA . GLU A 1 335 ? -8.343 -15.865 15.538 1.00 68.12 335 GLU A CA 1
ATOM 2634 C C . GLU A 1 335 ? -8.141 -17.102 14.642 1.00 68.12 335 GLU A C 1
ATOM 2636 O O . GLU A 1 335 ? -7.102 -17.263 13.992 1.00 68.12 335 GLU A O 1
ATOM 2641 N N . ALA A 1 336 ? -9.174 -17.941 14.504 1.00 68.81 336 ALA A N 1
ATOM 2642 C CA . ALA A 1 336 ? -9.149 -19.090 13.600 1.00 68.81 336 ALA A CA 1
ATOM 2643 C C . ALA A 1 336 ? -8.967 -18.681 12.125 1.00 68.81 336 ALA A C 1
ATOM 2645 O O . ALA A 1 336 ? -8.289 -19.372 11.359 1.00 68.81 336 ALA A O 1
ATOM 2646 N N . ARG A 1 337 ? -9.546 -17.546 11.713 1.00 66.00 337 ARG A N 1
ATOM 2647 C CA . ARG A 1 337 ? -9.407 -17.020 10.345 1.00 66.00 337 ARG A CA 1
ATOM 2648 C C . ARG A 1 337 ? -8.048 -16.386 10.096 1.00 66.00 337 ARG A C 1
ATOM 2650 O O . ARG A 1 337 ? -7.487 -16.612 9.026 1.00 66.00 337 ARG A O 1
ATOM 2657 N N . GLN A 1 338 ? -7.501 -15.664 11.069 1.00 68.75 338 GLN A N 1
ATOM 2658 C CA . GLN A 1 338 ? -6.159 -15.091 10.981 1.00 68.75 338 GLN A CA 1
ATOM 2659 C C . GLN A 1 338 ? -5.110 -16.188 10.768 1.00 68.75 338 GLN A C 1
ATOM 2661 O O . GLN A 1 338 ? -4.262 -16.078 9.882 1.00 68.75 338 GLN A O 1
ATOM 2666 N N . LYS A 1 339 ? -5.254 -17.311 11.477 1.00 71.75 339 LYS A N 1
ATOM 2667 C CA . LYS A 1 339 ? -4.427 -18.501 11.261 1.00 71.75 339 LYS A CA 1
ATOM 2668 C C . LYS A 1 339 ? -4.549 -19.059 9.834 1.00 71.75 339 LYS A C 1
ATOM 2670 O O . LYS A 1 339 ? -3.541 -19.387 9.215 1.00 71.75 339 LYS A O 1
ATOM 2675 N N . GLY A 1 340 ? -5.761 -19.109 9.275 1.00 71.81 340 GLY A N 1
ATOM 2676 C CA . GLY A 1 340 ? -5.979 -19.523 7.883 1.00 71.81 340 GLY A CA 1
ATOM 2677 C C . GLY A 1 340 ? -5.336 -18.584 6.850 1.00 71.81 340 GLY A C 1
ATOM 2678 O O . GLY A 1 340 ? -4.827 -19.040 5.827 1.00 71.81 340 GLY A O 1
ATOM 2679 N N . VAL A 1 341 ? -5.307 -17.274 7.119 1.00 67.94 341 VAL A N 1
ATOM 2680 C CA . VAL A 1 341 ? -4.612 -16.287 6.273 1.00 67.94 341 VAL A CA 1
ATOM 2681 C C . VAL A 1 341 ? -3.093 -16.474 6.336 1.00 67.94 341 VAL A C 1
ATOM 2683 O O . VAL A 1 341 ? -2.427 -16.417 5.301 1.00 67.94 341 VAL A O 1
ATOM 2686 N N . GLU A 1 342 ? -2.536 -16.747 7.518 1.00 71.19 342 GLU A N 1
ATOM 2687 C CA . GLU A 1 342 ? -1.105 -17.036 7.688 1.00 71.19 342 GLU A CA 1
ATOM 2688 C C . GLU A 1 342 ? -0.676 -18.317 6.956 1.00 71.19 342 GLU A C 1
ATOM 2690 O O . GLU A 1 342 ? 0.365 -18.324 6.294 1.00 71.19 342 GLU A O 1
ATOM 2695 N N . GLU A 1 343 ? -1.498 -19.369 6.991 1.00 74.75 343 GLU A N 1
ATOM 2696 C CA . GLU A 1 343 ? -1.266 -20.609 6.236 1.00 74.75 343 GLU A CA 1
ATOM 2697 C C . GLU A 1 343 ? -1.254 -20.356 4.717 1.00 74.75 343 GLU A C 1
ATOM 2699 O O . GLU A 1 343 ? -0.312 -20.751 4.024 1.00 74.75 343 GLU A O 1
ATOM 2704 N N . LEU A 1 344 ? -2.241 -19.615 4.194 1.00 72.25 344 LEU A N 1
ATOM 2705 C CA . LEU A 1 344 ? -2.290 -19.239 2.774 1.00 72.25 344 LEU A CA 1
ATOM 2706 C C . LEU A 1 344 ? -1.103 -18.362 2.353 1.00 72.25 344 LEU A C 1
ATOM 2708 O O . LEU A 1 344 ? -0.634 -18.457 1.215 1.00 72.25 344 LEU A O 1
ATOM 2712 N N . ARG A 1 345 ? -0.601 -17.517 3.260 1.00 71.31 345 ARG A N 1
ATOM 2713 C CA . ARG A 1 345 ? 0.580 -16.681 3.025 1.00 71.31 345 ARG A CA 1
ATOM 2714 C C . ARG A 1 345 ? 1.853 -17.523 2.928 1.00 71.31 345 ARG A C 1
ATOM 2716 O O . ARG A 1 345 ? 2.618 -17.333 1.985 1.00 71.31 345 ARG A O 1
ATOM 2723 N N . GLY A 1 346 ? 2.033 -18.498 3.821 1.00 74.62 346 GLY A N 1
ATOM 2724 C CA . GLY A 1 346 ? 3.152 -19.444 3.763 1.00 74.62 346 GLY A CA 1
ATOM 2725 C C . GLY A 1 346 ? 3.172 -20.271 2.471 1.00 74.62 346 GLY A C 1
ATOM 2726 O O . GLY A 1 346 ? 4.217 -20.409 1.831 1.00 74.62 346 GLY A O 1
ATOM 2727 N N . ASP A 1 347 ? 2.006 -20.747 2.026 1.00 73.00 347 ASP A N 1
ATOM 2728 C CA . ASP A 1 347 ? 1.854 -21.456 0.748 1.00 73.00 347 ASP A CA 1
ATOM 2729 C C . ASP A 1 347 ? 2.216 -20.583 -0.465 1.00 73.00 347 ASP A C 1
ATOM 2731 O O . ASP A 1 347 ? 2.745 -21.070 -1.472 1.00 73.00 347 ASP A O 1
ATOM 2735 N N . ASN A 1 348 ? 1.920 -19.285 -0.391 1.00 71.38 348 ASN A N 1
ATOM 2736 C CA . ASN A 1 348 ? 2.234 -18.331 -1.447 1.00 71.38 348 ASN A CA 1
ATOM 2737 C C . ASN A 1 348 ? 3.744 -18.074 -1.542 1.00 71.38 348 ASN A C 1
ATOM 2739 O O . ASN A 1 348 ? 4.311 -18.154 -2.634 1.00 71.38 348 ASN A O 1
ATOM 2743 N N . ASP A 1 349 ? 4.405 -17.877 -0.400 1.00 76.19 349 ASP A N 1
ATOM 2744 C CA . ASP A 1 349 ? 5.856 -17.695 -0.322 1.00 76.19 349 ASP A CA 1
ATOM 2745 C C . ASP A 1 349 ? 6.605 -18.929 -0.860 1.00 76.19 349 ASP A C 1
ATOM 2747 O O . ASP A 1 349 ? 7.564 -18.800 -1.630 1.00 76.19 349 ASP A O 1
ATOM 2751 N N . ALA A 1 350 ? 6.128 -20.137 -0.534 1.00 77.38 350 ALA A N 1
ATOM 2752 C CA . ALA A 1 350 ? 6.683 -21.387 -1.052 1.00 77.38 350 ALA A CA 1
ATOM 2753 C C . ALA A 1 350 ? 6.558 -21.484 -2.585 1.00 77.38 350 ALA A C 1
ATOM 2755 O O . ALA A 1 350 ? 7.536 -21.786 -3.280 1.00 77.38 350 ALA A O 1
ATOM 2756 N N . LYS A 1 351 ? 5.382 -21.158 -3.139 1.00 77.06 351 LYS A N 1
ATOM 2757 C CA . LYS A 1 351 ? 5.168 -21.116 -4.597 1.00 77.06 351 LYS A CA 1
ATOM 2758 C C . LYS A 1 351 ? 6.006 -20.029 -5.269 1.00 77.06 351 LYS A C 1
ATOM 2760 O O . LYS A 1 351 ? 6.502 -20.234 -6.379 1.00 77.06 351 LYS A O 1
ATOM 2765 N N . GLU A 1 352 ? 6.212 -18.879 -4.627 1.00 76.56 352 GLU A N 1
ATOM 2766 C CA . GLU A 1 352 ? 7.082 -17.831 -5.160 1.00 76.56 352 GLU A CA 1
ATOM 2767 C C . GLU A 1 352 ? 8.538 -18.313 -5.253 1.00 76.56 352 GLU A C 1
ATOM 2769 O O . GLU A 1 352 ? 9.174 -18.150 -6.301 1.00 76.56 352 GLU A O 1
ATOM 2774 N N . GLN A 1 353 ? 9.054 -18.973 -4.213 1.00 77.75 353 GLN A N 1
ATOM 2775 C CA . GLN A 1 353 ? 10.390 -19.575 -4.242 1.00 77.75 353 GLN A CA 1
ATOM 2776 C C . GLN A 1 353 ? 10.521 -20.634 -5.346 1.00 77.75 353 GLN A C 1
ATOM 2778 O O . GLN A 1 353 ? 11.498 -20.613 -6.101 1.00 77.75 353 GLN A O 1
ATOM 2783 N N . GLU A 1 354 ? 9.514 -21.494 -5.519 1.00 82.06 354 GLU A N 1
ATOM 2784 C CA . GLU A 1 354 ? 9.489 -22.498 -6.588 1.00 82.06 354 GLU A CA 1
ATOM 2785 C C . GLU A 1 354 ? 9.525 -21.844 -7.981 1.00 82.06 354 GLU A C 1
ATOM 2787 O O . GLU A 1 354 ? 10.312 -22.238 -8.847 1.00 82.06 354 GLU A O 1
ATOM 2792 N N . THR A 1 355 ? 8.759 -20.767 -8.202 1.00 75.94 355 THR A N 1
ATOM 2793 C CA . THR A 1 355 ? 8.807 -20.036 -9.481 1.00 75.94 355 THR A CA 1
ATOM 2794 C C . THR A 1 355 ? 10.143 -19.336 -9.736 1.00 75.94 355 THR A C 1
ATOM 2796 O O . THR A 1 355 ? 10.556 -19.243 -10.898 1.00 75.94 355 THR A O 1
ATOM 2799 N N . LYS A 1 356 ? 10.835 -18.850 -8.694 1.00 78.50 356 LYS A N 1
ATOM 2800 C CA . LYS A 1 356 ? 12.194 -18.287 -8.809 1.00 78.50 356 LYS A CA 1
ATOM 2801 C C . LYS A 1 356 ? 13.201 -19.370 -9.191 1.00 78.50 356 LYS A C 1
ATOM 2803 O O . LYS A 1 356 ? 13.974 -19.163 -10.126 1.00 78.50 356 LYS A O 1
ATOM 2808 N N . HIS A 1 357 ? 13.138 -20.535 -8.547 1.00 83.31 357 HIS A N 1
ATOM 2809 C CA . HIS A 1 357 ? 13.994 -21.677 -8.867 1.00 83.31 357 HIS A CA 1
ATOM 2810 C C . HIS A 1 357 ? 13.791 -22.156 -10.315 1.00 83.31 357 HIS A C 1
ATOM 2812 O O . HIS A 1 357 ? 14.753 -22.280 -11.076 1.00 83.31 357 HIS A O 1
ATOM 2818 N N . LEU A 1 358 ? 12.534 -22.340 -10.741 1.00 79.88 358 LEU A N 1
ATOM 2819 C CA . LEU A 1 358 ? 12.205 -22.723 -12.119 1.00 79.88 358 LEU A CA 1
ATOM 2820 C C . LEU A 1 358 ? 12.691 -21.688 -13.140 1.00 79.88 358 LEU A C 1
ATOM 2822 O O . LEU A 1 358 ? 13.197 -22.064 -14.195 1.00 79.88 358 LEU A O 1
ATOM 2826 N N . ARG A 1 359 ? 12.588 -20.389 -12.829 1.00 78.94 359 ARG A N 1
ATOM 2827 C CA . ARG A 1 359 ? 13.116 -19.318 -13.688 1.00 78.94 359 ARG A CA 1
ATOM 2828 C C . ARG A 1 359 ? 14.630 -19.435 -13.862 1.00 78.94 359 ARG A C 1
ATOM 2830 O O . ARG A 1 359 ? 15.094 -19.395 -14.995 1.00 78.94 359 ARG A O 1
ATOM 2837 N N . GLY A 1 360 ? 15.372 -19.646 -12.773 1.00 81.75 360 GLY A N 1
ATOM 2838 C CA . GLY A 1 360 ? 16.823 -19.848 -12.823 1.00 81.75 360 GLY A CA 1
ATOM 2839 C C . GLY A 1 360 ? 17.224 -21.060 -13.670 1.00 81.75 360 GLY A C 1
ATOM 2840 O O . GLY A 1 360 ? 18.142 -20.968 -14.482 1.00 81.75 360 GLY A O 1
ATOM 2841 N N . ARG A 1 361 ? 16.491 -22.177 -13.556 1.00 85.19 361 ARG A N 1
ATOM 2842 C CA . ARG A 1 361 ? 16.730 -23.378 -14.375 1.00 85.19 361 ARG A CA 1
ATOM 2843 C C . ARG A 1 361 ? 16.427 -23.152 -15.860 1.00 85.19 361 ARG A C 1
ATOM 2845 O O . ARG A 1 361 ? 17.199 -23.605 -16.699 1.00 85.19 361 ARG A O 1
ATOM 2852 N N . ILE A 1 362 ? 15.346 -22.438 -16.187 1.00 81.00 362 ILE A N 1
ATOM 2853 C CA . ILE A 1 362 ? 15.011 -22.064 -17.572 1.00 81.00 362 ILE A CA 1
ATOM 2854 C C . ILE A 1 362 ? 16.104 -21.168 -18.171 1.00 81.00 362 ILE A C 1
ATOM 2856 O O . ILE A 1 362 ? 16.483 -21.374 -19.321 1.00 81.00 362 ILE A O 1
ATOM 2860 N N . GLU A 1 363 ? 16.629 -20.205 -17.408 1.00 80.62 363 GLU A N 1
ATOM 2861 C CA . GLU A 1 363 ? 17.721 -19.326 -17.852 1.00 80.62 363 GLU A CA 1
ATOM 2862 C C . GLU A 1 363 ? 19.012 -20.122 -18.114 1.00 80.62 363 GLU A C 1
ATOM 2864 O O . GLU A 1 363 ? 19.655 -19.941 -19.145 1.00 80.62 363 GLU A O 1
ATOM 2869 N N . ALA A 1 364 ? 19.353 -21.062 -17.225 1.00 81.75 364 ALA A N 1
ATOM 2870 C CA . ALA A 1 364 ? 20.504 -21.947 -17.401 1.00 81.75 364 ALA A CA 1
ATOM 2871 C C . ALA A 1 364 ? 20.378 -22.808 -18.670 1.00 81.75 364 ALA A C 1
ATOM 2873 O O . ALA A 1 364 ? 21.293 -22.823 -19.489 1.00 81.75 364 ALA A O 1
ATOM 2874 N N . LEU A 1 365 ? 19.217 -23.440 -18.886 1.00 78.00 365 LEU A N 1
ATOM 2875 C CA . LEU A 1 365 ? 18.943 -24.214 -20.102 1.00 78.00 365 LEU A CA 1
ATOM 2876 C C . LEU A 1 365 ? 18.966 -23.338 -21.360 1.00 78.00 365 LEU A C 1
ATOM 2878 O O . LEU A 1 365 ? 19.449 -23.771 -22.401 1.00 78.00 365 LEU A O 1
ATOM 2882 N N . ARG A 1 366 ? 18.474 -22.095 -21.284 1.00 79.06 366 ARG A N 1
ATOM 2883 C CA . ARG A 1 366 ? 18.527 -21.139 -22.399 1.00 79.06 366 ARG A CA 1
ATOM 2884 C C . ARG A 1 366 ? 19.975 -20.798 -22.770 1.00 79.06 366 ARG A C 1
ATOM 2886 O O . ARG A 1 366 ? 20.288 -20.765 -23.956 1.00 79.06 366 ARG A O 1
ATOM 2893 N N . ASN A 1 367 ? 20.847 -20.608 -21.781 1.00 79.31 367 ASN A N 1
ATOM 2894 C CA . ASN A 1 367 ? 22.275 -20.371 -22.003 1.00 79.31 367 ASN A CA 1
ATOM 2895 C C . ASN A 1 367 ? 22.987 -21.612 -22.564 1.00 79.31 367 ASN A C 1
ATOM 2897 O O . ASN A 1 367 ? 23.819 -21.481 -23.457 1.00 79.31 367 ASN A O 1
ATOM 2901 N N . GLU A 1 368 ? 22.648 -22.815 -22.091 1.00 82.31 368 GLU A N 1
ATOM 2902 C CA . GLU A 1 368 ? 23.166 -24.073 -22.650 1.00 82.31 368 GLU A CA 1
ATOM 2903 C C . GLU A 1 368 ? 22.760 -24.244 -24.121 1.00 82.31 368 GLU A C 1
ATOM 2905 O O . GLU A 1 368 ? 23.621 -24.502 -24.959 1.00 82.31 368 GLU A O 1
ATOM 2910 N N . ILE A 1 369 ? 21.483 -24.020 -24.454 1.00 76.31 369 ILE A N 1
ATOM 2911 C CA . ILE A 1 369 ? 20.968 -24.032 -25.835 1.00 76.31 369 ILE A CA 1
ATOM 2912 C C . ILE A 1 369 ? 21.714 -23.005 -26.698 1.00 76.31 369 ILE A C 1
ATOM 2914 O O . ILE A 1 369 ? 22.200 -23.351 -27.771 1.00 76.31 369 ILE A O 1
ATOM 2918 N N . HIS A 1 370 ? 21.870 -21.771 -26.212 1.00 76.94 370 HIS A N 1
ATOM 2919 C CA . HIS A 1 370 ? 22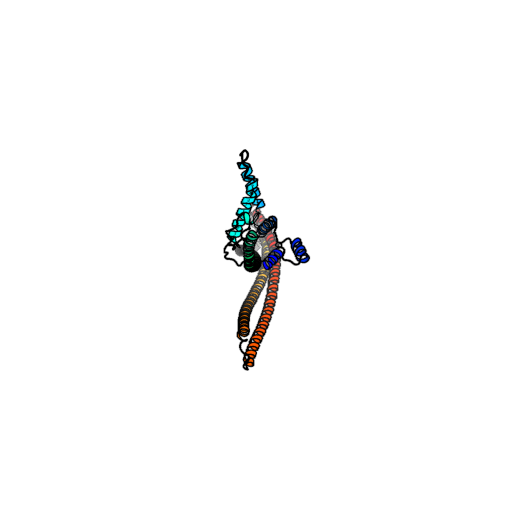.569 -20.711 -26.941 1.00 76.94 370 HIS A CA 1
ATOM 2920 C C . HIS A 1 370 ? 24.049 -21.043 -27.193 1.00 76.94 370 HIS A C 1
ATOM 2922 O O . HIS A 1 370 ? 24.562 -20.804 -28.283 1.00 76.94 370 HIS A O 1
ATOM 2928 N N . ASN A 1 371 ? 24.729 -21.653 -26.217 1.00 78.44 371 ASN A N 1
ATOM 2929 C CA . ASN A 1 371 ? 26.108 -22.120 -26.369 1.00 78.44 371 ASN A CA 1
ATOM 2930 C C . ASN A 1 371 ? 26.224 -23.281 -27.370 1.00 78.44 371 ASN A C 1
ATOM 2932 O O . ASN A 1 371 ? 27.217 -23.355 -28.096 1.00 78.44 371 ASN A O 1
ATOM 2936 N N . TYR A 1 372 ? 25.229 -24.173 -27.427 1.00 71.88 372 TYR A N 1
ATOM 2937 C CA . TYR A 1 372 ? 25.143 -25.213 -28.457 1.00 71.88 372 TYR A CA 1
ATOM 2938 C C . TYR A 1 372 ? 24.930 -24.611 -29.853 1.00 71.88 372 TYR A C 1
ATOM 2940 O O . TYR A 1 372 ? 25.606 -25.032 -30.788 1.00 71.88 372 TYR A O 1
ATOM 2948 N N . ASP A 1 373 ? 24.073 -23.597 -29.991 1.00 69.50 373 ASP A N 1
ATOM 2949 C CA . ASP A 1 373 ? 23.832 -22.905 -31.266 1.00 69.50 373 ASP A CA 1
ATOM 2950 C C . ASP A 1 373 ? 25.073 -22.119 -31.742 1.00 69.50 373 ASP A C 1
ATOM 2952 O O . ASP A 1 373 ? 25.379 -22.104 -32.934 1.00 69.50 373 ASP A O 1
ATOM 2956 N N . ALA A 1 374 ? 25.829 -21.510 -30.818 1.00 68.00 374 ALA A N 1
ATOM 2957 C CA . ALA A 1 374 ? 27.034 -20.734 -31.124 1.00 68.00 374 ALA A CA 1
ATOM 2958 C C . ALA A 1 374 ? 28.263 -21.600 -31.471 1.00 68.00 374 ALA A C 1
ATOM 2960 O O . ALA A 1 374 ? 29.078 -21.201 -32.302 1.00 68.00 374 ALA A O 1
ATOM 2961 N N . ASN A 1 375 ? 28.404 -22.783 -30.859 1.00 64.12 375 ASN A N 1
ATOM 2962 C CA . ASN A 1 375 ? 29.566 -23.665 -31.050 1.00 64.12 375 ASN A CA 1
ATOM 2963 C C . ASN A 1 375 ? 29.298 -24.860 -31.988 1.00 64.12 375 ASN A C 1
ATOM 2965 O O . ASN A 1 375 ? 30.243 -25.486 -32.466 1.00 64.12 375 ASN A O 1
ATOM 2969 N N . GLY A 1 376 ? 28.033 -25.195 -32.261 1.00 55.94 376 GLY A N 1
ATOM 2970 C CA . GLY A 1 376 ? 27.616 -26.385 -33.016 1.00 55.94 376 GLY A CA 1
ATOM 2971 C C . GLY A 1 376 ? 27.650 -26.261 -34.544 1.00 55.94 376 GLY A C 1
ATOM 2972 O O . GLY A 1 376 ? 27.350 -27.232 -35.230 1.00 55.94 376 GLY A O 1
ATOM 2973 N N . GLN A 1 377 ? 28.031 -25.106 -35.104 1.00 49.81 377 GLN A N 1
ATOM 2974 C CA . GLN A 1 377 ? 28.142 -24.905 -36.561 1.00 49.81 377 GLN A CA 1
ATOM 2975 C C . GLN A 1 377 ? 29.492 -25.336 -37.169 1.00 49.81 377 GLN A C 1
ATOM 2977 O O . GLN A 1 377 ? 29.710 -25.164 -38.370 1.00 49.81 377 GLN A O 1
ATOM 2982 N N . VAL A 1 378 ? 30.402 -25.922 -36.384 1.00 44.84 378 VAL A N 1
ATOM 2983 C CA . VAL A 1 378 ? 31.707 -26.391 -36.874 1.00 44.84 378 VAL A CA 1
ATOM 2984 C C . VAL A 1 378 ? 31.693 -27.912 -37.068 1.00 44.84 378 VAL A C 1
ATOM 2986 O O . VAL A 1 378 ? 31.993 -28.665 -36.150 1.00 44.84 378 VAL A O 1
ATOM 2989 N N . GLY A 1 379 ? 31.408 -28.356 -38.298 1.00 44.94 379 GLY A N 1
ATOM 2990 C CA . GLY A 1 379 ? 31.812 -29.681 -38.796 1.00 44.94 379 GLY A CA 1
ATOM 2991 C C . GLY A 1 379 ? 30.694 -30.714 -38.963 1.00 44.94 379 GLY A C 1
ATOM 2992 O O . GLY A 1 379 ? 30.427 -31.517 -38.079 1.00 44.94 379 GLY A O 1
ATO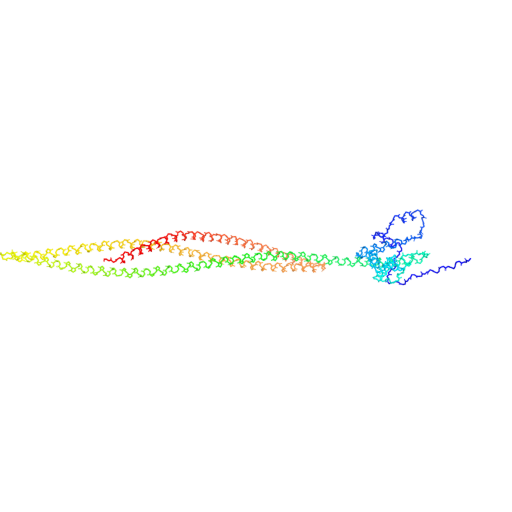M 2993 N N . VAL A 1 380 ? 30.114 -30.752 -40.162 1.00 48.78 380 VAL A N 1
ATOM 2994 C CA . VAL A 1 380 ? 29.179 -31.785 -40.634 1.00 48.78 380 VAL A CA 1
ATOM 2995 C C . VAL A 1 380 ? 29.912 -33.126 -40.804 1.00 48.78 380 VAL A C 1
ATOM 2997 O O . VAL A 1 380 ? 30.582 -33.328 -41.817 1.00 48.78 380 VAL A O 1
ATOM 3000 N N . SER A 1 381 ? 29.775 -34.064 -39.858 1.00 45.69 381 SER A N 1
ATOM 3001 C CA . SER A 1 381 ? 29.930 -35.504 -40.140 1.00 45.69 381 SER A CA 1
ATOM 3002 C C . SER A 1 381 ? 29.307 -36.399 -39.057 1.00 45.69 381 SER A C 1
ATOM 3004 O O . SER A 1 381 ? 29.771 -36.398 -37.924 1.00 45.69 381 SER A O 1
ATOM 3006 N N . ALA A 1 382 ? 28.315 -37.205 -39.453 1.00 46.78 382 ALA A N 1
ATOM 3007 C CA . ALA A 1 382 ? 27.836 -38.492 -38.906 1.00 46.78 382 ALA A CA 1
ATOM 3008 C C . ALA A 1 382 ? 27.505 -38.678 -37.395 1.00 46.78 382 ALA A C 1
ATOM 3010 O O . ALA A 1 382 ? 26.636 -39.500 -37.105 1.00 46.78 382 ALA A O 1
ATOM 3011 N N . ASP A 1 383 ? 28.063 -37.918 -36.449 1.00 50.38 383 ASP A N 1
ATOM 3012 C CA . ASP A 1 383 ? 27.674 -37.919 -35.020 1.00 50.38 383 ASP A CA 1
ATOM 3013 C C . ASP A 1 383 ? 26.453 -37.009 -34.722 1.00 50.38 383 ASP A C 1
ATOM 3015 O O . ASP A 1 383 ? 25.924 -36.978 -33.603 1.00 50.38 383 ASP A O 1
ATOM 3019 N N . ASP A 1 384 ? 25.928 -36.343 -35.760 1.00 54.16 384 ASP A N 1
ATOM 3020 C CA . ASP A 1 384 ? 24.811 -35.381 -35.757 1.00 54.16 384 ASP A CA 1
ATOM 3021 C C . ASP A 1 384 ? 23.519 -35.876 -35.087 1.00 54.16 384 ASP A C 1
ATOM 3023 O O . ASP A 1 384 ? 22.710 -35.078 -34.609 1.00 54.16 384 ASP A O 1
ATOM 3027 N N . THR A 1 385 ? 23.299 -37.190 -34.993 1.00 59.44 385 THR A N 1
ATOM 3028 C CA . THR A 1 385 ? 22.094 -37.718 -34.334 1.00 59.44 385 THR A CA 1
ATOM 3029 C C . THR A 1 385 ? 22.174 -37.682 -32.813 1.00 59.44 385 THR A C 1
ATOM 3031 O O . THR A 1 385 ? 21.132 -37.568 -32.171 1.00 59.44 385 THR A O 1
ATOM 3034 N N . ALA A 1 386 ? 23.346 -37.812 -32.187 1.00 60.06 386 ALA A N 1
ATOM 3035 C CA . ALA A 1 386 ? 23.454 -37.765 -30.725 1.00 60.06 386 ALA A CA 1
ATOM 3036 C C . ALA A 1 386 ? 23.351 -36.323 -30.207 1.00 60.06 386 ALA A C 1
ATOM 3038 O O . ALA A 1 386 ? 22.571 -36.061 -29.288 1.00 60.06 386 ALA A O 1
ATOM 3039 N N . ALA A 1 387 ? 24.050 -35.391 -30.861 1.00 62.78 387 ALA A N 1
ATOM 3040 C CA . ALA A 1 387 ? 23.996 -33.963 -30.554 1.00 62.78 387 ALA A CA 1
ATOM 3041 C C . ALA A 1 387 ? 22.600 -33.371 -30.819 1.00 62.78 387 ALA A C 1
ATOM 3043 O O . ALA A 1 387 ? 22.030 -32.745 -29.926 1.00 62.78 387 ALA A O 1
ATOM 3044 N N . SER A 1 388 ? 21.975 -33.675 -31.969 1.00 67.50 388 SER A N 1
ATOM 3045 C CA . SER A 1 388 ? 20.586 -33.258 -32.237 1.00 67.50 388 SER A CA 1
ATOM 3046 C C . SER A 1 388 ? 19.587 -33.843 -31.236 1.00 67.50 388 SER A C 1
ATOM 3048 O O . SER A 1 388 ? 18.660 -33.154 -30.815 1.00 67.50 388 SER A O 1
ATOM 3050 N N . ARG A 1 389 ? 19.762 -35.104 -30.805 1.00 71.56 389 ARG A N 1
ATOM 3051 C CA . ARG A 1 389 ? 18.902 -35.719 -29.773 1.00 71.56 389 ARG A CA 1
ATOM 3052 C C . ARG A 1 389 ? 19.081 -35.060 -28.407 1.00 71.56 389 ARG A C 1
ATOM 3054 O O . ARG A 1 389 ? 18.107 -34.940 -27.668 1.00 71.56 389 ARG A O 1
ATOM 3061 N N . HIS A 1 390 ? 20.298 -34.644 -28.068 1.00 73.00 390 HIS A N 1
ATOM 3062 C CA . HIS A 1 390 ? 20.572 -33.931 -26.826 1.00 73.00 390 HIS A CA 1
ATOM 3063 C C . HIS A 1 390 ? 19.975 -32.518 -26.845 1.00 73.00 390 HIS A C 1
ATOM 3065 O O . HIS A 1 390 ? 19.260 -32.161 -25.914 1.00 73.00 390 HIS A O 1
ATOM 3071 N N . TYR A 1 391 ? 20.148 -31.774 -27.941 1.00 70.12 391 TYR A N 1
ATOM 3072 C CA . TYR A 1 391 ? 19.519 -30.465 -28.139 1.00 70.12 391 TYR A CA 1
ATOM 3073 C C . TYR A 1 391 ? 17.989 -30.546 -28.059 1.00 70.12 391 TYR A C 1
ATOM 3075 O O . TYR A 1 391 ? 17.362 -29.819 -27.291 1.00 70.12 391 TYR A O 1
ATOM 3083 N N . ALA A 1 392 ? 17.378 -31.500 -28.771 1.00 72.19 392 ALA A N 1
ATOM 3084 C CA . ALA A 1 392 ? 15.935 -31.729 -28.711 1.00 72.19 392 ALA A CA 1
ATOM 3085 C C . ALA A 1 392 ? 15.452 -32.060 -27.286 1.00 72.19 392 ALA A C 1
ATOM 3087 O O . ALA A 1 392 ? 14.362 -31.645 -26.893 1.00 72.19 392 ALA A O 1
ATOM 3088 N N . ARG A 1 393 ? 16.266 -32.768 -26.488 1.00 79.19 393 ARG A N 1
ATOM 3089 C CA . ARG A 1 393 ? 15.963 -33.063 -25.080 1.00 79.19 393 ARG A CA 1
ATOM 3090 C C . ARG A 1 393 ? 16.044 -31.812 -24.197 1.00 79.19 393 ARG A C 1
ATOM 3092 O O . ARG A 1 393 ? 15.149 -31.626 -23.382 1.00 79.19 393 ARG A O 1
ATOM 3099 N N . LEU A 1 394 ? 17.045 -30.947 -24.381 1.00 70.81 394 LEU A N 1
ATOM 3100 C CA . LEU A 1 394 ? 17.161 -29.675 -23.647 1.00 70.81 394 LEU A CA 1
ATOM 3101 C C . LEU A 1 394 ? 15.998 -28.724 -23.966 1.00 70.81 394 LEU A C 1
ATOM 3103 O O . LEU A 1 394 ? 15.434 -28.100 -23.068 1.00 70.81 394 LEU A O 1
ATOM 3107 N N . VAL A 1 395 ? 15.594 -28.654 -25.238 1.00 70.50 395 VAL A N 1
ATOM 3108 C CA . VAL A 1 395 ? 14.424 -27.883 -25.686 1.00 70.50 395 VAL A CA 1
ATOM 3109 C C . VAL A 1 395 ? 13.132 -28.430 -25.068 1.00 70.50 395 VAL A C 1
ATOM 3111 O O . VAL A 1 395 ? 12.338 -27.653 -24.541 1.00 70.50 395 VAL A O 1
ATOM 3114 N N . ALA A 1 396 ? 12.947 -29.754 -25.057 1.00 77.31 396 ALA A N 1
ATOM 3115 C CA . ALA A 1 396 ? 11.786 -30.387 -24.431 1.00 77.31 396 ALA A CA 1
ATOM 3116 C C . ALA A 1 396 ? 11.743 -30.170 -22.906 1.00 77.31 396 ALA A C 1
ATOM 3118 O O . ALA A 1 396 ? 10.684 -29.855 -22.368 1.00 77.31 396 ALA A O 1
ATOM 3119 N N . GLU A 1 397 ? 12.885 -30.274 -22.213 1.00 76.75 397 GLU A N 1
ATOM 3120 C CA . GLU A 1 397 ? 12.991 -30.006 -20.769 1.00 76.75 397 GLU A CA 1
ATOM 3121 C C . GLU A 1 397 ? 12.661 -28.540 -20.453 1.00 76.75 397 GLU A C 1
ATOM 3123 O O . GLU A 1 397 ? 11.900 -28.255 -19.526 1.00 76.75 397 GLU A O 1
ATOM 3128 N N . ARG A 1 398 ? 13.160 -27.594 -21.259 1.00 75.94 398 ARG A N 1
ATOM 3129 C CA . ARG A 1 398 ? 12.810 -26.171 -21.146 1.00 75.94 398 ARG A CA 1
ATOM 3130 C C . ARG A 1 398 ? 11.302 -25.958 -21.287 1.00 75.94 398 ARG A C 1
ATOM 3132 O O . ARG A 1 398 ? 10.717 -25.255 -20.464 1.00 75.94 398 ARG A O 1
ATOM 3139 N N . ASP A 1 399 ? 10.678 -26.536 -22.310 1.00 71.62 399 ASP A N 1
ATOM 3140 C CA . ASP A 1 399 ? 9.248 -26.343 -22.581 1.00 71.62 399 ASP A CA 1
ATOM 3141 C C . ASP A 1 399 ? 8.367 -26.972 -21.494 1.00 71.62 399 ASP A C 1
ATOM 3143 O O . ASP A 1 399 ? 7.387 -26.363 -21.057 1.00 71.62 399 ASP A O 1
ATOM 3147 N N . GLU A 1 400 ? 8.766 -28.129 -20.962 1.00 80.38 400 GLU A N 1
ATOM 3148 C CA . GLU A 1 400 ? 8.113 -28.748 -19.807 1.00 80.38 400 GLU A CA 1
ATOM 3149 C C . GLU A 1 400 ? 8.207 -27.856 -18.555 1.00 80.38 400 GLU A C 1
ATOM 3151 O O . GLU A 1 400 ? 7.212 -27.651 -17.852 1.00 80.38 400 GLU A O 1
ATOM 3156 N N . LEU A 1 401 ? 9.380 -27.275 -18.280 1.00 69.75 401 LEU A N 1
ATOM 3157 C CA . LEU A 1 401 ? 9.581 -26.366 -17.145 1.00 69.75 401 LEU A CA 1
ATOM 3158 C C . LEU A 1 401 ? 8.813 -25.047 -17.308 1.00 69.75 401 LEU A C 1
ATOM 3160 O O . LEU A 1 401 ? 8.293 -24.520 -16.320 1.00 69.75 401 LEU A O 1
ATOM 3164 N N . ILE A 1 402 ? 8.683 -24.531 -18.534 1.00 72.06 402 ILE A N 1
ATOM 3165 C CA . ILE A 1 402 ? 7.822 -23.380 -18.843 1.00 72.06 402 ILE A CA 1
ATOM 3166 C C . ILE A 1 402 ? 6.359 -23.715 -18.524 1.00 72.06 402 ILE A C 1
ATOM 3168 O O . ILE A 1 402 ? 5.693 -22.924 -17.849 1.00 72.06 402 ILE A O 1
ATOM 3172 N N . GLY A 1 403 ? 5.880 -24.896 -18.931 1.00 74.19 403 GLY A N 1
ATOM 3173 C CA . GLY A 1 403 ? 4.526 -25.365 -18.624 1.00 74.19 403 GLY A CA 1
ATOM 3174 C C . GLY A 1 403 ? 4.272 -25.512 -17.119 1.00 74.19 403 GLY A C 1
ATOM 3175 O O . GLY A 1 403 ? 3.271 -25.008 -16.601 1.00 74.19 403 GLY A O 1
ATOM 3176 N N . LYS A 1 404 ? 5.215 -26.114 -16.380 1.00 71.56 404 LYS A N 1
ATOM 3177 C CA . LYS A 1 404 ? 5.148 -26.216 -14.908 1.00 71.56 404 LYS A CA 1
ATOM 3178 C C . LYS A 1 404 ? 5.095 -24.838 -14.248 1.00 71.56 404 LYS A C 1
ATOM 3180 O O . LYS A 1 404 ? 4.236 -24.596 -13.400 1.00 71.56 404 LYS A O 1
ATOM 3185 N N . ARG A 1 405 ? 5.950 -23.904 -14.682 1.00 74.06 405 ARG A N 1
ATOM 3186 C CA . ARG A 1 405 ? 5.965 -22.525 -14.174 1.00 74.06 405 ARG A CA 1
ATOM 3187 C C . ARG A 1 405 ? 4.633 -21.811 -14.420 1.00 74.06 405 ARG A C 1
ATOM 3189 O O . ARG A 1 405 ? 4.143 -21.141 -13.515 1.00 74.06 405 ARG A O 1
ATOM 3196 N N . GLN A 1 406 ? 4.037 -21.951 -15.604 1.00 72.69 406 GLN A N 1
ATOM 3197 C CA . GLN A 1 406 ? 2.731 -21.353 -15.910 1.00 72.69 406 GLN A CA 1
ATOM 3198 C C . GLN A 1 406 ? 1.612 -21.920 -15.027 1.00 72.69 406 GLN A C 1
ATOM 3200 O O . GLN A 1 406 ? 0.801 -21.153 -14.513 1.00 72.69 406 GLN A O 1
ATOM 3205 N N . SER A 1 407 ? 1.601 -23.234 -14.783 1.00 79.06 407 SER A N 1
ATOM 3206 C CA . SER A 1 407 ? 0.622 -23.859 -13.884 1.00 79.06 407 SER A CA 1
ATOM 3207 C C . SER A 1 407 ? 0.754 -23.360 -12.439 1.00 79.06 407 SER A C 1
ATOM 3209 O O . SER A 1 407 ? -0.253 -23.080 -11.787 1.00 79.06 407 SER A O 1
ATOM 3211 N N . ILE A 1 408 ? 1.981 -23.182 -11.937 1.00 70.19 408 ILE A N 1
ATOM 3212 C CA . ILE A 1 408 ? 2.212 -22.634 -10.591 1.00 70.19 408 ILE A CA 1
ATOM 3213 C C . ILE A 1 408 ? 1.759 -21.173 -10.506 1.00 70.19 408 ILE A C 1
ATOM 3215 O O . ILE A 1 408 ? 1.111 -20.809 -9.527 1.00 70.19 408 ILE A O 1
ATOM 3219 N N . ILE A 1 409 ? 2.020 -20.354 -11.533 1.00 67.31 409 ILE A N 1
ATOM 3220 C CA . ILE A 1 409 ? 1.536 -18.964 -11.590 1.00 67.31 409 ILE A CA 1
ATOM 3221 C C . ILE A 1 409 ? 0.005 -18.923 -11.523 1.00 67.31 409 ILE A C 1
ATOM 3223 O O . ILE A 1 409 ? -0.537 -18.213 -10.686 1.00 67.31 409 ILE A O 1
ATOM 3227 N N . GLN A 1 410 ? -0.696 -19.749 -12.305 1.00 71.94 410 GLN A N 1
ATOM 3228 C CA . GLN A 1 410 ? -2.163 -19.819 -12.257 1.00 71.94 410 GLN A CA 1
ATOM 3229 C C . GLN A 1 410 ? -2.685 -20.214 -10.868 1.00 71.94 410 GLN A C 1
ATOM 3231 O O . GLN A 1 410 ? -3.626 -19.609 -10.358 1.00 71.94 410 GLN A O 1
ATOM 3236 N N . LYS A 1 411 ? -2.058 -21.207 -10.223 1.00 68.94 411 LYS A N 1
ATOM 3237 C CA . LYS A 1 411 ? -2.418 -21.621 -8.857 1.00 68.94 411 LYS A CA 1
ATOM 3238 C C . LYS A 1 411 ? -2.140 -20.531 -7.825 1.00 68.94 411 LYS A C 1
ATOM 3240 O O . LYS A 1 411 ? -2.864 -20.438 -6.841 1.00 68.94 411 LYS A O 1
ATOM 3245 N N . ARG A 1 412 ? -1.079 -19.750 -8.012 1.00 68.62 412 ARG A N 1
ATOM 3246 C CA . ARG A 1 412 ? -0.720 -18.628 -7.144 1.00 68.62 412 ARG A CA 1
ATOM 3247 C C . ARG A 1 412 ? -1.723 -17.485 -7.291 1.00 68.62 412 ARG A C 1
ATOM 3249 O O . ARG A 1 412 ? -2.219 -16.979 -6.294 1.00 68.62 412 ARG A O 1
ATOM 3256 N N . ASP A 1 413 ? -2.078 -17.133 -8.522 1.00 68.25 413 ASP A N 1
ATOM 3257 C CA . ASP A 1 413 ? -3.037 -16.063 -8.803 1.00 68.25 413 ASP A CA 1
ATOM 3258 C C . ASP A 1 413 ? -4.444 -16.419 -8.277 1.00 68.25 413 ASP A C 1
ATOM 3260 O O . ASP A 1 413 ? -5.147 -15.557 -7.753 1.00 68.25 413 ASP A O 1
ATOM 3264 N N . ALA A 1 414 ? -4.826 -17.703 -8.303 1.00 66.50 414 ALA A N 1
ATOM 3265 C CA . ALA A 1 414 ? -6.046 -18.185 -7.650 1.00 66.50 414 ALA A CA 1
ATOM 3266 C C . ALA A 1 414 ? -6.015 -18.011 -6.118 1.00 66.50 414 ALA A C 1
ATOM 3268 O O . ALA A 1 414 ? -7.010 -17.584 -5.536 1.00 66.50 414 ALA A O 1
ATOM 3269 N N . VAL A 1 415 ? -4.876 -18.290 -5.470 1.00 64.25 415 VAL A N 1
ATOM 3270 C CA . VAL A 1 415 ? -4.699 -18.068 -4.022 1.00 64.25 415 VAL A CA 1
ATOM 3271 C C . VAL A 1 415 ? -4.795 -16.581 -3.680 1.00 64.25 415 VAL A C 1
ATOM 3273 O O . VAL A 1 415 ? -5.511 -16.235 -2.747 1.00 64.25 415 VAL A O 1
ATOM 3276 N N . TYR A 1 416 ? -4.169 -15.693 -4.462 1.00 63.47 416 TYR A N 1
ATOM 3277 C CA . TYR A 1 416 ? -4.326 -14.241 -4.286 1.00 63.47 416 TYR A CA 1
ATOM 3278 C C . TYR A 1 416 ? -5.787 -13.788 -4.413 1.00 63.47 416 TYR A C 1
ATOM 3280 O O . TYR A 1 416 ? -6.233 -12.927 -3.656 1.00 63.47 416 TYR A O 1
ATOM 3288 N N . GLY A 1 417 ? -6.546 -14.386 -5.336 1.00 65.44 417 GLY A N 1
ATOM 3289 C CA . GLY A 1 417 ? -7.975 -14.113 -5.486 1.00 65.44 417 GLY A CA 1
ATOM 3290 C C . GLY A 1 417 ? -8.800 -14.501 -4.254 1.00 65.44 417 GLY A C 1
ATOM 3291 O O . GLY A 1 417 ? -9.692 -13.753 -3.862 1.00 65.44 417 GLY A O 1
ATOM 3292 N N . GLU A 1 418 ? -8.506 -15.640 -3.624 1.00 67.88 418 GLU A N 1
ATOM 3293 C CA . GLU A 1 418 ? -9.173 -16.056 -2.381 1.00 67.88 418 GLU A CA 1
ATOM 3294 C C . GLU A 1 418 ? -8.755 -15.196 -1.178 1.00 67.88 418 GLU A C 1
ATOM 3296 O O . GLU A 1 418 ? -9.607 -14.816 -0.376 1.00 67.88 418 GLU A O 1
ATOM 3301 N N . LEU A 1 419 ? -7.479 -14.807 -1.097 1.00 63.44 419 LEU A N 1
ATOM 3302 C CA . LEU A 1 419 ? -6.961 -13.915 -0.052 1.00 63.44 419 LEU A CA 1
ATOM 3303 C C . LEU A 1 419 ? -7.646 -12.541 -0.103 1.00 63.44 419 LEU A C 1
ATOM 3305 O O . LEU A 1 419 ? -8.158 -12.067 0.906 1.00 63.44 419 LEU A O 1
ATOM 3309 N N . SER A 1 420 ? -7.785 -11.964 -1.299 1.00 65.94 420 SER A N 1
ATOM 3310 C CA . SER A 1 420 ? -8.480 -10.685 -1.490 1.00 65.94 420 SER A CA 1
ATOM 3311 C C . SER A 1 420 ? -9.970 -10.751 -1.113 1.00 65.94 420 SER A C 1
ATOM 3313 O O . SER A 1 420 ? -10.521 -9.797 -0.561 1.00 65.94 420 SER A O 1
ATOM 3315 N N . LYS A 1 421 ? -10.644 -11.887 -1.357 1.00 68.88 421 LYS A N 1
ATOM 3316 C CA . LYS A 1 421 ? -12.034 -12.095 -0.909 1.00 68.88 421 LYS A CA 1
ATOM 3317 C C . LYS A 1 421 ? -12.142 -12.188 0.613 1.00 68.88 421 LYS A C 1
ATOM 3319 O O . LYS A 1 421 ? -13.119 -11.688 1.171 1.00 68.88 421 LYS A O 1
ATOM 3324 N N . LEU A 1 422 ? -11.184 -12.848 1.266 1.00 66.88 422 LEU A N 1
ATOM 3325 C CA . LEU A 1 422 ? -11.122 -12.947 2.725 1.00 66.88 422 LEU A CA 1
ATOM 3326 C C . LEU A 1 422 ? -10.918 -11.567 3.357 1.00 66.88 422 LEU A C 1
ATOM 3328 O O . LEU A 1 422 ? -11.718 -11.193 4.210 1.00 66.88 422 LEU A O 1
ATOM 3332 N N . GLU A 1 423 ? -9.961 -10.781 2.863 1.00 66.00 423 GLU A N 1
ATOM 3333 C CA . GLU A 1 423 ? -9.705 -9.404 3.320 1.00 66.00 423 GLU A CA 1
ATOM 3334 C C . GLU A 1 423 ? -10.943 -8.504 3.160 1.00 66.00 423 GLU A C 1
ATOM 3336 O O . GLU A 1 423 ? -11.339 -7.789 4.081 1.00 66.00 423 GLU A O 1
ATOM 3341 N N . ALA A 1 424 ? -11.622 -8.571 2.008 1.00 65.56 424 ALA A N 1
ATOM 3342 C CA . ALA A 1 424 ? -12.838 -7.791 1.773 1.00 65.56 424 ALA A CA 1
ATOM 3343 C C . ALA A 1 424 ? -13.972 -8.164 2.744 1.00 65.56 424 ALA A C 1
ATOM 3345 O O . ALA A 1 424 ? -14.759 -7.308 3.155 1.00 65.56 424 ALA A O 1
ATOM 3346 N N . ARG A 1 425 ? -14.072 -9.444 3.114 1.00 67.56 425 ARG A N 1
ATOM 3347 C CA . ARG A 1 425 ? -15.094 -9.938 4.042 1.00 67.56 425 ARG A CA 1
ATOM 3348 C C . ARG A 1 425 ? -14.750 -9.636 5.500 1.00 67.56 425 ARG A C 1
ATOM 3350 O O . ARG A 1 425 ? -15.657 -9.368 6.284 1.00 67.56 425 ARG A O 1
ATOM 3357 N N . GLU A 1 426 ? -13.471 -9.638 5.851 1.00 63.28 426 GLU A N 1
ATOM 3358 C CA . GLU A 1 426 ? -12.975 -9.174 7.147 1.00 63.28 426 GLU A CA 1
ATOM 3359 C C . GLU A 1 426 ? -13.307 -7.693 7.357 1.00 63.28 426 GLU A C 1
ATOM 3361 O O . GLU A 1 426 ? -13.930 -7.344 8.358 1.00 63.28 426 GLU A O 1
ATOM 3366 N N . ALA A 1 427 ? -13.039 -6.840 6.364 1.00 61.91 427 ALA A N 1
ATOM 3367 C CA . ALA A 1 427 ? -13.405 -5.424 6.417 1.00 61.91 427 ALA A CA 1
ATOM 3368 C C . ALA A 1 427 ? -14.921 -5.207 6.610 1.00 61.91 427 ALA A C 1
ATOM 3370 O O . ALA A 1 427 ? -15.342 -4.324 7.358 1.00 61.91 427 ALA A O 1
ATOM 3371 N N . GLN A 1 428 ? -15.759 -6.037 5.976 1.00 67.75 428 GLN A N 1
ATOM 3372 C CA . GLN A 1 428 ? -17.213 -6.003 6.184 1.00 67.75 428 GLN A CA 1
ATOM 3373 C C . GLN A 1 428 ? -17.615 -6.391 7.610 1.00 67.75 428 GLN A C 1
ATOM 3375 O O . GLN A 1 428 ? -18.512 -5.770 8.177 1.00 67.75 428 GLN A O 1
ATOM 3380 N N . LEU A 1 429 ? -16.974 -7.408 8.190 1.00 63.88 429 LEU A N 1
ATOM 3381 C CA . LEU A 1 429 ? -17.247 -7.841 9.560 1.00 63.88 429 LEU A CA 1
ATOM 3382 C C . LEU A 1 429 ? -16.810 -6.795 10.582 1.00 63.88 429 LEU A C 1
ATOM 3384 O O . LEU A 1 429 ? -17.582 -6.511 11.491 1.00 63.88 429 LEU A O 1
ATOM 3388 N N . ILE A 1 430 ? -15.639 -6.180 10.400 1.00 63.88 430 ILE A N 1
ATOM 3389 C CA . ILE A 1 430 ? -15.166 -5.076 11.246 1.00 63.88 430 ILE A CA 1
ATOM 3390 C C . ILE A 1 430 ? -16.172 -3.922 11.205 1.00 63.88 430 ILE A C 1
ATOM 3392 O O . ILE A 1 430 ? -16.614 -3.456 12.249 1.00 63.88 430 ILE A O 1
ATOM 3396 N N . SER A 1 431 ? -16.638 -3.529 10.018 1.00 64.88 431 SER A N 1
ATOM 3397 C CA . SER A 1 431 ? -17.646 -2.469 9.890 1.00 64.88 431 SER A CA 1
ATOM 3398 C C . SER A 1 431 ? -18.990 -2.831 10.546 1.00 64.88 431 SER A C 1
ATOM 3400 O O . SER A 1 431 ? -19.611 -1.996 11.206 1.00 64.88 431 SER A O 1
ATOM 3402 N N . ALA A 1 432 ? -19.446 -4.081 10.406 1.00 62.06 432 ALA A N 1
ATOM 3403 C CA . ALA A 1 432 ? -20.659 -4.558 11.072 1.00 62.06 432 ALA A CA 1
ATOM 3404 C C . ALA A 1 432 ? -20.503 -4.588 12.602 1.00 62.06 432 ALA A C 1
ATOM 3406 O O . ALA A 1 432 ? -21.458 -4.324 13.337 1.00 62.06 432 ALA A O 1
ATOM 3407 N N . HIS A 1 433 ? -19.298 -4.896 13.074 1.00 61.25 433 HIS A N 1
ATOM 3408 C CA . HIS A 1 433 ? -18.940 -4.890 14.482 1.00 61.25 433 HIS A CA 1
ATOM 3409 C C . HIS A 1 433 ? -18.935 -3.477 15.061 1.00 61.25 433 HIS A C 1
ATOM 3411 O O . HIS A 1 433 ? -19.615 -3.227 16.051 1.00 61.25 433 HIS A O 1
ATOM 3417 N N . GLU A 1 434 ? -18.278 -2.530 14.392 1.00 64.19 434 GLU A N 1
ATOM 3418 C CA . GLU A 1 434 ? -18.281 -1.108 14.758 1.00 64.19 434 GLU A CA 1
ATOM 3419 C C . GLU A 1 434 ? -19.709 -0.551 14.848 1.00 64.19 434 GLU A C 1
ATOM 3421 O O . GLU A 1 434 ? -20.043 0.162 15.794 1.00 64.19 434 GLU A O 1
ATOM 3426 N N . GLN A 1 435 ? -20.592 -0.925 13.914 1.00 63.84 435 GLN A N 1
ATOM 3427 C CA . GLN A 1 435 ? -22.004 -0.534 13.966 1.00 63.84 435 GLN A CA 1
ATOM 3428 C C . GLN A 1 435 ? -22.747 -1.126 15.167 1.00 63.84 435 GLN A C 1
ATOM 3430 O O . GLN A 1 435 ? -23.535 -0.420 15.801 1.00 63.84 435 GLN A O 1
ATOM 3435 N N . LYS A 1 436 ? -22.515 -2.403 15.495 1.00 63.16 436 LYS A N 1
ATOM 3436 C CA . LYS A 1 436 ? -23.116 -3.032 16.681 1.00 63.16 436 LYS A CA 1
ATOM 3437 C C . LYS A 1 436 ? -22.611 -2.384 17.965 1.00 63.16 436 LYS A C 1
ATOM 3439 O O . LYS A 1 436 ? -23.430 -2.031 18.807 1.00 63.16 436 LYS A O 1
ATOM 3444 N N . VAL A 1 437 ? -21.300 -2.177 18.090 1.00 57.25 437 VAL A N 1
ATOM 3445 C CA . VAL A 1 437 ? -20.680 -1.519 19.249 1.00 57.25 437 VAL A CA 1
ATOM 3446 C C . VAL A 1 437 ? -21.229 -0.103 19.412 1.00 57.25 437 VAL A C 1
ATOM 3448 O O . VAL A 1 437 ? -21.695 0.236 20.495 1.00 57.25 437 VAL A O 1
ATOM 3451 N N . ALA A 1 438 ? -21.303 0.694 18.344 1.00 56.06 438 ALA A N 1
ATOM 3452 C CA . ALA A 1 438 ? -21.909 2.026 18.393 1.00 56.06 438 ALA A CA 1
ATOM 3453 C C . ALA A 1 438 ? -23.389 1.990 18.830 1.00 56.06 438 ALA A C 1
ATOM 3455 O O . ALA A 1 438 ? -23.839 2.849 19.591 1.00 56.06 438 ALA A O 1
ATOM 3456 N N . GLY A 1 439 ? -24.137 0.973 18.389 1.00 52.56 439 GLY A N 1
ATOM 3457 C CA . GLY A 1 439 ? -25.522 0.735 18.796 1.00 52.56 439 GLY A CA 1
ATOM 3458 C C . GLY A 1 439 ? -25.696 0.331 20.264 1.00 52.56 439 GLY A C 1
ATOM 3459 O O . GLY A 1 439 ? -26.782 0.526 20.800 1.00 52.56 439 GLY A O 1
ATOM 3460 N N . ILE A 1 440 ? -24.653 -0.195 20.913 1.00 54.47 440 ILE A N 1
ATOM 3461 C CA . ILE A 1 440 ? -24.649 -0.591 22.332 1.00 54.47 440 ILE A CA 1
ATOM 3462 C C . ILE A 1 440 ? -24.140 0.553 23.213 1.00 54.47 440 ILE A C 1
ATOM 3464 O O . ILE A 1 440 ? -24.784 0.881 24.205 1.00 54.47 440 ILE A O 1
ATOM 3468 N N . VAL A 1 441 ? -23.029 1.188 22.821 1.00 52.75 441 VAL A N 1
ATOM 3469 C CA . VAL A 1 441 ? -22.368 2.270 23.570 1.00 52.75 441 VAL A CA 1
ATOM 3470 C C . VAL A 1 441 ? -23.280 3.489 23.715 1.00 52.75 441 VAL A C 1
ATOM 3472 O O . VAL A 1 441 ? -23.332 4.091 24.781 1.00 52.75 441 VAL A O 1
ATOM 3475 N N . GLY A 1 442 ? -24.063 3.839 22.689 1.00 56.62 442 GLY A N 1
ATOM 3476 C CA . GLY A 1 442 ? -25.015 4.953 22.783 1.00 56.62 442 GLY A CA 1
ATOM 3477 C C . GLY A 1 442 ? -26.042 4.781 23.920 1.00 56.62 442 GLY A C 1
ATOM 3478 O O . GLY A 1 442 ? -26.142 5.647 24.797 1.00 56.62 442 GLY A O 1
ATOM 3479 N N . PRO A 1 443 ? -26.805 3.674 23.949 1.00 52.38 443 PRO A N 1
ATOM 3480 C CA . PRO A 1 443 ? -27.736 3.368 25.033 1.00 52.38 443 PRO A CA 1
ATOM 3481 C C . PRO A 1 443 ? -27.087 3.230 26.416 1.00 52.38 443 PRO A C 1
ATOM 3483 O O . PRO A 1 443 ? -27.634 3.776 27.375 1.00 52.38 443 PRO A O 1
ATOM 3486 N N . THR A 1 444 ? -25.932 2.562 26.548 1.00 48.56 444 THR A N 1
ATOM 3487 C CA . THR A 1 444 ? -25.258 2.414 27.854 1.00 48.56 444 THR A CA 1
ATOM 3488 C C . THR A 1 444 ? -24.726 3.738 28.390 1.00 48.56 444 THR A C 1
ATOM 3490 O O . THR A 1 444 ? -24.896 4.001 29.578 1.00 48.56 444 THR A O 1
ATOM 3493 N N . GLN A 1 445 ? -24.196 4.624 27.540 1.00 52.91 445 GLN A N 1
ATOM 3494 C CA . GLN A 1 445 ? -23.807 5.978 27.955 1.00 52.91 445 GLN A CA 1
ATOM 3495 C C . GLN A 1 445 ? -25.020 6.773 28.462 1.00 52.91 445 GLN A C 1
ATOM 3497 O O . GLN A 1 445 ? -24.960 7.447 29.487 1.00 52.91 445 GLN A O 1
ATOM 3502 N N . THR A 1 446 ? -26.162 6.632 27.780 1.00 55.91 446 THR A N 1
ATOM 3503 C CA . THR A 1 446 ? -27.412 7.310 28.155 1.00 55.91 446 THR A CA 1
ATOM 3504 C C . THR A 1 446 ? -27.961 6.793 29.492 1.00 55.91 446 THR A C 1
ATOM 3506 O O . THR A 1 446 ? -28.452 7.574 30.310 1.00 55.91 446 THR A O 1
ATOM 3509 N N . LEU A 1 447 ? -27.866 5.481 29.737 1.00 51.31 447 LEU A N 1
ATOM 3510 C CA . LEU A 1 447 ? -28.237 4.858 31.011 1.00 51.31 447 LEU A CA 1
ATOM 3511 C C . LEU A 1 447 ? -27.296 5.281 32.143 1.00 51.31 447 LEU A C 1
ATOM 3513 O O . LEU A 1 447 ? -27.770 5.605 33.231 1.00 51.31 447 LEU A O 1
ATOM 3517 N N . PHE A 1 448 ? -25.990 5.351 31.883 1.00 57.72 448 PHE A N 1
ATOM 3518 C CA . PHE A 1 448 ? -24.998 5.819 32.850 1.00 57.72 448 PHE A CA 1
ATOM 3519 C C . PHE A 1 448 ? -25.215 7.290 33.235 1.00 57.72 448 PHE A C 1
ATOM 3521 O O . PHE A 1 448 ? -25.167 7.639 34.417 1.00 57.72 448 PHE A O 1
ATOM 3528 N N . ASP A 1 449 ? -25.545 8.146 32.266 1.00 61.59 449 ASP A N 1
ATOM 3529 C CA . ASP A 1 449 ? -25.889 9.550 32.507 1.00 61.59 449 ASP A CA 1
ATOM 3530 C C . ASP A 1 449 ? -27.176 9.692 33.333 1.00 61.59 449 ASP A C 1
ATOM 3532 O O . ASP A 1 449 ? -27.245 10.507 34.260 1.00 61.59 449 ASP A O 1
ATOM 3536 N N . LEU A 1 450 ? -28.201 8.884 33.035 1.00 58.59 450 LEU A N 1
ATOM 3537 C CA . LEU A 1 450 ? -29.450 8.828 33.803 1.00 58.59 450 LEU A CA 1
ATOM 3538 C C . LEU A 1 450 ? -29.212 8.365 35.243 1.00 58.59 450 LEU A C 1
ATOM 3540 O O . LEU A 1 450 ? -29.724 8.989 36.178 1.00 58.59 450 LEU A O 1
ATOM 3544 N N . PHE A 1 451 ? -28.406 7.320 35.422 1.00 55.97 451 PHE A N 1
ATOM 3545 C CA . PHE A 1 451 ? -28.035 6.785 36.726 1.00 55.97 451 PHE A CA 1
ATOM 3546 C C . PHE A 1 451 ? -27.239 7.813 37.539 1.00 55.97 451 PHE A C 1
ATOM 3548 O O . PHE A 1 451 ? -27.612 8.140 38.666 1.00 55.97 451 PHE A O 1
ATOM 3555 N N . SER A 1 452 ? -26.221 8.433 36.937 1.00 62.72 452 SER A N 1
ATOM 3556 C CA . SER A 1 452 ? -25.421 9.500 37.555 1.00 62.72 452 SER A CA 1
ATOM 3557 C C . SER A 1 452 ? -26.275 10.699 37.983 1.00 62.72 452 SER A C 1
ATOM 3559 O O . SER A 1 452 ? -26.065 11.279 39.056 1.00 62.72 452 SER A O 1
ATOM 3561 N N . ARG A 1 453 ? -27.295 11.052 37.187 1.00 65.31 453 ARG A N 1
ATOM 3562 C CA . ARG A 1 453 ? -28.281 12.085 37.540 1.00 65.31 453 ARG A CA 1
ATOM 3563 C C . ARG A 1 453 ? -29.147 11.686 38.728 1.00 65.31 453 ARG A C 1
ATOM 3565 O O . ARG A 1 453 ? -29.347 12.510 39.620 1.00 65.31 453 ARG A O 1
ATOM 3572 N N . GLN A 1 454 ? -29.658 10.457 38.751 1.00 61.00 454 GLN A N 1
ATOM 3573 C CA . GLN A 1 454 ? -30.474 9.967 39.862 1.00 61.00 454 GLN A CA 1
ATOM 3574 C C . GLN A 1 454 ? -29.671 9.882 41.161 1.00 61.00 454 GLN A C 1
ATOM 3576 O O . GLN A 1 454 ? -30.144 10.367 42.186 1.00 61.00 454 GLN A O 1
ATOM 3581 N N . VAL A 1 455 ? -28.438 9.371 41.117 1.00 59.94 455 VAL A N 1
ATOM 3582 C CA . VAL A 1 455 ? -27.532 9.332 42.277 1.00 59.94 455 VAL A CA 1
ATOM 3583 C C . VAL A 1 455 ? -27.236 10.745 42.784 1.00 59.94 455 VAL A C 1
ATOM 3585 O O . VAL A 1 455 ? -27.288 10.995 43.989 1.00 59.94 455 VAL A O 1
ATOM 3588 N N . SER A 1 456 ? -27.001 11.699 41.880 1.00 69.44 456 SER A N 1
ATOM 3589 C CA . SER A 1 456 ? -26.779 13.101 42.254 1.00 69.44 456 SER A CA 1
ATOM 3590 C C . SER A 1 456 ? -27.995 13.723 42.941 1.00 69.44 456 SER A C 1
ATOM 3592 O O . SER A 1 456 ? -27.835 14.403 43.953 1.00 69.44 456 SER A O 1
ATOM 3594 N N . LEU A 1 457 ? -29.205 13.470 42.433 1.00 67.88 457 LEU A N 1
ATOM 3595 C CA . LEU A 1 457 ? -30.453 13.939 43.044 1.00 67.88 457 LEU A CA 1
ATOM 3596 C C . LEU A 1 457 ? -30.678 13.318 44.428 1.00 67.88 457 LEU A C 1
ATOM 3598 O O . LEU A 1 457 ? -31.014 14.032 45.372 1.00 67.88 457 LEU A O 1
ATOM 3602 N N . LEU A 1 458 ? -30.416 12.018 44.570 1.00 55.84 458 LEU A N 1
ATOM 3603 C CA . LEU A 1 458 ? -30.554 11.293 45.833 1.00 55.84 458 LEU A CA 1
ATOM 3604 C C . LEU A 1 458 ? -29.580 11.825 46.899 1.00 55.84 458 LEU A C 1
ATOM 3606 O O . LEU A 1 458 ? -29.959 12.069 48.044 1.00 55.84 458 LEU A O 1
ATOM 3610 N N . MET A 1 459 ? -28.333 12.096 46.504 1.00 61.88 459 MET A N 1
ATOM 3611 C CA . MET A 1 459 ? -27.327 12.729 47.366 1.00 61.88 459 MET A CA 1
ATOM 3612 C C . MET A 1 459 ? -27.693 14.174 47.735 1.00 61.88 459 MET A C 1
ATOM 3614 O O . MET A 1 459 ? -27.312 14.653 48.804 1.00 61.88 459 MET A O 1
ATOM 3618 N N . GLN A 1 460 ? -28.436 14.877 46.876 1.00 67.38 460 GLN A N 1
ATOM 3619 C CA . GLN A 1 460 ? -28.930 16.228 47.143 1.00 67.38 460 GLN A CA 1
ATOM 3620 C C . GLN A 1 460 ? -30.086 16.233 48.151 1.00 67.38 460 GLN A C 1
ATOM 3622 O O . GLN A 1 460 ? -30.123 17.100 49.025 1.00 67.38 460 GLN A O 1
ATOM 3627 N N . GLU A 1 461 ? -30.996 15.260 48.068 1.00 61.47 461 GLU A N 1
ATOM 3628 C CA . GLU A 1 461 ? -32.067 15.078 49.054 1.00 61.47 461 GLU A CA 1
ATOM 3629 C C . GLU A 1 461 ? -31.520 14.670 50.424 1.00 61.47 461 GLU A C 1
ATOM 3631 O O . GLU A 1 461 ? -31.927 15.245 51.431 1.00 61.47 461 GLU A O 1
ATOM 3636 N N . LEU A 1 462 ? -30.529 13.774 50.470 1.00 50.91 462 LEU A N 1
ATOM 3637 C CA . LEU A 1 462 ? -29.865 13.361 51.714 1.00 50.91 462 LEU A CA 1
ATOM 3638 C C . LEU A 1 462 ? -29.075 14.489 52.401 1.00 50.91 462 LEU A C 1
ATOM 3640 O O . LEU A 1 462 ? -28.812 14.413 53.599 1.00 50.91 462 LEU A O 1
ATOM 3644 N N . ARG A 1 463 ? -28.687 15.540 51.665 1.00 62.06 463 ARG A N 1
ATOM 3645 C CA . ARG A 1 463 ? -28.001 16.725 52.213 1.00 62.06 463 ARG A CA 1
ATOM 3646 C C . ARG A 1 463 ? -28.944 17.830 52.681 1.00 62.06 463 ARG A C 1
ATOM 3648 O O . ARG A 1 463 ? -28.455 18.831 53.207 1.00 62.06 463 ARG A O 1
ATOM 3655 N N . ARG A 1 464 ? -30.264 17.703 52.497 1.00 53.41 464 ARG A N 1
ATOM 3656 C CA . ARG A 1 464 ? -31.198 18.677 53.073 1.00 53.41 464 ARG A CA 1
ATOM 3657 C C . ARG A 1 464 ? -31.222 18.500 54.597 1.00 53.41 464 ARG A C 1
ATOM 3659 O O . ARG A 1 464 ? -31.510 17.398 55.055 1.00 53.41 464 ARG A O 1
ATOM 3666 N N . PRO A 1 465 ? -30.909 19.544 55.385 1.00 44.56 465 PRO A N 1
ATOM 3667 C CA . PRO A 1 465 ? -31.062 19.474 56.832 1.00 44.56 465 PRO A CA 1
ATOM 3668 C C . PRO A 1 465 ? -32.546 19.269 57.167 1.00 44.56 465 PRO A C 1
ATOM 3670 O O . PRO A 1 465 ? -33.399 19.965 56.610 1.00 44.56 465 PRO A O 1
ATOM 3673 N N . VAL A 1 466 ? -32.815 18.274 58.020 1.00 40.84 466 VAL A N 1
ATOM 3674 C CA . VAL A 1 466 ? -34.142 17.939 58.568 1.00 40.84 466 VAL A CA 1
ATOM 3675 C C . VAL A 1 466 ? -34.637 19.045 59.487 1.00 40.84 466 VAL A C 1
ATOM 3677 O O . VAL A 1 466 ? -33.812 19.539 60.291 1.00 40.84 466 VAL A O 1
#

Secondary structure (DSSP, 8-state):
---------PPPP-SSPPPPHHHHHHHHHHTT-S-THHHHHHHHHHSS-------HHHHHHHHHHHHHHTTPPPHHHHHHHHHHHHHHHSTT-S---TTTHHHHHHHHHHHHHHHTTT-----HHHHS--S-HHHHHHHHHHHHHHHHHHHHHHHHHHHHHHHHHHHHHHHHHHHHHHHHHHHHHHHHHHHHHHHHHHHHHHHHHHHHHHHHHHHHHHHHHHHHHHHHHHHHHHHHHHHHHHHHHHHHHHHHHHHHHHHHHHHHT--STT-HHHHHHHHHHHHHHHHHHHHHHHHHHHHHHHHHHHHHHHHHHHHHHHHHHHHHHHHHHHHHHHHHHHHHHHHHHHHHHHHHHHHHHHHHHHHHHHHHHHHHHHHTTS--SS-HHHHHHHHHHHHHHHHHHHHHHHHHHHHHHHHHHHHHHHHHHHHHHHHHHHHHHHHHHHHHHHHHHHHHHHHHHHHHHHTS--